Protein AF-C4XJM7-F1 (afdb_monomer_lite)

pLDDT: mean 88.06, std 15.38, range [26.19, 98.62]

Foldseek 3Di:
DDPDPAAEEAEAEDDDPVRVLLRQLLQVLSVVVRYYYDPDLQRHLEYEYAADDQFPVSLVVSLVVLLVSVVSHDPNRAYAYEHQNCLQCVVSSVVSVHARDPQSLVSSNVDPDDHRDHRDQDQEDRPTAHQEDQWLEDEQEFKEADPQQFLQDCRCSRTHHIHGDDLVRSLVRVVSHVVVLRQEYEYDYPEQQPHFPPDVVGDGSLRSLQVSQVVCCVPFNQRHAYEYDEYELVVLDPSNLVSLLPDPRYQLEYEYAQAFQQLVLCVVRVHHSCSLVSVVVSQVSSCVRSVQAEYEYEYEFQQAPQDPVRLVSRLVSLLPGLHQAYHYHYRHQDPPGNSNPDHRRDDPVRSVVSSVSSRVSNVVSNVVSVVVVVPDPDWDFSAISNHQQWTATSRGDIDGHPDRDPPPVSDPTDDDDDDDDDDDDDDDDDDDDDDDPDDDFDQFFKKKKKKKAPCCVVCVVVVQVLVCLQFNDFPDKDDKDFDPLDCVCCVQRNPDMIMIMTIHQAGEGPLCQVQVQVLVVLVQQVCADPVRGGNMDMWMWGQELFFIWIKDLDDDPQWDDRDDSITIHGQWTDDPNFTDGDPPRDVVCVDPVNRVVSVVSHVSNVVCSVVVGDHGPDDPHGDRGDD

InterPro domains:
  IPR006638 Elp3/MiaA/NifB-like, radical SAM core domain [SM00729] (136-360)
  IPR007197 Radical SAM [PF04055] (141-306)
  IPR007197 Radical SAM [PS51918] (132-368)
  IPR007197 Radical SAM [SFLDS00029] (53-351)
  IPR013848 Methylthiotransferase, N-terminal [PF00919] (8-94)
  IPR013848 Methylthiotransferase, N-terminal [PS51449] (7-116)
  IPR020612 Methylthiotransferase, conserved site [PS01278] (140-160)
  IPR023404 Radical SAM, alpha/beta horseshoe [G3DSA:3.80.30.20] (133-372)
  IPR025529 Protein of unknown function DUF4416 [PF14385] (445-603)
  IPR038135 Methylthiotransferase, N-terminal domain superfamily [G3DSA:3.40.50.12160] (8-112)
  IPR058240 Radical SAM superfamily [SSF102114] (134-364)

Sequence (627 aa):
MPHTSPRRFWLATLGCKVNQYEARALAEAFAAKGWSPAPSPADADRIVLISCAVTARAESESRRLARALIREAKPGTEVAATGCAAAVHPEAFAALGAVPMPDKDRLAAASDTLAPCPPRPGDHFPNLAVAGYDRARALLKIQDGCSHGCTYCIVPAARGPSVSRPYPAILAEARRLLDAGHAELGLTGINLGHFGPDLAPPMSFWRLVADLERDLLASHGPAFRLRLGSLDPAMLDAEGLAVLGESRRVCRHLHISLQSADPGVLGAMNRRPNDADAVSFFVDKLGMKWGRMALGLDLLAGFPGEADTAHAATAAFLTRLPVSYAHVFPYSRRPGTPAATMAGQLPKEIKTRRAAELRRTAEDKARAFLTRLATEDRLEVAVECADPAAGSCGRYVDCRFVDAPPPDARRSGRGPAGGPRRRQPAGGRPAPGGQMSRPREPRPGKLMVSCLSAESDRLWPGVLCALQDLFGPAELVCPALPFDHTAYYNEELGSPIVRRLAAFARPYPLDGLVAAKLATNALEDRLARPDGSRRVNLDPGLVTCERLVLATGKNFTHRVYLAQGIFADLTLVFQGGSWQILPWTFPDYAAPEMLAILTDIRARCRRDLREGAVLHPFSKELPCPRA

Secondary structure (DSSP, 8-state):
----PPPEEEEEE-SSHHHHHHHHHHHHHHHHTT-EE-SSGGG-SEEEEEE--SSHHHHHHHHHHHHHHHHHSPTT-EEEEEEHHHHH-HHHHHTTT-EE---HHHHHTT-SS--PPPP---SS---------SSSEEEEE-EE------TT--HHHHH-S-EE--HHHHHHHHHHHHHTT-SEEEEE-S-GGGSSTTSSS---HHHHHHHHHHHHHHHHTT--EEEE-EEPGGG-SHHHHHHHHH-SSB-SEEEEEEE-S-HHHHHHTTS-TTHHHHHHHHHHHHHHHHSS-EEEEEEEES-TT--HHHHHHHHHHHHHS-EEEEEEEE----TTSGGGT-S-PPPHHHHHHHHHHHHHHHHHHHHHHHHHHTT-S---EEE-SS-TTEEEETTS-EEE-SSPPPGGGG--S-PPP-----------PPPPP-------PPPPBEEEEEEEETTHHHHHHHHHHHHHHHH--EEEEPPPEE--S--TTHHHH-SS-EEEEEEESS-B-GGGHHHHHHHHHHHHHHTS-TTS--S-EEEEEEE-SSEEEEEESS--TTEEEEETTEEEEEEEEEETTEEEEPTT--TTTSSHHHHHHHHHHHHHHHHHHHHTPPPP---SSPPPPP-

Structure (mmCIF, N/CA/C/O backbone):
data_AF-C4XJM7-F1
#
_entry.id   AF-C4XJM7-F1
#
loop_
_atom_site.group_PDB
_atom_site.id
_atom_site.type_symbol
_atom_site.label_atom_id
_atom_site.label_alt_id
_atom_site.label_comp_id
_atom_site.label_asym_id
_atom_site.label_entity_id
_atom_site.label_seq_id
_atom_site.pdbx_PDB_ins_code
_atom_site.Cartn_x
_atom_site.Cartn_y
_atom_site.Cartn_z
_atom_site.occupancy
_atom_site.B_iso_or_equiv
_atom_site.auth_seq_id
_atom_site.auth_comp_id
_atom_site.auth_asym_id
_atom_site.auth_atom_id
_atom_site.pdbx_PDB_model_num
ATOM 1 N N . MET A 1 1 ? -27.864 11.276 40.032 1.00 37.34 1 MET A N 1
ATOM 2 C CA . MET A 1 1 ? -26.718 11.708 39.202 1.00 37.34 1 MET A CA 1
ATOM 3 C C . MET A 1 1 ? -27.239 11.925 37.793 1.00 37.34 1 MET A C 1
ATOM 5 O O . MET A 1 1 ? -27.989 11.064 37.346 1.00 37.34 1 MET A O 1
ATOM 9 N N . PRO A 1 2 ? -26.963 13.056 37.127 1.00 39.66 2 PRO A N 1
ATOM 10 C CA . PRO A 1 2 ? -27.457 13.256 35.774 1.00 39.66 2 PRO A CA 1
ATOM 11 C C . PRO A 1 2 ? -26.779 12.236 34.857 1.00 39.66 2 PRO A C 1
ATOM 13 O O . PRO A 1 2 ? -25.556 12.126 34.853 1.00 39.66 2 PRO A O 1
ATOM 16 N N . HIS A 1 3 ? -27.578 11.461 34.124 1.00 39.09 3 HIS A N 1
ATOM 17 C CA . HIS A 1 3 ? -27.099 10.588 33.059 1.00 39.09 3 HIS A CA 1
ATOM 18 C C . HIS A 1 3 ? -26.552 11.463 31.926 1.00 39.09 3 HIS A C 1
ATOM 20 O O . HIS A 1 3 ? -27.284 11.864 31.026 1.00 39.09 3 HIS A O 1
ATOM 26 N N . THR A 1 4 ? -25.268 11.806 31.987 1.00 58.62 4 THR A N 1
ATOM 27 C CA . THR A 1 4 ? -24.552 12.377 30.851 1.00 58.62 4 THR A CA 1
ATOM 28 C C . THR A 1 4 ? -24.408 11.282 29.802 1.00 58.62 4 THR A C 1
ATOM 30 O O . THR A 1 4 ? -23.761 10.261 30.035 1.00 58.62 4 THR A O 1
ATOM 33 N N . SER A 1 5 ? -25.066 11.462 28.656 1.00 67.50 5 SER A N 1
ATOM 34 C CA . SER A 1 5 ? -24.891 10.592 27.493 1.00 67.50 5 SER A CA 1
ATOM 35 C C . SER A 1 5 ? -23.395 10.401 27.203 1.00 67.50 5 SER A C 1
ATOM 37 O O . SER A 1 5 ? -22.640 11.374 27.295 1.00 67.50 5 SER A O 1
ATOM 39 N N . PRO A 1 6 ? -22.944 9.177 26.870 1.00 79.19 6 PRO A N 1
ATOM 40 C CA . PRO A 1 6 ? -21.532 8.918 26.619 1.00 79.19 6 PRO A CA 1
ATOM 41 C C . PRO A 1 6 ? -21.052 9.789 25.458 1.00 79.19 6 PRO A C 1
ATOM 43 O O . PRO A 1 6 ? -21.691 9.818 24.402 1.00 79.19 6 PRO A O 1
ATOM 46 N N . ARG A 1 7 ? -19.929 10.491 25.660 1.00 91.62 7 ARG A N 1
ATOM 47 C CA . ARG A 1 7 ? -19.334 11.334 24.618 1.00 91.62 7 ARG A CA 1
ATOM 48 C C . ARG A 1 7 ? -19.002 10.499 23.388 1.00 91.62 7 ARG A C 1
ATOM 50 O O . ARG A 1 7 ? -18.617 9.331 23.495 1.00 91.62 7 ARG A O 1
ATOM 57 N N . ARG A 1 8 ? -19.152 11.092 22.212 1.00 94.88 8 ARG A N 1
ATOM 58 C CA . ARG A 1 8 ? -18.990 10.427 20.922 1.00 94.88 8 ARG A CA 1
ATOM 59 C C . ARG A 1 8 ? -17.769 10.941 20.183 1.00 94.88 8 ARG A C 1
ATOM 61 O O . ARG A 1 8 ? -17.524 12.144 20.153 1.00 94.88 8 ARG A O 1
ATOM 68 N N . PHE A 1 9 ? -17.026 10.046 19.543 1.00 95.75 9 PHE A N 1
ATOM 69 C CA . PHE A 1 9 ? -15.876 10.414 18.720 1.00 95.75 9 PHE A CA 1
ATOM 70 C C . PHE A 1 9 ? -15.998 9.892 17.287 1.00 95.75 9 PHE A C 1
ATOM 72 O O . PHE A 1 9 ? -16.551 8.820 17.049 1.00 95.75 9 PHE A O 1
ATOM 79 N N . TRP A 1 10 ? -15.427 10.622 16.333 1.00 96.88 10 TRP A N 1
ATOM 80 C CA . TRP A 1 10 ? -15.258 10.180 14.950 1.00 96.88 10 TRP A CA 1
ATOM 81 C C . TRP A 1 10 ? -13.784 10.224 14.556 1.00 96.88 10 TRP A C 1
ATOM 83 O O . TRP A 1 10 ? -13.108 11.227 14.785 1.00 96.88 10 TRP A O 1
ATOM 93 N N . LEU A 1 11 ? -13.280 9.155 13.938 1.00 96.31 11 LEU A N 1
ATOM 94 C CA . LEU A 1 11 ? -11.913 9.098 13.420 1.00 96.31 11 LEU A CA 1
ATOM 95 C C . LEU A 1 11 ? -11.929 9.041 11.896 1.00 96.31 11 LEU A C 1
ATOM 97 O O . LEU A 1 11 ? -12.549 8.164 11.299 1.00 96.31 11 LEU A O 1
ATOM 101 N N . ALA A 1 12 ? -11.161 9.921 11.269 1.00 96.06 12 ALA A N 1
ATOM 102 C CA . ALA A 1 12 ? -10.872 9.878 9.847 1.00 96.06 12 ALA A CA 1
ATOM 103 C C . ALA A 1 12 ? -9.370 9.669 9.655 1.00 96.06 12 ALA A C 1
ATOM 105 O O . ALA A 1 12 ? -8.557 10.400 10.216 1.00 96.06 12 ALA A O 1
ATOM 106 N N . THR A 1 13 ? -8.977 8.666 8.873 1.00 94.88 13 THR A N 1
ATOM 107 C CA . THR A 1 13 ? -7.562 8.302 8.711 1.00 94.88 13 THR A CA 1
ATOM 108 C C . THR A 1 13 ? -7.176 8.271 7.246 1.00 94.88 13 THR A C 1
ATOM 110 O O . THR A 1 13 ? -7.832 7.621 6.437 1.00 94.88 13 THR A O 1
ATOM 113 N N . LEU A 1 14 ? -6.070 8.932 6.917 1.00 91.25 14 LEU A N 1
ATOM 114 C CA . LEU A 1 14 ? -5.402 8.846 5.623 1.00 91.25 14 LEU A CA 1
ATOM 115 C C . LEU A 1 14 ? -3.978 8.326 5.816 1.00 91.25 14 LEU A C 1
ATOM 117 O O . LEU A 1 14 ? -3.370 8.528 6.865 1.00 91.25 14 LEU A O 1
ATOM 121 N N . GLY A 1 15 ? -3.400 7.720 4.781 1.00 86.88 15 GLY A N 1
ATOM 122 C CA . GLY A 1 15 ? -1.974 7.391 4.743 1.00 86.88 15 GLY A CA 1
ATOM 123 C C . GLY A 1 15 ? -1.635 5.925 5.002 1.00 86.88 15 GLY A C 1
ATOM 124 O O . GLY A 1 15 ? -2.288 5.022 4.486 1.00 86.88 15 GLY A O 1
ATOM 125 N N . CYS A 1 16 ? -0.529 5.696 5.712 1.00 90.00 16 CYS A N 1
ATOM 126 C CA . CYS A 1 16 ? 0.158 4.404 5.757 1.00 90.00 16 CYS A CA 1
ATOM 127 C C . CYS A 1 16 ? -0.337 3.471 6.879 1.00 90.00 16 CYS A C 1
ATOM 129 O O . CYS A 1 16 ? -1.183 3.831 7.697 1.00 90.00 16 CYS A O 1
ATOM 131 N N . LYS A 1 17 ? 0.244 2.264 6.949 1.00 92.25 17 LYS A N 1
ATOM 132 C CA . LYS A 1 17 ? -0.024 1.267 8.003 1.00 92.25 17 LYS A CA 1
ATOM 133 C C . LYS A 1 17 ? 0.210 1.820 9.415 1.00 92.25 17 LYS A C 1
ATOM 135 O O . LYS A 1 17 ? -0.550 1.499 10.319 1.00 92.25 17 LYS A O 1
ATOM 140 N N . VAL A 1 18 ? 1.196 2.702 9.596 1.00 92.69 18 VAL A N 1
ATOM 141 C CA . VAL A 1 18 ? 1.444 3.362 10.890 1.00 92.69 18 VAL A CA 1
ATOM 142 C C . VAL A 1 18 ? 0.276 4.274 11.280 1.00 92.69 18 VAL A C 1
ATOM 144 O O 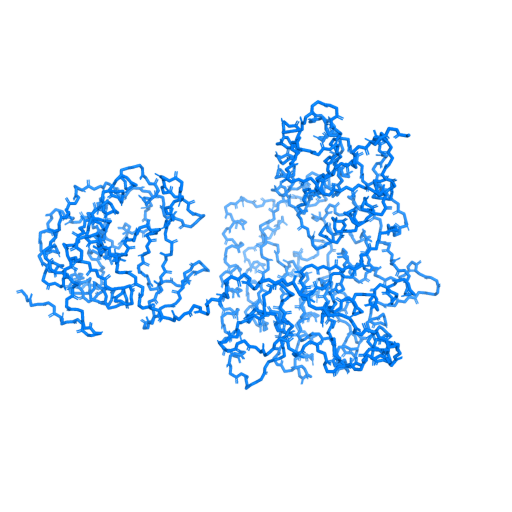. VAL A 1 18 ? -0.183 4.203 12.416 1.00 92.69 18 VAL A O 1
ATOM 147 N N . ASN A 1 19 ? -0.275 5.049 10.339 1.00 93.75 19 ASN A N 1
ATOM 148 C CA . ASN A 1 19 ? -1.465 5.867 10.600 1.00 93.75 19 ASN A CA 1
ATOM 149 C C . ASN A 1 19 ? -2.694 4.994 10.918 1.00 93.75 19 ASN A C 1
ATOM 151 O O . ASN A 1 19 ? -3.488 5.359 11.777 1.00 93.75 19 ASN A O 1
ATOM 155 N N . GLN A 1 20 ? -2.844 3.830 10.271 1.00 93.50 20 GLN A N 1
ATOM 156 C CA . GLN A 1 20 ? -3.931 2.883 10.572 1.00 93.50 20 GLN A CA 1
ATOM 157 C C . GLN A 1 20 ? -3.809 2.275 11.978 1.00 93.50 20 GLN A C 1
ATOM 159 O O . GLN A 1 20 ? -4.813 2.162 12.677 1.00 93.50 20 GLN A O 1
ATOM 164 N N . TYR A 1 21 ? -2.593 1.911 12.402 1.00 95.44 21 TYR A N 1
ATOM 165 C CA . TYR A 1 21 ? -2.325 1.479 13.778 1.00 95.44 21 TYR A CA 1
ATOM 166 C C . TYR A 1 21 ? -2.702 2.580 14.775 1.00 95.44 21 TYR A C 1
ATOM 168 O O . TYR A 1 21 ? -3.420 2.336 15.739 1.00 95.44 21 TYR A O 1
ATOM 176 N N . GLU A 1 22 ? -2.257 3.812 14.517 1.00 94.12 22 GLU A N 1
ATOM 177 C CA . GLU A 1 22 ? -2.515 4.963 15.388 1.00 94.12 22 GLU A CA 1
ATOM 178 C C . GLU A 1 22 ? -4.010 5.286 15.479 1.00 94.12 22 GLU A C 1
ATOM 180 O O . GLU A 1 22 ? -4.498 5.575 16.567 1.00 94.12 22 GLU A O 1
ATOM 185 N N . ALA A 1 23 ? -4.751 5.155 14.376 1.00 94.62 23 ALA A N 1
ATOM 186 C CA . ALA A 1 23 ? -6.207 5.273 14.364 1.00 94.62 23 ALA A CA 1
ATOM 187 C C . ALA A 1 23 ? -6.868 4.266 15.297 1.00 94.62 23 ALA A C 1
ATOM 189 O O . ALA A 1 23 ? -7.702 4.632 16.124 1.00 94.62 23 ALA A O 1
ATOM 190 N N . ARG A 1 24 ? -6.475 2.994 15.181 1.00 95.12 24 ARG A N 1
ATOM 191 C CA . ARG A 1 24 ? -7.049 1.935 16.003 1.00 95.12 24 ARG A CA 1
ATOM 192 C C . ARG A 1 24 ? -6.712 2.133 17.479 1.00 95.12 24 ARG A C 1
ATOM 194 O O . ARG A 1 24 ? -7.605 2.041 18.313 1.00 95.12 24 ARG A O 1
ATOM 201 N N . ALA A 1 25 ? -5.463 2.467 17.791 1.00 94.88 25 ALA A N 1
ATOM 202 C CA . ALA A 1 25 ? -5.036 2.701 19.165 1.00 94.88 25 ALA A CA 1
ATOM 203 C C . ALA A 1 25 ? -5.736 3.916 19.799 1.00 94.88 25 ALA A C 1
ATOM 205 O O . ALA A 1 25 ? -6.124 3.857 20.961 1.00 94.88 25 ALA A O 1
ATOM 206 N N . LEU A 1 26 ? -5.955 4.998 19.040 1.00 95.25 26 LEU A N 1
ATOM 207 C CA . LEU A 1 26 ? -6.722 6.155 19.516 1.00 95.25 26 LEU A CA 1
ATOM 208 C C . LEU A 1 26 ? -8.196 5.808 19.758 1.00 95.25 26 LEU A C 1
ATOM 210 O O . LEU A 1 26 ? -8.760 6.248 20.757 1.00 95.25 26 LEU A O 1
ATOM 214 N N . ALA A 1 27 ? -8.811 4.993 18.894 1.00 95.12 27 ALA A N 1
ATOM 215 C CA . ALA A 1 27 ? -10.181 4.523 19.104 1.00 95.12 27 ALA A CA 1
ATOM 216 C C . ALA A 1 27 ? -10.315 3.730 20.414 1.00 95.12 27 ALA A C 1
ATOM 218 O O . ALA A 1 27 ? -11.245 3.959 21.186 1.00 95.12 27 ALA A O 1
ATOM 219 N N . GLU A 1 28 ? -9.375 2.820 20.679 1.00 94.50 28 GLU A N 1
ATOM 220 C CA . GLU A 1 28 ? -9.360 2.020 21.907 1.00 94.50 28 GLU A CA 1
ATOM 221 C C . GLU A 1 28 ? -9.055 2.871 23.147 1.00 94.50 28 GLU A C 1
ATOM 223 O O . GLU A 1 28 ? -9.690 2.685 24.185 1.00 94.50 28 GLU A O 1
ATOM 228 N N . ALA A 1 29 ? -8.159 3.856 23.034 1.00 93.69 29 ALA A N 1
ATOM 229 C CA . ALA A 1 29 ? -7.891 4.809 24.108 1.00 93.69 29 ALA A CA 1
ATOM 230 C C . ALA A 1 29 ? -9.137 5.637 24.467 1.00 93.69 29 ALA A C 1
ATOM 232 O O . ALA A 1 29 ? -9.464 5.773 25.645 1.00 93.69 29 ALA A O 1
ATOM 233 N N . PHE A 1 30 ? -9.881 6.133 23.472 1.00 94.00 30 PHE A N 1
ATOM 234 C CA . PHE A 1 30 ? -11.148 6.832 23.704 1.00 94.00 30 PHE A CA 1
ATOM 235 C C . PHE A 1 30 ? -12.209 5.922 24.331 1.00 94.00 30 PHE A C 1
ATOM 237 O O . PHE A 1 30 ? -12.860 6.324 25.299 1.00 94.00 30 PHE A O 1
ATOM 244 N N . ALA A 1 31 ? -12.338 4.681 23.856 1.00 93.00 31 ALA A N 1
ATOM 245 C CA . ALA A 1 31 ? -13.254 3.703 24.442 1.00 93.00 31 ALA A CA 1
ATOM 246 C C . ALA A 1 31 ? -12.930 3.414 25.919 1.00 93.00 31 ALA A C 1
ATOM 248 O O . ALA A 1 31 ? -13.830 3.398 26.759 1.00 93.00 31 ALA A O 1
ATOM 249 N N . ALA A 1 32 ? -11.646 3.284 26.270 1.00 92.12 32 ALA A N 1
ATOM 250 C CA . ALA A 1 32 ? -11.198 3.097 27.653 1.00 92.12 32 ALA A CA 1
ATOM 251 C C . ALA A 1 32 ? -11.516 4.296 28.570 1.00 92.12 32 ALA A C 1
ATOM 253 O O . ALA A 1 32 ? -11.555 4.150 29.791 1.00 92.12 32 ALA A O 1
ATOM 254 N N . LYS A 1 33 ? -11.767 5.478 27.996 1.00 92.25 33 LYS A N 1
ATOM 255 C CA . LYS A 1 33 ? -12.203 6.693 28.702 1.00 92.25 33 LYS A CA 1
ATOM 256 C C . LYS A 1 33 ? -13.725 6.880 28.699 1.00 92.25 33 LYS A C 1
ATOM 258 O O . LYS A 1 33 ? -14.203 7.939 29.093 1.00 92.25 33 LYS A O 1
ATOM 263 N N . GLY A 1 34 ? -14.488 5.878 28.260 1.00 92.88 34 GLY A N 1
ATOM 264 C CA . GLY A 1 34 ? -15.953 5.907 28.246 1.00 92.88 34 GLY A CA 1
ATOM 265 C C . GLY A 1 34 ? -16.567 6.635 27.048 1.00 92.88 34 GLY A C 1
ATOM 266 O O . GLY A 1 34 ? -17.769 6.903 27.055 1.00 92.88 34 GLY A O 1
ATOM 267 N N . TRP A 1 35 ? -15.775 6.959 26.022 1.00 94.31 35 TRP A N 1
ATOM 268 C CA . TRP A 1 35 ? -16.302 7.514 24.779 1.00 94.31 35 TRP A CA 1
ATOM 269 C C . TRP A 1 35 ? -16.778 6.396 23.845 1.00 94.31 35 TRP A C 1
ATOM 271 O O . TRP A 1 35 ? -16.286 5.270 23.887 1.00 94.31 35 TRP A O 1
ATOM 281 N N . SER A 1 36 ? -17.715 6.710 22.954 1.00 94.69 36 SER A N 1
ATOM 282 C CA . SER A 1 36 ? -18.275 5.768 21.978 1.00 94.69 36 SER A CA 1
ATOM 283 C C . SER A 1 36 ? -18.070 6.248 20.535 1.00 94.69 36 SER A C 1
ATOM 285 O O . SER A 1 36 ? -18.040 7.455 20.297 1.00 94.69 36 SER A O 1
ATOM 287 N N . PRO A 1 37 ? -17.920 5.351 19.544 1.00 95.44 37 PRO A N 1
ATOM 288 C CA . PRO A 1 37 ? -17.866 5.759 18.144 1.00 95.44 37 PRO A CA 1
ATOM 289 C C . PRO A 1 37 ? -19.171 6.440 17.706 1.00 95.44 37 PRO A C 1
ATOM 291 O O . PRO A 1 37 ? -20.265 5.941 17.976 1.00 95.44 37 PRO A O 1
ATOM 294 N N . ALA A 1 38 ? -19.061 7.570 17.015 1.00 95.31 38 ALA A N 1
ATOM 295 C CA . ALA A 1 38 ? -20.191 8.253 16.398 1.00 95.31 38 ALA A CA 1
ATOM 296 C C . ALA A 1 38 ? -20.610 7.546 15.090 1.00 95.31 38 ALA A C 1
ATOM 298 O O . ALA A 1 38 ? -19.740 7.061 14.365 1.00 95.31 38 ALA A O 1
ATOM 299 N N . PRO A 1 39 ? -21.911 7.507 14.741 1.00 93.25 39 PRO A N 1
ATOM 300 C CA . PRO A 1 39 ? -22.367 6.956 13.462 1.00 93.25 39 PRO A CA 1
ATOM 301 C C . PRO A 1 39 ? -22.027 7.857 12.263 1.00 93.25 39 PRO A C 1
ATOM 303 O O . PRO A 1 39 ? -21.917 7.363 11.142 1.00 93.25 39 PRO A O 1
ATOM 306 N N . SER A 1 40 ? -21.828 9.158 12.490 1.00 94.44 40 SER A N 1
ATOM 307 C CA . SER A 1 40 ? -21.365 10.113 11.484 1.00 94.44 40 SER A CA 1
ATOM 308 C C . SER A 1 40 ? -20.485 11.205 12.114 1.00 94.44 40 SER A C 1
ATOM 310 O O . SER A 1 40 ? -20.518 11.376 13.338 1.00 94.44 40 SER A O 1
ATOM 312 N N . PRO A 1 41 ? -19.726 11.982 11.313 1.00 94.12 41 PRO A N 1
ATOM 313 C CA . PRO A 1 41 ? -18.994 13.150 11.808 1.00 94.12 41 PRO A CA 1
ATOM 314 C C . PRO A 1 41 ? -19.890 14.170 12.526 1.00 94.12 41 PRO A C 1
ATOM 316 O O . PRO A 1 41 ? -19.485 14.720 13.547 1.00 94.12 41 PRO A O 1
ATOM 319 N N . ALA A 1 42 ? -21.119 14.376 12.042 1.00 94.12 42 ALA A N 1
ATOM 320 C CA . ALA A 1 42 ? -22.067 15.339 12.607 1.00 94.12 42 ALA A CA 1
ATOM 321 C C . ALA A 1 42 ? -22.580 14.942 14.003 1.00 94.12 42 ALA A C 1
ATOM 323 O O . ALA A 1 42 ? -22.968 15.797 14.799 1.00 94.12 42 ALA A O 1
ATOM 324 N N . ASP A 1 43 ? -22.544 13.648 14.329 1.00 93.56 43 ASP A N 1
ATOM 325 C CA . ASP A 1 43 ? -22.972 13.116 15.626 1.00 93.56 43 ASP A CA 1
ATOM 326 C C . ASP A 1 43 ? -21.863 13.134 16.688 1.00 93.56 43 ASP A C 1
ATOM 328 O O . ASP A 1 43 ? -22.126 12.848 17.861 1.00 93.56 43 ASP A O 1
ATOM 332 N N . ALA A 1 44 ? -20.624 13.428 16.292 1.00 95.19 44 ALA A N 1
ATOM 333 C CA . ALA A 1 44 ? -19.459 13.350 17.159 1.00 95.19 44 ALA A CA 1
ATOM 334 C C . ALA A 1 44 ? -19.303 14.600 18.032 1.00 95.19 44 ALA A C 1
ATOM 336 O O . ALA A 1 44 ? -19.451 15.728 17.568 1.00 95.19 44 ALA A O 1
ATOM 337 N N . ASP A 1 45 ? -18.931 14.403 19.294 1.00 93.38 45 ASP A N 1
ATOM 338 C CA . ASP A 1 45 ? -18.489 15.478 20.189 1.00 93.38 45 ASP A CA 1
ATOM 339 C C . ASP A 1 45 ? -17.014 15.829 19.944 1.00 93.38 45 ASP A C 1
ATOM 341 O O . ASP A 1 45 ? -16.581 16.950 20.202 1.00 93.38 45 ASP A O 1
ATOM 345 N N . ARG A 1 46 ? -16.244 14.886 19.384 1.00 95.12 46 ARG A N 1
ATOM 346 C CA . ARG A 1 46 ? -14.874 15.115 18.920 1.00 95.12 46 ARG A CA 1
ATOM 347 C C . ARG A 1 46 ? -14.591 14.393 17.614 1.00 95.12 46 ARG A C 1
ATOM 349 O O . ARG A 1 46 ? -14.845 13.198 17.483 1.00 95.12 46 ARG A O 1
ATOM 356 N N . ILE A 1 47 ? -13.991 15.101 16.669 1.00 97.06 47 ILE A N 1
ATOM 357 C CA . ILE A 1 47 ? -13.512 14.527 15.414 1.00 97.06 47 ILE A CA 1
ATOM 358 C C . ILE A 1 47 ? -11.987 14.529 15.439 1.00 97.06 47 ILE A C 1
ATOM 360 O O . ILE A 1 47 ? -11.376 15.526 15.801 1.00 97.06 47 ILE A O 1
ATOM 364 N N . VAL A 1 48 ? -11.350 13.438 15.024 1.00 97.25 48 VAL A N 1
ATOM 365 C CA . VAL A 1 48 ? -9.894 13.376 14.855 1.00 97.25 48 VAL A CA 1
ATOM 366 C C . VAL A 1 48 ? -9.560 12.964 13.431 1.00 97.25 48 VAL A C 1
ATOM 368 O O . VAL A 1 48 ? -9.932 11.883 12.972 1.00 97.25 48 VAL A O 1
ATOM 371 N N . LEU A 1 49 ? -8.792 13.806 12.748 1.00 97.25 49 LEU A N 1
ATOM 372 C CA . LEU A 1 49 ? -8.183 13.507 11.462 1.00 97.25 49 LEU A CA 1
ATOM 373 C C . LEU A 1 49 ? -6.722 13.088 11.648 1.00 97.25 49 LEU A C 1
ATOM 375 O O . LEU A 1 49 ? -5.894 13.879 12.094 1.00 97.25 49 LEU A O 1
ATOM 379 N N . ILE A 1 50 ? -6.373 11.883 11.208 1.00 96.38 50 ILE A N 1
ATOM 380 C CA . ILE A 1 50 ? -4.986 11.422 11.091 1.00 96.38 50 ILE A CA 1
ATOM 381 C C . ILE A 1 50 ? -4.517 11.664 9.657 1.00 96.38 50 ILE A C 1
ATOM 383 O O . ILE A 1 50 ? -4.849 10.926 8.726 1.00 96.38 50 ILE A O 1
ATOM 387 N N . SER A 1 51 ? -3.758 12.740 9.487 1.00 94.88 51 SER A N 1
ATOM 388 C CA . SER A 1 51 ? -3.311 13.272 8.203 1.00 94.88 51 SER A CA 1
ATOM 389 C C . SER A 1 51 ? -2.051 12.584 7.657 1.00 94.88 51 SER A C 1
ATOM 391 O O . SER A 1 51 ? -1.245 11.994 8.387 1.00 94.88 51 SER A O 1
ATOM 393 N N . CYS A 1 52 ? -1.852 12.681 6.342 1.00 93.06 52 CYS A N 1
ATOM 394 C CA . CYS A 1 52 ? -0.725 12.086 5.627 1.00 93.06 52 CYS A CA 1
ATOM 395 C C . CYS A 1 52 ? 0.048 13.143 4.827 1.00 93.06 52 CYS A C 1
ATOM 397 O O . CYS A 1 52 ? -0.556 13.953 4.134 1.00 93.06 52 CYS A O 1
ATOM 399 N N . ALA A 1 53 ? 1.383 13.081 4.873 1.00 89.06 53 ALA A N 1
ATOM 400 C CA . ALA A 1 53 ? 2.296 13.940 4.102 1.00 89.06 53 ALA A CA 1
ATOM 401 C C . ALA A 1 53 ? 3.229 13.129 3.178 1.00 89.06 53 ALA A C 1
ATOM 403 O O . ALA A 1 53 ? 4.262 13.614 2.715 1.00 89.06 53 ALA A O 1
ATOM 404 N N . VAL A 1 54 ? 2.894 11.857 2.917 1.00 82.50 54 VAL A N 1
ATOM 405 C CA . VAL A 1 54 ? 3.739 10.947 2.120 1.00 82.50 54 VAL A CA 1
ATOM 406 C C . VAL A 1 54 ? 3.769 11.334 0.644 1.00 82.50 54 VAL A C 1
ATOM 408 O O . VAL A 1 54 ? 4.697 10.928 -0.038 1.00 82.50 54 VAL A O 1
ATOM 411 N N . THR A 1 55 ? 2.834 12.147 0.147 1.00 83.00 55 THR A N 1
ATOM 412 C CA . THR A 1 55 ? 2.893 12.817 -1.166 1.00 83.00 55 THR A CA 1
ATOM 413 C C . THR A 1 55 ? 2.192 14.175 -1.077 1.00 83.00 55 THR A C 1
ATOM 415 O O . THR A 1 55 ? 1.329 14.353 -0.218 1.00 83.00 55 THR A O 1
ATOM 418 N N . ALA A 1 56 ? 2.486 15.113 -1.989 1.00 81.81 56 ALA A N 1
ATOM 419 C CA . ALA A 1 56 ? 1.766 16.396 -2.038 1.00 81.81 56 ALA A CA 1
ATOM 420 C C . ALA A 1 56 ? 0.255 16.208 -2.282 1.00 81.81 56 ALA A C 1
ATOM 422 O O . ALA A 1 56 ? -0.574 16.971 -1.787 1.00 81.81 56 ALA A O 1
ATOM 423 N N . ARG A 1 57 ? -0.120 15.145 -3.010 1.00 85.69 57 ARG A N 1
ATOM 424 C CA . ARG A 1 57 ? -1.518 14.742 -3.187 1.00 85.69 57 ARG A CA 1
ATOM 425 C C . ARG A 1 57 ? -2.156 14.323 -1.862 1.00 85.69 57 ARG A C 1
ATOM 427 O O . ARG A 1 57 ? -3.224 14.831 -1.542 1.00 85.69 57 ARG A O 1
ATOM 434 N N . ALA A 1 58 ? -1.501 13.452 -1.094 1.00 87.56 58 ALA A N 1
ATOM 435 C CA . ALA A 1 58 ? -2.011 12.990 0.199 1.00 87.56 58 ALA A CA 1
ATOM 436 C C . ALA A 1 58 ? -2.172 14.144 1.206 1.00 87.56 58 ALA A C 1
ATOM 438 O O . ALA A 1 58 ? -3.117 14.170 1.996 1.00 87.56 58 ALA A O 1
ATOM 439 N N . GLU A 1 59 ? -1.282 15.131 1.141 1.00 89.75 59 GLU A N 1
ATOM 440 C CA . GLU A 1 59 ? -1.358 16.340 1.958 1.00 89.75 59 GLU A CA 1
ATOM 441 C C . GLU A 1 59 ? -2.554 17.223 1.557 1.00 89.75 59 GLU A C 1
ATOM 443 O O . GLU A 1 59 ? -3.332 17.663 2.406 1.00 89.75 59 GLU A O 1
ATOM 448 N N . SER A 1 60 ? -2.765 17.414 0.249 1.00 90.44 60 SER A N 1
ATOM 449 C CA . SER A 1 60 ? -3.936 18.119 -0.288 1.00 90.44 60 SER A CA 1
ATOM 450 C C . SER A 1 60 ? -5.253 17.418 0.072 1.00 90.44 60 SER A C 1
ATOM 452 O O . SER A 1 60 ? -6.203 18.069 0.514 1.00 90.44 60 SER A O 1
ATOM 454 N N . GLU A 1 61 ? -5.302 16.088 -0.043 1.00 93.81 61 GLU A N 1
ATOM 455 C CA . GLU A 1 61 ? -6.441 15.261 0.374 1.00 93.81 61 GLU A CA 1
ATOM 456 C C . GLU A 1 61 ? -6.706 15.396 1.880 1.00 93.81 61 GLU A C 1
ATOM 458 O O . GLU A 1 61 ? -7.860 15.557 2.278 1.00 93.81 61 GLU A O 1
ATOM 463 N N . SER A 1 62 ? -5.654 15.451 2.706 1.00 94.94 62 SER A N 1
ATOM 464 C CA . SER A 1 62 ? -5.774 15.682 4.151 1.00 94.94 62 SER A CA 1
ATOM 465 C C . SER A 1 62 ? -6.414 17.036 4.465 1.00 94.94 62 SER A C 1
ATOM 467 O O . SER A 1 62 ? -7.364 17.096 5.244 1.00 94.94 62 SER A O 1
ATOM 469 N N . ARG A 1 63 ? -5.978 18.124 3.816 1.00 94.62 63 ARG A N 1
ATOM 470 C CA . ARG A 1 63 ? -6.604 19.450 3.989 1.00 94.62 63 ARG A CA 1
ATOM 471 C C . ARG A 1 63 ? -8.042 19.493 3.476 1.00 94.62 63 ARG A C 1
ATOM 473 O O . ARG A 1 63 ? -8.897 20.149 4.068 1.00 94.62 63 ARG A O 1
ATOM 480 N N . ARG A 1 64 ? -8.332 18.817 2.358 1.00 96.19 64 ARG A N 1
ATOM 481 C CA . ARG A 1 64 ? -9.696 18.727 1.815 1.00 96.19 64 ARG A CA 1
ATOM 482 C C . ARG A 1 64 ? -10.629 18.021 2.795 1.0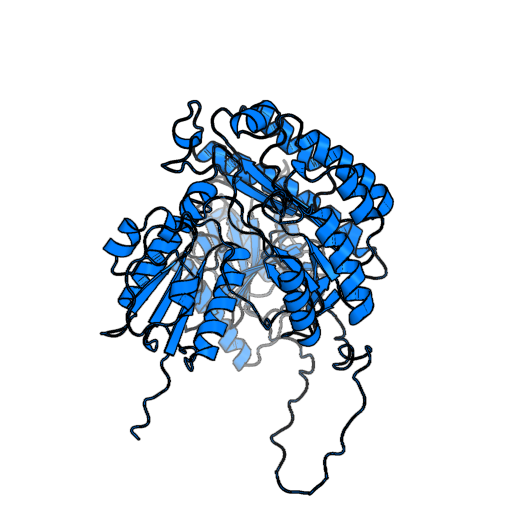0 96.19 64 ARG A C 1
ATOM 484 O O . ARG A 1 64 ? -11.737 18.505 3.004 1.00 96.19 64 ARG A O 1
ATOM 491 N N . LEU A 1 65 ? -10.169 16.923 3.389 1.00 96.44 65 LEU A N 1
ATOM 492 C CA . LEU A 1 65 ? -10.927 16.164 4.376 1.00 96.44 65 LEU A CA 1
ATOM 493 C C . LEU A 1 65 ? -11.114 16.951 5.676 1.00 96.44 65 LEU A C 1
ATOM 495 O O . LEU A 1 65 ? -12.234 17.011 6.166 1.00 96.44 65 LEU A O 1
ATOM 499 N N . ALA A 1 66 ? -10.079 17.640 6.171 1.00 96.62 66 ALA A N 1
ATOM 500 C CA . ALA A 1 66 ? -10.201 18.535 7.326 1.00 96.62 66 ALA A CA 1
ATOM 501 C C . ALA A 1 66 ? -11.316 19.573 7.121 1.00 96.62 66 ALA A C 1
ATOM 503 O O . ALA A 1 66 ? -12.209 19.694 7.951 1.00 96.62 66 ALA A O 1
ATOM 504 N N . ARG A 1 67 ? -11.329 20.254 5.964 1.00 96.69 67 ARG A N 1
ATOM 505 C CA . ARG A 1 67 ? -12.393 21.209 5.611 1.00 96.69 67 ARG A CA 1
ATOM 506 C C . ARG A 1 67 ? -13.785 20.588 5.584 1.00 96.69 67 ARG A C 1
ATOM 508 O O . ARG A 1 67 ? -14.738 21.262 5.947 1.00 96.69 67 ARG A O 1
ATOM 515 N N . ALA A 1 68 ? -13.920 19.357 5.096 1.00 96.56 68 ALA A N 1
ATOM 516 C CA . ALA A 1 68 ? -15.210 18.672 5.073 1.00 96.56 68 ALA A CA 1
ATOM 517 C C . ALA A 1 68 ? -15.694 18.360 6.493 1.00 96.56 68 ALA A C 1
ATOM 519 O O . ALA A 1 68 ? -16.792 18.762 6.856 1.00 96.56 68 ALA A O 1
ATOM 520 N N . LEU A 1 69 ? -14.827 17.769 7.318 1.00 97.00 69 LEU A N 1
ATOM 521 C CA . LEU A 1 69 ? -15.139 17.410 8.701 1.00 97.00 69 LEU A CA 1
ATOM 522 C C . LEU A 1 69 ? -15.518 18.624 9.555 1.00 97.00 69 LEU A C 1
ATOM 524 O O . LEU A 1 69 ? -16.453 18.543 10.337 1.00 97.00 69 LEU A O 1
ATOM 528 N N . ILE A 1 70 ? -14.836 19.758 9.377 1.00 96.12 70 ILE A N 1
ATOM 529 C CA . ILE A 1 70 ? -15.143 21.001 10.102 1.00 96.12 70 ILE A CA 1
ATOM 530 C C . ILE A 1 70 ? -16.505 21.570 9.696 1.00 96.12 70 ILE A C 1
ATOM 532 O O . ILE A 1 70 ? -17.218 22.095 10.540 1.00 96.12 70 ILE A O 1
ATOM 536 N N . ARG A 1 71 ? -16.894 21.448 8.420 1.00 95.56 71 ARG A N 1
ATOM 537 C CA . ARG A 1 71 ? -18.229 21.870 7.967 1.00 95.56 71 ARG A CA 1
ATOM 538 C C . ARG A 1 71 ? -19.345 20.955 8.462 1.00 95.56 71 ARG A C 1
ATOM 540 O O . ARG A 1 71 ? -20.460 21.423 8.642 1.00 95.56 71 ARG A O 1
ATOM 547 N N . GLU A 1 72 ? -19.065 19.664 8.610 1.00 94.88 72 GLU A N 1
ATOM 548 C CA . GLU A 1 72 ? -20.033 18.670 9.092 1.00 94.88 72 GLU A CA 1
ATOM 549 C C . GLU A 1 72 ? -20.159 18.661 10.621 1.00 94.88 72 GLU A C 1
ATOM 551 O O . GLU A 1 72 ? -21.160 18.186 11.151 1.00 94.88 72 GLU A O 1
ATOM 556 N N . ALA A 1 73 ? -19.157 19.182 11.332 1.00 94.50 73 ALA A N 1
ATOM 557 C CA . ALA A 1 73 ? -19.142 19.266 12.782 1.00 94.50 73 ALA A CA 1
ATOM 558 C C . ALA A 1 73 ? -20.300 20.134 13.306 1.00 94.50 73 ALA A C 1
ATOM 560 O O . ALA A 1 73 ? -20.493 21.275 12.881 1.00 94.50 73 ALA A O 1
ATOM 561 N N . LYS A 1 74 ? -21.055 19.606 14.275 1.00 92.44 74 LYS A N 1
ATOM 562 C CA . LYS A 1 74 ? -22.069 20.383 15.001 1.00 92.44 74 LYS A CA 1
ATOM 563 C C . LYS A 1 74 ? -21.404 21.474 15.868 1.00 92.44 74 LYS A C 1
ATOM 565 O O . LYS A 1 74 ? -20.234 21.338 16.240 1.00 92.44 74 LYS A O 1
ATOM 570 N N . PRO A 1 75 ? -22.128 22.551 16.233 1.00 89.69 75 PRO A N 1
ATOM 571 C CA . PRO A 1 75 ? -21.595 23.585 17.116 1.00 89.69 75 PRO A CA 1
ATOM 572 C C . PRO A 1 75 ? -21.043 23.001 18.424 1.00 89.69 75 PRO A C 1
ATOM 574 O O . PRO A 1 75 ? -21.711 22.209 19.085 1.00 89.69 75 PRO A O 1
ATOM 577 N N . GLY A 1 76 ? -19.822 23.398 18.789 1.00 85.94 76 GLY A N 1
ATOM 578 C CA . GLY A 1 76 ? -19.128 22.910 19.986 1.00 85.94 76 GLY A CA 1
ATOM 579 C C . GLY A 1 76 ? -18.312 21.625 19.797 1.00 85.94 76 GLY A C 1
ATOM 580 O O . GLY A 1 76 ? -17.607 21.239 20.724 1.00 85.94 76 GLY A O 1
ATOM 581 N N . THR A 1 77 ? -18.349 20.981 18.624 1.00 92.81 77 THR A N 1
ATOM 582 C CA . THR A 1 77 ? -17.478 19.835 18.319 1.00 92.81 77 THR A CA 1
ATOM 583 C C . THR A 1 77 ? -16.054 20.293 18.026 1.00 92.81 77 THR A C 1
ATOM 585 O O . THR A 1 77 ? -15.810 21.089 17.118 1.00 92.81 77 THR A O 1
ATOM 588 N N . GLU A 1 78 ? -15.088 19.737 18.750 1.00 91.75 78 GLU A N 1
ATOM 589 C CA . GLU A 1 78 ? -13.671 19.987 18.489 1.00 91.75 78 GLU A CA 1
ATOM 590 C C . GLU A 1 78 ? -13.144 19.047 17.397 1.00 91.75 78 GLU A C 1
ATOM 592 O O . GLU A 1 78 ? -13.323 17.825 17.460 1.00 91.75 78 GLU A O 1
ATOM 597 N N . VAL A 1 79 ? -12.447 19.608 16.405 1.00 96.06 79 VAL A N 1
ATOM 598 C CA . VAL A 1 79 ? -11.802 18.844 15.328 1.00 96.06 79 VAL A CA 1
ATOM 599 C C . VAL A 1 79 ? -10.290 18.852 15.532 1.00 96.06 79 VAL A C 1
ATOM 601 O O . VAL A 1 79 ? -9.639 19.866 15.311 1.00 96.06 79 VAL A O 1
ATOM 604 N N . ALA A 1 80 ? -9.707 17.723 15.927 1.00 95.88 80 ALA A N 1
ATOM 605 C CA . ALA A 1 80 ? -8.262 17.544 16.036 1.00 95.88 80 ALA A CA 1
ATOM 606 C C . ALA A 1 80 ? -7.650 17.139 14.687 1.00 95.88 80 ALA A C 1
ATOM 608 O O . ALA A 1 80 ? -8.195 16.289 13.979 1.00 95.88 80 ALA A O 1
ATOM 609 N N . ALA A 1 81 ? -6.466 17.656 14.368 1.00 95.44 81 ALA A N 1
ATOM 610 C CA . ALA A 1 81 ? -5.641 17.175 13.264 1.00 95.44 81 ALA A CA 1
ATOM 611 C C . ALA A 1 81 ? -4.306 16.642 13.799 1.00 95.44 81 ALA A C 1
ATOM 613 O O . ALA A 1 81 ? -3.529 17.372 14.405 1.00 95.44 81 ALA A O 1
ATOM 614 N N . THR A 1 82 ? -4.018 15.367 13.559 1.00 93.88 82 THR A N 1
ATOM 615 C CA . THR A 1 82 ? -2.752 14.706 13.910 1.00 93.88 82 THR A CA 1
ATOM 616 C C . THR A 1 82 ? -2.139 14.037 12.676 1.00 93.88 82 THR A C 1
ATOM 618 O O . THR A 1 82 ? -2.630 14.206 11.558 1.00 93.88 82 THR A O 1
ATOM 621 N N . GLY A 1 83 ? -1.054 13.282 12.834 1.00 91.75 83 GLY A N 1
ATOM 622 C CA . GLY A 1 83 ? -0.333 12.639 11.733 1.00 91.75 83 GLY A CA 1
ATOM 623 C C . GLY A 1 83 ? 0.643 13.577 11.014 1.00 91.75 83 GLY A C 1
ATOM 624 O O . GLY A 1 83 ? 0.886 14.701 11.446 1.00 91.75 83 GLY A O 1
ATOM 625 N N . CYS A 1 84 ? 1.238 13.100 9.919 1.00 92.06 84 CYS A N 1
ATOM 626 C CA . CYS A 1 84 ? 2.431 13.736 9.354 1.00 92.06 84 CYS A CA 1
ATOM 627 C C . CYS A 1 84 ? 2.182 15.150 8.806 1.00 92.06 84 CYS A C 1
ATOM 629 O O . CYS A 1 84 ? 3.037 16.009 8.967 1.00 92.06 84 CYS A O 1
ATOM 631 N N . ALA A 1 85 ? 1.048 15.408 8.145 1.00 92.44 85 ALA A N 1
ATOM 632 C CA . ALA A 1 85 ? 0.817 16.727 7.544 1.00 92.44 85 ALA A CA 1
ATOM 633 C C . ALA A 1 85 ? 0.516 17.787 8.607 1.00 92.44 85 ALA A C 1
ATOM 635 O O . ALA A 1 85 ? 1.035 18.892 8.522 1.00 92.44 85 ALA A O 1
ATOM 636 N N . ALA A 1 86 ? -0.269 17.436 9.626 1.00 91.81 86 ALA A N 1
ATOM 637 C CA . ALA A 1 86 ? -0.561 18.321 10.751 1.00 91.81 86 ALA A CA 1
ATOM 638 C C . ALA A 1 86 ? 0.674 18.608 11.621 1.00 91.81 86 ALA A C 1
ATOM 640 O O . ALA A 1 86 ? 0.723 19.644 12.273 1.00 91.81 86 ALA A O 1
ATOM 641 N N . ALA A 1 87 ? 1.666 17.711 11.623 1.00 90.62 87 ALA A N 1
ATOM 642 C CA . ALA A 1 87 ? 2.944 17.938 12.292 1.00 90.62 87 ALA A CA 1
ATOM 643 C C . ALA A 1 87 ? 3.852 18.915 11.525 1.00 90.62 87 ALA A C 1
ATOM 645 O O . ALA A 1 87 ? 4.490 19.757 12.145 1.00 90.62 87 ALA A O 1
ATOM 646 N N . VAL A 1 88 ? 3.905 18.809 10.191 1.00 89.62 88 VAL A N 1
ATOM 647 C CA . VAL A 1 88 ? 4.779 19.647 9.343 1.00 89.62 88 VAL A CA 1
ATOM 648 C C . VAL A 1 88 ? 4.171 21.022 9.065 1.00 89.62 88 VAL A C 1
ATOM 650 O O . VAL A 1 88 ? 4.901 22.003 8.997 1.00 89.62 88 VAL A O 1
ATOM 653 N N . HIS A 1 89 ? 2.848 21.090 8.905 1.00 89.88 89 HIS A N 1
ATOM 654 C CA . HIS A 1 89 ? 2.113 22.307 8.550 1.00 89.88 89 HIS A CA 1
ATOM 655 C C . HIS A 1 89 ? 0.959 22.580 9.529 1.00 89.88 89 HIS A C 1
ATOM 657 O O . HIS A 1 89 ? -0.204 22.617 9.106 1.00 89.88 89 HIS A O 1
ATOM 663 N N . PRO A 1 90 ? 1.222 22.717 10.842 1.00 92.06 90 PRO A N 1
ATOM 664 C CA . PRO A 1 90 ? 0.177 22.937 11.843 1.00 92.06 90 PRO A CA 1
ATOM 665 C C . PRO A 1 90 ? -0.668 24.184 11.546 1.00 92.06 90 PRO A C 1
ATOM 667 O O . PRO A 1 90 ? -1.893 24.146 11.675 1.00 92.06 90 PRO A O 1
ATOM 670 N N . GLU A 1 91 ? -0.047 25.259 11.064 1.00 92.88 91 GLU A N 1
ATOM 671 C CA . GLU A 1 91 ? -0.697 26.511 10.675 1.00 92.88 91 GLU A CA 1
ATOM 672 C C . GLU A 1 91 ? -1.746 26.309 9.576 1.00 92.88 91 GLU A C 1
ATOM 674 O O . GLU A 1 91 ? -2.823 26.904 9.622 1.00 92.88 91 GLU A O 1
ATOM 679 N N . ALA A 1 92 ? -1.484 25.404 8.629 1.00 92.50 92 ALA A N 1
ATOM 680 C CA . ALA A 1 92 ? -2.399 25.120 7.532 1.00 92.50 92 ALA A CA 1
ATOM 681 C C . ALA A 1 92 ? -3.669 24.394 7.995 1.00 92.50 92 ALA A C 1
ATOM 683 O O . ALA A 1 92 ? -4.695 24.505 7.330 1.00 92.50 92 ALA A O 1
ATOM 684 N N . PHE A 1 93 ? -3.621 23.647 9.103 1.00 94.31 93 PHE A N 1
ATOM 685 C CA . PHE A 1 93 ? -4.802 23.010 9.699 1.00 94.31 93 PHE A CA 1
ATOM 686 C C . PHE A 1 93 ? -5.507 23.940 10.692 1.00 94.31 93 PHE A C 1
ATOM 688 O O . PHE A 1 93 ? -6.737 23.990 10.692 1.00 94.31 93 PHE A O 1
ATOM 695 N N . ALA A 1 94 ? -4.748 24.736 11.451 1.00 94.56 94 ALA A N 1
ATOM 696 C CA . ALA A 1 94 ? -5.290 25.770 12.330 1.00 94.56 94 ALA A CA 1
ATOM 697 C C . ALA A 1 94 ? -6.123 26.801 11.554 1.00 94.56 94 ALA A C 1
ATOM 699 O O . ALA A 1 94 ? -7.246 27.105 11.947 1.00 94.56 94 ALA A O 1
ATOM 700 N N . ALA A 1 95 ? -5.638 27.253 10.393 1.00 95.44 95 ALA A N 1
ATOM 701 C CA . ALA A 1 95 ? -6.362 28.177 9.516 1.00 95.44 95 ALA A CA 1
ATOM 702 C C . ALA A 1 95 ? -7.692 27.615 8.977 1.00 95.44 95 ALA A C 1
ATOM 704 O O . ALA A 1 95 ? -8.544 28.375 8.525 1.00 95.44 95 ALA A O 1
ATOM 705 N N . LEU A 1 96 ? -7.882 26.290 9.007 1.00 95.38 96 LEU A N 1
ATOM 706 C CA . LEU A 1 96 ? -9.145 25.651 8.629 1.00 95.38 96 LEU A CA 1
ATOM 707 C C . LEU A 1 96 ? -10.128 25.546 9.801 1.00 95.38 96 LEU A C 1
ATOM 709 O O . LEU A 1 96 ? -11.291 25.242 9.553 1.00 95.38 96 LEU A O 1
ATOM 713 N N . GLY A 1 97 ? -9.674 25.770 11.039 1.00 93.75 97 GLY A N 1
ATOM 714 C CA . GLY A 1 97 ? -10.446 25.585 12.270 1.00 93.75 97 GLY A CA 1
ATOM 715 C C . GLY A 1 97 ? -10.190 24.257 12.996 1.00 93.75 97 GLY A C 1
ATOM 716 O O . GLY A 1 97 ? -10.909 23.946 13.941 1.00 93.75 97 GLY A O 1
ATOM 717 N N . ALA A 1 98 ? -9.198 23.460 12.578 1.00 95.31 98 ALA A N 1
ATOM 718 C CA . ALA A 1 98 ? -8.800 22.252 13.305 1.00 95.31 98 ALA A CA 1
ATOM 719 C C . ALA A 1 98 ? -7.704 22.558 14.335 1.00 95.31 98 ALA A C 1
ATOM 721 O O . ALA A 1 98 ? -6.838 23.392 14.091 1.00 95.31 98 ALA A O 1
ATOM 722 N N . VAL A 1 99 ? -7.684 21.829 15.450 1.00 94.69 99 VAL A N 1
ATOM 723 C CA . VAL A 1 99 ? -6.657 21.920 16.495 1.00 94.69 99 VAL A CA 1
ATOM 724 C C . VAL A 1 99 ? -5.494 20.975 16.154 1.00 94.69 99 VAL A C 1
ATOM 726 O O . VAL A 1 99 ? -5.684 19.754 16.181 1.00 94.69 99 VAL A O 1
ATOM 729 N N . PRO A 1 100 ? -4.286 21.474 15.822 1.00 93.69 100 PRO A N 1
ATOM 730 C CA . PRO A 1 100 ? -3.144 20.615 15.515 1.00 93.69 100 PRO A CA 1
ATOM 731 C C . PRO A 1 100 ? -2.629 19.912 16.777 1.00 93.69 100 PRO A C 1
ATOM 733 O O . PRO A 1 100 ? -2.237 20.555 17.751 1.00 93.69 100 PRO A O 1
ATOM 736 N N . MET A 1 101 ? -2.623 18.580 16.757 1.00 91.56 101 MET A N 1
ATOM 737 C CA . MET A 1 101 ? -2.226 17.724 17.878 1.00 91.56 101 MET A CA 1
ATOM 738 C C . MET A 1 101 ? -1.325 16.564 17.428 1.00 91.56 101 MET A C 1
ATOM 740 O O . MET A 1 101 ? -1.741 15.401 17.428 1.00 91.56 101 MET A O 1
ATOM 744 N N . PRO A 1 102 ? -0.078 16.838 17.009 1.00 87.31 102 PRO A N 1
ATOM 745 C CA . PRO A 1 102 ? 0.882 15.794 16.647 1.00 87.31 102 PRO A CA 1
ATOM 746 C C . PRO A 1 102 ? 1.255 14.860 17.811 1.00 87.31 102 PRO A C 1
ATOM 748 O O . PRO A 1 102 ? 1.651 13.718 17.565 1.00 87.31 102 PRO A O 1
ATOM 751 N N . ASP A 1 103 ? 1.107 15.301 19.065 1.00 87.81 103 ASP A N 1
ATOM 752 C CA . ASP A 1 103 ? 1.311 14.446 20.231 1.00 87.81 103 ASP A CA 1
ATOM 753 C C . ASP A 1 103 ? 0.104 13.537 20.498 1.00 87.81 103 ASP A C 1
ATOM 755 O O . ASP A 1 103 ? -0.928 13.939 21.043 1.00 87.81 103 ASP A O 1
ATOM 759 N N . LYS A 1 104 ? 0.258 12.272 20.110 1.00 88.31 104 LYS A N 1
ATOM 760 C CA . LYS A 1 104 ? -0.811 11.276 20.190 1.00 88.31 104 LYS A CA 1
ATOM 761 C C . LYS A 1 104 ? -1.097 10.826 21.618 1.00 88.31 104 LYS A C 1
ATOM 763 O O . LYS A 1 104 ? -2.213 10.390 21.872 1.00 88.31 104 LYS A O 1
ATOM 768 N N . ASP A 1 105 ? -0.145 10.971 22.540 1.00 88.25 105 ASP A N 1
ATOM 769 C CA . ASP A 1 105 ? -0.344 10.604 23.947 1.00 88.25 105 ASP A CA 1
ATOM 770 C C . ASP A 1 105 ? -1.314 11.585 24.620 1.00 88.25 105 ASP A C 1
ATOM 772 O O . ASP A 1 105 ? -2.265 11.180 25.290 1.00 88.25 105 ASP A O 1
ATOM 776 N N . ARG A 1 106 ? -1.153 12.886 24.341 1.00 87.81 106 ARG A N 1
ATOM 777 C CA . ARG A 1 106 ? -2.105 13.926 24.766 1.00 87.81 106 ARG A CA 1
ATOM 778 C C . ARG A 1 106 ? -3.484 13.733 24.157 1.00 87.81 106 ARG A C 1
ATOM 780 O O . ARG A 1 106 ? -4.485 13.930 24.838 1.00 87.81 106 ARG A O 1
ATOM 787 N N . LEU A 1 107 ? -3.543 13.340 22.887 1.00 88.88 107 LEU A N 1
ATOM 788 C CA . LEU A 1 107 ? -4.818 13.078 22.228 1.00 88.88 107 LEU A CA 1
ATOM 789 C C . LEU A 1 107 ? -5.522 11.851 22.831 1.00 88.88 107 LEU A C 1
ATOM 791 O O . LEU A 1 107 ? -6.718 11.909 23.108 1.00 88.88 107 LEU A O 1
ATOM 795 N N . ALA A 1 108 ? -4.776 10.778 23.109 1.00 89.62 108 ALA A N 1
ATOM 796 C CA . ALA A 1 108 ? -5.272 9.562 23.752 1.00 89.62 108 ALA A CA 1
ATOM 797 C C . ALA A 1 108 ? -5.742 9.779 25.199 1.00 89.62 108 ALA A C 1
ATOM 799 O O . ALA A 1 108 ? -6.616 9.056 25.675 1.00 89.62 108 ALA A O 1
ATOM 800 N N . ALA A 1 109 ? -5.206 10.788 25.898 1.00 87.62 109 ALA A N 1
ATOM 801 C CA . ALA A 1 109 ? -5.654 11.155 27.241 1.00 87.62 109 ALA A CA 1
ATOM 802 C C . ALA A 1 109 ? -7.120 11.628 27.284 1.00 87.62 109 ALA A C 1
ATOM 804 O O . ALA A 1 109 ? -7.727 11.599 28.355 1.00 87.62 109 ALA A O 1
ATOM 805 N N . ALA A 1 110 ? -7.696 11.996 26.131 1.00 81.38 110 ALA A N 1
ATOM 806 C CA . ALA A 1 110 ? -9.101 12.364 25.966 1.00 81.38 110 ALA A CA 1
ATOM 807 C C . ALA A 1 110 ? -9.557 13.529 26.862 1.00 81.38 110 ALA A C 1
ATOM 809 O O . ALA A 1 110 ? -10.698 13.542 27.323 1.00 81.38 110 ALA A O 1
ATOM 810 N N . SER A 1 111 ? -8.673 14.508 27.084 1.00 82.19 111 SER A N 1
ATOM 811 C CA . SER A 1 111 ? -8.952 15.715 27.873 1.00 82.19 111 SER A CA 1
ATOM 812 C C . SER A 1 111 ? -10.239 16.414 27.435 1.00 82.19 111 SER A C 1
ATOM 814 O O . SER A 1 111 ? -10.616 16.345 26.263 1.00 82.19 111 SER A O 1
ATOM 816 N N . ASP A 1 112 ? -10.904 17.110 28.358 1.00 79.75 112 ASP A N 1
ATOM 817 C CA . ASP A 1 112 ? -12.171 17.798 28.078 1.00 79.75 112 ASP A CA 1
ATOM 818 C C . ASP A 1 112 ? -12.059 18.825 26.953 1.00 79.75 112 ASP A C 1
ATOM 820 O O . ASP A 1 112 ? -12.959 18.905 26.125 1.00 79.75 112 ASP A O 1
ATOM 824 N N . THR A 1 113 ? -10.932 19.527 26.873 1.00 82.12 113 THR A N 1
ATOM 825 C CA . THR A 1 113 ? -10.630 20.497 25.820 1.00 82.12 113 THR A CA 1
ATOM 826 C C . THR A 1 113 ? -9.352 20.120 25.085 1.00 82.12 113 THR A C 1
ATOM 828 O O . THR A 1 113 ? -8.402 19.579 25.668 1.00 82.12 113 THR A O 1
ATOM 831 N N . LEU A 1 114 ? -9.320 20.400 23.785 1.00 84.25 114 LEU A N 1
ATOM 832 C CA . LEU A 1 114 ? -8.120 20.280 22.974 1.00 84.25 114 LEU A CA 1
ATOM 833 C C . LEU A 1 114 ? -7.312 21.573 23.058 1.00 84.25 114 LEU A C 1
ATOM 835 O O . LEU A 1 114 ? -7.795 22.657 22.743 1.00 84.25 114 LEU A O 1
ATOM 839 N N . ALA A 1 115 ? -6.042 21.443 23.422 1.00 83.12 115 ALA A N 1
ATOM 840 C CA . ALA A 1 115 ? -5.073 22.521 23.309 1.00 83.12 115 ALA A CA 1
ATOM 841 C C . ALA A 1 115 ? -4.064 22.162 22.211 1.00 83.12 115 ALA A C 1
ATOM 843 O O . ALA A 1 115 ? -3.554 21.032 22.229 1.00 83.12 115 ALA A O 1
ATOM 844 N N . PRO A 1 116 ? -3.742 23.086 21.281 1.00 80.50 116 PRO A N 1
ATOM 845 C CA . PRO A 1 116 ? -2.644 22.884 20.349 1.00 80.50 116 PRO A CA 1
ATOM 846 C C . PRO A 1 116 ? -1.385 22.478 21.114 1.00 80.50 116 PRO A C 1
ATOM 848 O O . PRO A 1 116 ? -1.008 23.121 22.097 1.00 80.50 116 PRO A O 1
ATOM 851 N N . CYS A 1 117 ? -0.740 21.397 20.687 1.00 75.94 117 CYS A N 1
ATOM 852 C CA . CYS A 1 117 ? 0.553 21.008 21.234 1.00 75.94 117 CYS A CA 1
ATOM 853 C C . CYS A 1 117 ? 1.660 21.405 20.250 1.00 75.94 117 CYS A C 1
ATOM 855 O O . CYS A 1 117 ? 1.408 21.450 19.042 1.00 75.94 117 CYS A O 1
ATOM 857 N N . PRO A 1 118 ? 2.884 21.685 20.732 1.00 70.69 118 PRO A N 1
ATOM 858 C CA . PRO A 1 118 ? 4.004 21.941 19.837 1.00 70.69 118 PRO A CA 1
ATOM 859 C C . PRO A 1 118 ? 4.183 20.773 18.846 1.00 70.69 118 PRO A C 1
ATOM 861 O O . PRO A 1 118 ? 3.835 19.631 19.183 1.00 70.69 118 PRO A O 1
ATOM 864 N N . PRO A 1 119 ? 4.713 21.031 17.634 1.00 65.69 119 PRO A N 1
ATOM 865 C CA . PRO A 1 119 ? 5.089 19.982 16.690 1.00 65.69 119 PRO A CA 1
ATOM 866 C C . PRO A 1 119 ? 5.960 18.961 17.410 1.00 65.69 119 PRO A C 1
ATOM 868 O O . PRO A 1 119 ? 6.962 19.359 17.989 1.00 65.69 119 PRO A O 1
ATOM 871 N N . ARG A 1 120 ? 5.565 17.680 17.447 1.00 65.06 120 ARG A N 1
ATOM 872 C CA . ARG A 1 120 ? 6.277 16.656 18.229 1.00 65.06 120 ARG A CA 1
ATOM 873 C C . ARG A 1 120 ? 7.647 16.375 17.590 1.00 65.06 120 ARG A C 1
ATOM 875 O O . ARG A 1 120 ? 7.666 15.769 16.521 1.00 65.06 120 ARG A O 1
ATOM 882 N N . PRO A 1 121 ? 8.771 16.697 18.258 1.00 57.16 121 PRO A N 1
ATOM 883 C CA . PRO A 1 121 ? 10.113 16.261 17.883 1.00 57.16 121 PRO A CA 1
ATOM 884 C C . PRO A 1 121 ? 10.613 15.173 18.858 1.00 57.16 121 PRO A C 1
ATOM 886 O O . PRO A 1 121 ? 11.814 14.999 19.023 1.00 57.16 121 PRO A O 1
ATOM 889 N N . GLY A 1 122 ? 9.689 14.525 19.582 1.00 61.00 122 GLY A N 1
ATOM 890 C CA . GLY A 1 122 ? 9.995 13.714 20.759 1.00 61.00 122 GLY A CA 1
ATOM 891 C C . GLY A 1 122 ? 10.819 12.464 20.455 1.00 61.00 122 GLY A C 1
ATOM 892 O O . GLY A 1 122 ? 10.702 11.871 19.385 1.00 61.00 122 GLY A O 1
ATOM 893 N N . ASP A 1 123 ? 11.598 12.071 21.453 1.00 69.19 123 ASP A N 1
ATOM 894 C CA . ASP A 1 123 ? 12.498 10.918 21.541 1.00 69.19 123 ASP A CA 1
ATOM 895 C C . ASP A 1 123 ? 11.839 9.688 22.189 1.00 69.19 123 ASP A C 1
ATOM 897 O O . ASP A 1 123 ? 12.491 8.673 22.422 1.00 69.19 123 ASP A O 1
ATOM 901 N N . HIS A 1 124 ? 10.529 9.744 22.455 1.00 82.00 124 HIS A N 1
ATOM 902 C CA . HIS A 1 124 ? 9.792 8.641 23.062 1.00 82.00 124 HIS A CA 1
ATOM 903 C C . HIS A 1 124 ? 8.827 7.960 22.092 1.00 82.00 124 HIS A C 1
ATOM 905 O O . HIS A 1 124 ? 8.153 8.600 21.276 1.00 82.00 124 HIS A O 1
ATOM 911 N N . PHE A 1 125 ? 8.692 6.642 22.235 1.00 85.19 125 PHE A N 1
ATOM 912 C CA . PHE A 1 125 ? 7.673 5.867 21.535 1.00 85.19 125 PHE A CA 1
ATOM 913 C C . PHE A 1 125 ? 6.277 6.180 22.120 1.00 85.19 125 PHE A C 1
ATOM 915 O O . PHE A 1 125 ? 6.120 6.129 23.342 1.00 85.19 125 PHE A O 1
ATOM 922 N N . PRO A 1 126 ? 5.250 6.497 21.301 1.00 84.50 126 PRO A N 1
ATOM 923 C CA . PRO A 1 126 ? 3.903 6.776 21.807 1.00 84.50 126 PRO A CA 1
ATOM 924 C C . PRO A 1 126 ? 3.348 5.611 22.635 1.00 84.50 126 PRO A C 1
ATOM 926 O O . PRO A 1 126 ? 3.402 4.461 22.192 1.00 84.50 126 PRO A O 1
ATOM 929 N N . ASN A 1 127 ? 2.758 5.901 23.795 1.00 85.88 127 ASN A N 1
ATOM 930 C CA . ASN A 1 127 ? 2.142 4.910 24.677 1.00 85.88 127 ASN A CA 1
ATOM 931 C C . ASN A 1 127 ? 0.746 4.523 24.166 1.00 85.88 127 ASN A C 1
ATOM 933 O O . ASN A 1 127 ? -0.287 4.764 24.790 1.00 85.88 127 ASN A O 1
ATOM 937 N N . LEU A 1 128 ? 0.737 3.945 22.971 1.00 86.00 128 LEU A N 1
ATOM 938 C CA . LEU A 1 128 ? -0.436 3.498 22.247 1.00 86.00 128 LEU A CA 1
ATOM 939 C C . LEU A 1 128 ? -0.332 1.999 22.023 1.00 86.00 128 LEU A C 1
ATOM 941 O O . LEU A 1 128 ? 0.676 1.505 21.510 1.00 86.00 128 LEU A O 1
ATOM 945 N N . ALA A 1 129 ? -1.400 1.289 22.353 1.00 87.31 129 ALA A N 1
ATOM 946 C CA . ALA A 1 129 ? -1.459 -0.155 22.246 1.00 87.31 129 ALA A CA 1
ATOM 947 C C . ALA A 1 129 ? -2.782 -0.566 21.599 1.00 87.31 129 ALA A C 1
ATOM 949 O O . ALA A 1 129 ? -3.786 0.123 21.766 1.00 87.31 129 ALA A O 1
ATOM 950 N N . VAL A 1 130 ? -2.770 -1.684 20.877 1.00 91.00 130 VAL A N 1
ATOM 951 C CA . VAL A 1 130 ? -3.970 -2.234 20.234 1.00 91.00 130 VAL A CA 1
ATOM 952 C C . VAL A 1 130 ? -4.279 -3.619 20.790 1.00 91.00 130 VAL A C 1
ATOM 954 O O . VAL A 1 130 ? -3.387 -4.461 20.918 1.00 91.00 130 VAL A O 1
ATOM 957 N N . ALA A 1 131 ? -5.542 -3.851 21.134 1.00 89.06 131 ALA A N 1
ATOM 958 C CA . ALA A 1 131 ? -6.062 -5.122 21.617 1.00 89.06 131 ALA A CA 1
ATOM 959 C C . ALA A 1 131 ? -6.541 -6.034 20.481 1.00 89.06 131 ALA A C 1
ATOM 961 O O . ALA A 1 131 ? -6.452 -7.250 20.619 1.00 89.06 131 ALA A O 1
ATOM 962 N N . GLY A 1 132 ? -7.009 -5.480 19.358 1.00 88.88 132 GLY A N 1
ATOM 963 C CA . GLY A 1 132 ? -7.410 -6.282 18.202 1.00 88.88 132 GLY A CA 1
ATOM 964 C C . GLY A 1 132 ? -7.808 -5.473 16.968 1.00 88.88 132 GLY A C 1
ATOM 965 O O . GLY A 1 132 ? -7.853 -4.244 16.984 1.00 88.88 132 GLY A O 1
ATOM 966 N N . TYR A 1 133 ? -8.105 -6.187 15.884 1.00 90.44 133 TYR A N 1
ATOM 967 C CA . TYR A 1 133 ? -8.538 -5.650 14.592 1.00 90.44 133 TYR A CA 1
ATOM 968 C C . TYR A 1 133 ? -9.701 -6.466 14.012 1.00 90.44 133 TYR A C 1
ATOM 970 O O . TYR A 1 133 ? -9.880 -7.636 14.331 1.00 90.44 133 TYR A O 1
ATOM 978 N N . ASP A 1 134 ? -10.415 -5.896 13.043 1.00 85.06 134 ASP A N 1
ATOM 979 C CA . ASP A 1 134 ? -11.490 -6.595 12.320 1.00 85.06 134 ASP A CA 1
ATOM 980 C C . ASP A 1 134 ? -10.971 -7.368 11.084 1.00 85.06 134 ASP A C 1
ATOM 982 O O . ASP A 1 134 ? -11.683 -7.561 10.100 1.00 85.06 134 ASP A O 1
ATOM 986 N N . ARG A 1 135 ? -9.695 -7.780 11.099 1.00 85.25 135 ARG A N 1
ATOM 987 C CA . ARG A 1 135 ? -8.990 -8.451 9.988 1.00 85.25 135 ARG A CA 1
ATOM 988 C C . ARG A 1 135 ? -8.114 -9.588 10.495 1.00 85.25 135 ARG A C 1
ATOM 990 O O . ARG A 1 135 ? -7.666 -9.551 11.640 1.00 85.25 135 ARG A O 1
ATOM 997 N N . ALA A 1 136 ? -7.786 -10.544 9.624 1.00 83.62 136 ALA A N 1
ATOM 998 C CA . ALA A 1 136 ? -6.882 -11.649 9.975 1.00 83.62 136 ALA A CA 1
ATOM 999 C C . ALA A 1 136 ? -5.504 -11.150 10.433 1.00 83.62 136 ALA A C 1
ATOM 1001 O O . ALA A 1 136 ? -4.911 -11.671 11.380 1.00 83.62 136 ALA A O 1
ATOM 1002 N N . ARG A 1 137 ? -5.007 -10.123 9.732 1.00 92.81 137 ARG A N 1
ATOM 1003 C CA . ARG A 1 137 ? -3.719 -9.479 9.976 1.00 92.81 137 ARG A CA 1
ATOM 1004 C C . ARG A 1 137 ? -3.867 -8.319 10.952 1.00 92.81 137 ARG A C 1
ATOM 1006 O O . ARG A 1 137 ? -4.449 -7.286 10.603 1.00 92.81 137 ARG A O 1
ATOM 1013 N N . ALA A 1 138 ? -3.227 -8.446 12.105 1.00 94.94 138 ALA A N 1
ATOM 1014 C CA . ALA A 1 138 ? -3.040 -7.356 13.047 1.00 94.94 138 ALA A CA 1
ATOM 1015 C C . ALA A 1 138 ? -1.755 -6.581 12.741 1.00 94.94 138 ALA A C 1
ATOM 1017 O O . ALA A 1 138 ? -0.722 -7.170 12.429 1.00 94.94 138 ALA A O 1
ATOM 1018 N N . LEU A 1 139 ? -1.801 -5.251 12.825 1.00 96.50 139 LEU A N 1
ATOM 1019 C CA . LEU A 1 139 ? -0.594 -4.426 12.743 1.00 96.50 139 LEU A CA 1
ATOM 1020 C C . LEU A 1 139 ? 0.034 -4.324 14.136 1.00 96.50 139 LEU A C 1
ATOM 1022 O O . LEU A 1 139 ? -0.645 -3.940 15.086 1.00 96.50 139 LEU A O 1
ATOM 1026 N N . LEU A 1 140 ? 1.328 -4.624 14.230 1.00 97.19 140 LEU A N 1
ATOM 1027 C CA . LEU A 1 140 ? 2.134 -4.508 15.441 1.00 97.19 140 LEU A CA 1
ATOM 1028 C C . LEU A 1 140 ? 3.202 -3.442 15.202 1.00 97.19 140 LEU A C 1
ATOM 1030 O O . LEU A 1 140 ? 4.188 -3.675 14.497 1.00 97.19 140 LEU A O 1
ATOM 1034 N N . LYS A 1 141 ? 2.974 -2.237 15.732 1.00 97.12 141 LYS A N 1
ATOM 1035 C CA . LYS A 1 141 ? 3.911 -1.123 15.573 1.00 97.12 141 LYS A CA 1
ATOM 1036 C C . LYS A 1 141 ? 5.063 -1.274 16.564 1.00 97.12 141 LYS A C 1
ATOM 1038 O O . LYS A 1 141 ? 4.839 -1.282 17.775 1.00 97.12 141 LYS A O 1
ATOM 1043 N N . ILE A 1 142 ? 6.279 -1.368 16.033 1.00 97.19 142 ILE A N 1
ATOM 1044 C CA . ILE A 1 142 ? 7.504 -1.604 16.814 1.00 97.19 142 ILE A CA 1
ATOM 1045 C C . ILE A 1 142 ? 8.493 -0.435 16.768 1.00 97.19 142 ILE A C 1
ATOM 1047 O O . ILE A 1 142 ? 9.390 -0.363 17.598 1.00 97.19 142 ILE A O 1
ATOM 1051 N N . GLN A 1 143 ? 8.334 0.473 15.805 1.00 96.06 143 GLN A N 1
ATOM 1052 C CA . GLN A 1 143 ? 9.249 1.587 15.560 1.00 96.06 143 GLN A CA 1
ATOM 1053 C C . GLN A 1 143 ? 8.458 2.792 15.015 1.00 96.06 143 GLN A C 1
ATOM 1055 O O . GLN A 1 143 ? 7.433 2.619 14.346 1.00 96.06 143 GLN A O 1
ATOM 1060 N N . ASP A 1 144 ? 8.886 4.012 15.333 1.00 93.81 144 ASP A N 1
ATOM 1061 C CA . ASP A 1 144 ? 8.347 5.263 14.780 1.00 93.81 144 ASP A CA 1
ATOM 1062 C C . ASP A 1 144 ? 9.469 6.272 14.499 1.00 93.81 144 ASP A C 1
ATOM 1064 O O . ASP A 1 144 ? 10.579 6.118 14.993 1.00 93.81 144 ASP A O 1
ATOM 1068 N N . GLY A 1 145 ? 9.185 7.300 13.701 1.00 92.12 145 GLY A N 1
ATOM 1069 C CA . GLY A 1 145 ? 10.178 8.304 13.309 1.00 92.12 145 GLY A CA 1
ATOM 1070 C C . GLY A 1 145 ? 11.246 7.761 12.355 1.00 92.12 145 GLY A C 1
ATOM 1071 O O . GLY A 1 145 ? 11.238 6.594 11.965 1.00 92.12 145 GLY A O 1
ATOM 1072 N N . CYS A 1 146 ? 12.144 8.621 11.886 1.00 92.44 146 CYS A N 1
ATOM 1073 C CA . CYS A 1 146 ? 13.251 8.194 11.034 1.00 92.44 146 CYS A CA 1
ATOM 1074 C C . CYS A 1 146 ? 14.385 9.205 11.101 1.00 92.44 146 CYS A C 1
ATOM 1076 O O . CYS A 1 146 ? 14.168 10.394 10.886 1.00 92.44 146 CYS A O 1
ATOM 1078 N N . SER A 1 147 ? 15.600 8.709 11.317 1.00 90.00 147 SER A N 1
ATOM 1079 C CA . SER A 1 147 ? 16.812 9.537 11.324 1.00 90.00 147 SER A CA 1
ATOM 1080 C C . SER A 1 147 ? 17.554 9.502 9.983 1.00 90.00 147 SER A C 1
ATOM 1082 O O . SER A 1 147 ? 18.621 10.094 9.859 1.00 90.00 147 SER A O 1
ATOM 1084 N N . HIS A 1 148 ? 17.023 8.798 8.973 1.00 91.81 148 HIS A N 1
ATOM 1085 C CA . HIS A 1 148 ? 17.653 8.719 7.653 1.00 91.81 148 HIS A CA 1
ATOM 1086 C C . HIS A 1 148 ? 17.340 9.964 6.819 1.00 91.81 148 HIS A C 1
ATOM 1088 O O . HIS A 1 148 ? 16.177 10.307 6.593 1.00 91.81 148 HIS A O 1
ATOM 1094 N N . GLY A 1 149 ? 18.381 10.613 6.303 1.00 92.12 149 GLY A N 1
ATOM 1095 C CA . GLY A 1 149 ? 18.286 11.867 5.555 1.00 92.12 149 GLY A CA 1
ATOM 1096 C C . GLY A 1 149 ? 17.987 11.705 4.062 1.00 92.12 149 GLY A C 1
ATOM 1097 O O . GLY A 1 149 ? 18.687 12.307 3.252 1.00 92.12 149 GLY A O 1
ATOM 1098 N N . CYS A 1 150 ? 16.991 10.899 3.669 1.00 95.44 150 CYS A N 1
ATOM 1099 C CA . CYS A 1 150 ? 16.595 10.778 2.256 1.00 95.44 150 CYS A CA 1
ATOM 1100 C C . CYS A 1 150 ? 16.205 12.157 1.699 1.00 95.44 150 CYS A C 1
ATOM 1102 O O . CYS A 1 150 ? 15.305 12.804 2.239 1.00 95.44 150 CYS A O 1
ATOM 1104 N N . THR A 1 151 ? 16.792 12.580 0.578 1.00 96.88 151 THR A N 1
ATOM 1105 C CA . THR A 1 151 ? 16.633 13.960 0.070 1.00 96.88 151 THR A CA 1
ATOM 1106 C C . THR A 1 151 ? 15.197 14.321 -0.323 1.00 96.88 151 THR A C 1
ATOM 1108 O O . THR A 1 151 ? 14.854 15.497 -0.376 1.00 96.88 151 THR A O 1
ATOM 1111 N N . TYR A 1 152 ? 14.330 13.337 -0.571 1.00 94.06 152 TYR A N 1
ATOM 1112 C CA . TYR A 1 152 ? 12.914 13.519 -0.928 1.00 94.06 152 TYR A CA 1
ATOM 1113 C C . TYR A 1 152 ? 11.932 13.327 0.239 1.00 94.06 152 TYR A C 1
ATOM 1115 O O . TYR A 1 152 ? 10.721 13.489 0.053 1.00 94.06 152 TYR A O 1
ATOM 1123 N N . CYS A 1 153 ? 12.404 12.910 1.415 1.00 92.88 153 CYS A N 1
ATOM 1124 C CA . CYS A 1 153 ? 11.544 12.444 2.498 1.00 92.88 153 CYS A CA 1
ATOM 1125 C C . CYS A 1 153 ? 11.268 13.551 3.520 1.00 92.88 153 CYS A C 1
ATOM 1127 O O . CYS A 1 153 ? 12.189 14.123 4.088 1.00 92.88 153 CYS A O 1
ATOM 1129 N N . ILE A 1 154 ? 9.988 13.811 3.803 1.00 90.06 154 ILE A N 1
ATOM 1130 C CA . ILE A 1 154 ? 9.566 14.781 4.832 1.00 90.06 154 ILE A CA 1
ATOM 1131 C C . ILE A 1 154 ? 9.406 14.143 6.223 1.00 90.06 154 ILE A C 1
ATOM 1133 O O . ILE A 1 154 ? 9.149 14.826 7.208 1.00 90.06 154 ILE A O 1
ATOM 1137 N N . VAL A 1 155 ? 9.514 12.814 6.319 1.00 90.06 155 VAL A N 1
ATOM 1138 C CA . VAL A 1 155 ? 9.183 12.075 7.544 1.00 90.06 155 VAL A CA 1
ATOM 1139 C C . VAL A 1 155 ? 10.033 12.474 8.756 1.00 90.06 155 VAL A C 1
ATOM 1141 O O . VAL A 1 155 ? 9.423 12.623 9.813 1.00 90.06 155 VAL A O 1
ATOM 1144 N N . PRO A 1 156 ? 11.358 12.712 8.651 1.00 89.19 156 PRO A N 1
ATOM 1145 C CA . PRO A 1 156 ? 12.142 13.175 9.799 1.00 89.19 156 PRO A CA 1
ATOM 1146 C C . PRO A 1 156 ? 11.588 14.471 10.411 1.00 89.19 156 PRO A C 1
ATOM 1148 O O . PRO A 1 156 ? 11.461 14.573 11.626 1.00 89.19 156 PRO A O 1
ATOM 1151 N N . ALA A 1 157 ? 11.146 15.419 9.574 1.00 86.56 157 ALA A N 1
ATOM 1152 C CA . ALA A 1 157 ? 10.500 16.649 10.035 1.00 86.56 157 ALA A CA 1
ATOM 1153 C C . ALA A 1 157 ? 9.097 16.403 10.623 1.00 86.56 157 ALA A C 1
ATOM 1155 O O . ALA A 1 157 ? 8.666 17.108 11.527 1.00 86.56 157 ALA A O 1
ATOM 1156 N N . ALA A 1 158 ? 8.374 15.402 10.114 1.00 88.19 158 ALA A N 1
ATOM 1157 C CA . ALA A 1 158 ? 6.997 15.117 10.512 1.00 88.19 158 ALA A CA 1
ATOM 1158 C C . ALA A 1 158 ? 6.860 14.255 11.777 1.00 88.19 158 ALA A C 1
ATOM 1160 O O . ALA A 1 158 ? 5.833 14.312 12.451 1.00 88.19 158 ALA A O 1
ATOM 1161 N N . ARG A 1 159 ? 7.824 13.364 12.030 1.00 89.12 159 ARG A N 1
ATOM 1162 C CA . ARG A 1 159 ? 7.742 12.328 13.073 1.00 89.12 159 ARG A CA 1
ATOM 1163 C C . ARG A 1 159 ? 8.931 12.318 14.033 1.00 89.12 159 ARG A C 1
ATOM 1165 O O . ARG A 1 159 ? 8.858 11.591 15.015 1.00 89.12 159 ARG A O 1
ATOM 1172 N N . GLY A 1 160 ? 9.971 13.112 13.777 1.00 89.62 160 GLY A N 1
ATOM 1173 C CA . GLY A 1 160 ? 11.165 13.160 14.615 1.00 89.62 160 GLY A CA 1
ATOM 1174 C C . GLY A 1 160 ? 12.147 12.003 14.365 1.00 89.62 160 GLY A C 1
ATOM 1175 O O . GLY A 1 160 ? 12.003 11.261 13.379 1.00 89.62 160 GLY A O 1
ATOM 1176 N N . PRO A 1 161 ? 13.170 11.873 15.234 1.00 91.31 161 PRO A N 1
ATOM 1177 C CA . PRO A 1 161 ? 14.173 10.814 15.144 1.00 91.31 161 PRO A CA 1
ATOM 1178 C C . PRO A 1 161 ? 13.544 9.426 15.316 1.00 91.31 161 PRO A C 1
ATOM 1180 O O . PRO A 1 161 ? 12.410 9.289 15.769 1.00 91.31 161 PRO A O 1
ATOM 1183 N N . SER A 1 162 ? 14.279 8.382 14.928 1.00 93.31 162 SER A N 1
ATOM 1184 C CA . SER A 1 162 ? 13.829 7.007 15.166 1.00 93.31 162 SER A CA 1
ATOM 1185 C C . SER A 1 162 ? 13.687 6.725 16.660 1.00 93.31 162 SER A C 1
ATOM 1187 O O . SER A 1 162 ? 14.614 6.993 17.419 1.00 93.31 162 SER A O 1
ATOM 1189 N N . VAL A 1 163 ? 12.556 6.136 17.039 1.00 93.94 163 VAL A N 1
ATOM 1190 C CA . VAL A 1 163 ? 12.261 5.664 18.393 1.00 93.94 163 VAL A CA 1
ATOM 1191 C C . VAL A 1 163 ? 11.716 4.241 18.333 1.00 93.94 163 VAL A C 1
ATOM 1193 O O . VAL A 1 163 ? 10.849 3.914 17.508 1.00 93.94 163 VAL A O 1
ATOM 1196 N N . SER A 1 164 ? 12.208 3.387 19.218 1.00 96.06 164 SER A N 1
ATOM 1197 C CA . SER A 1 164 ? 11.904 1.962 19.246 1.00 96.06 164 SER A CA 1
ATOM 1198 C C . SER A 1 164 ? 11.000 1.608 20.409 1.00 96.06 164 SER A C 1
ATOM 1200 O O . SER A 1 164 ? 11.110 2.118 21.523 1.00 96.06 164 SER A O 1
ATOM 1202 N N . ARG A 1 165 ? 10.087 0.674 20.162 1.00 95.88 165 ARG A N 1
ATOM 1203 C CA . ARG A 1 165 ? 9.276 0.083 21.218 1.00 95.88 165 ARG A CA 1
ATOM 1204 C C . ARG A 1 165 ? 10.110 -0.968 21.964 1.00 95.88 165 ARG A C 1
ATOM 1206 O O . ARG A 1 165 ? 10.670 -1.847 21.313 1.00 95.88 165 ARG A O 1
ATOM 1213 N N . PRO A 1 166 ? 10.165 -0.957 23.306 1.00 95.81 166 PRO A N 1
ATOM 1214 C CA . PRO A 1 166 ? 10.900 -1.976 24.053 1.00 95.81 166 PRO A CA 1
ATOM 1215 C C . PRO A 1 166 ? 10.379 -3.396 23.795 1.00 95.81 166 PRO A C 1
ATOM 1217 O O . PRO A 1 166 ? 9.164 -3.616 23.742 1.00 95.81 166 PRO A O 1
ATOM 1220 N N . TYR A 1 167 ? 11.290 -4.373 23.711 1.00 97.38 167 TYR A N 1
ATOM 1221 C CA . TYR A 1 167 ? 10.957 -5.776 23.424 1.00 97.38 167 TYR A CA 1
ATOM 1222 C C . TYR A 1 167 ? 9.837 -6.357 24.309 1.00 97.38 167 TYR A C 1
ATOM 1224 O O . TYR A 1 167 ? 8.890 -6.918 23.752 1.00 97.38 167 TYR A O 1
ATOM 1232 N N . PRO A 1 168 ? 9.837 -6.173 25.649 1.00 96.56 168 PRO A N 1
ATOM 1233 C CA . PRO A 1 168 ? 8.762 -6.705 26.490 1.00 96.56 168 PRO A CA 1
ATOM 1234 C C . PRO A 1 168 ? 7.375 -6.168 26.112 1.00 96.56 168 PRO A C 1
ATOM 1236 O O . PRO A 1 168 ? 6.395 -6.909 26.142 1.00 96.56 168 PRO A O 1
ATOM 1239 N N . ALA A 1 169 ? 7.290 -4.898 25.702 1.00 96.06 169 ALA A N 1
ATOM 1240 C CA . ALA A 1 169 ? 6.038 -4.284 25.271 1.00 96.06 169 ALA A CA 1
ATOM 1241 C C . ALA A 1 169 ? 5.589 -4.791 23.891 1.00 96.06 169 ALA A C 1
ATOM 1243 O O . ALA A 1 169 ? 4.388 -4.945 23.666 1.00 96.06 169 ALA A O 1
ATOM 1244 N N . ILE A 1 170 ? 6.534 -5.073 22.984 1.00 97.69 170 ILE A N 1
ATOM 1245 C CA . ILE A 1 170 ? 6.250 -5.712 21.689 1.00 97.69 170 ILE A CA 1
ATOM 1246 C C . ILE A 1 170 ? 5.694 -7.118 21.916 1.00 97.69 170 ILE A C 1
ATOM 1248 O O . ILE A 1 170 ? 4.639 -7.451 21.379 1.00 97.69 170 ILE A O 1
ATOM 1252 N N . LEU A 1 171 ? 6.373 -7.925 22.735 1.00 98.06 171 LEU A N 1
ATOM 1253 C CA . LEU A 1 171 ? 5.970 -9.297 23.028 1.00 98.06 171 LEU A CA 1
ATOM 1254 C C . LEU A 1 171 ? 4.600 -9.345 23.717 1.00 98.06 171 LEU A C 1
ATOM 1256 O O . LEU A 1 171 ? 3.757 -10.155 23.338 1.00 98.06 171 LEU A O 1
ATOM 1260 N N . ALA A 1 172 ? 4.349 -8.464 24.689 1.00 97.06 172 ALA A N 1
ATOM 1261 C CA . ALA A 1 172 ? 3.060 -8.385 25.373 1.00 97.06 172 ALA A CA 1
ATOM 1262 C C . ALA A 1 172 ? 1.908 -8.067 24.406 1.00 97.06 172 ALA A C 1
ATOM 1264 O O . ALA A 1 172 ? 0.858 -8.706 24.463 1.00 97.06 172 ALA A O 1
ATOM 1265 N N . GLU A 1 173 ? 2.103 -7.117 23.487 1.00 97.38 173 GLU A N 1
ATOM 1266 C CA . GLU A 1 173 ? 1.082 -6.807 22.487 1.00 97.38 173 GLU A CA 1
ATOM 1267 C C . GLU A 1 173 ? 0.912 -7.924 21.458 1.00 97.38 173 GLU A C 1
ATOM 1269 O O . GLU A 1 173 ? -0.221 -8.260 21.126 1.00 97.38 173 GLU A O 1
ATOM 1274 N N . ALA A 1 174 ? 2.004 -8.537 20.998 1.00 98.06 174 ALA A N 1
ATOM 1275 C CA . ALA A 1 174 ? 1.951 -9.673 20.086 1.00 98.06 174 ALA A CA 1
ATOM 1276 C C . ALA A 1 174 ? 1.112 -10.819 20.667 1.00 98.06 174 ALA A C 1
ATOM 1278 O O . ALA A 1 174 ? 0.209 -11.308 19.994 1.00 98.06 174 ALA A O 1
ATOM 1279 N N . ARG A 1 175 ? 1.353 -11.191 21.932 1.00 97.50 175 ARG A N 1
ATOM 1280 C CA . ARG A 1 175 ? 0.577 -12.224 22.636 1.00 97.50 175 ARG A CA 1
ATOM 1281 C C . ARG A 1 175 ? -0.899 -11.857 22.720 1.00 97.50 175 ARG A C 1
ATOM 1283 O O . ARG A 1 175 ? -1.732 -12.631 22.279 1.00 97.50 175 ARG A O 1
ATOM 1290 N N . ARG A 1 176 ? -1.216 -10.631 23.147 1.00 96.19 176 ARG A N 1
ATOM 1291 C CA . ARG A 1 176 ? -2.604 -10.151 23.207 1.00 96.19 176 ARG A CA 1
ATOM 1292 C C . ARG A 1 176 ? -3.314 -10.214 21.849 1.00 96.19 176 ARG A C 1
ATOM 1294 O O . ARG A 1 176 ? -4.492 -10.548 21.798 1.00 96.19 176 ARG A O 1
ATOM 1301 N N . LEU A 1 177 ? -2.619 -9.904 20.753 1.00 96.25 177 LEU A N 1
ATOM 1302 C CA . LEU A 1 177 ? -3.185 -10.005 19.405 1.00 96.25 177 LEU A CA 1
ATOM 1303 C C . LEU A 1 177 ? -3.427 -11.469 18.995 1.00 96.25 177 LEU A C 1
ATOM 1305 O O . LEU A 1 177 ? -4.449 -11.762 18.376 1.00 96.25 177 LEU A O 1
ATOM 1309 N N . LEU A 1 178 ? -2.537 -12.397 19.356 1.00 95.38 178 LEU A N 1
ATOM 1310 C CA . LEU A 1 178 ? -2.767 -13.828 19.131 1.00 95.38 178 LEU A CA 1
ATOM 1311 C C . LEU A 1 178 ? -3.915 -14.365 20.000 1.00 95.38 178 LEU A C 1
ATOM 1313 O O . LEU A 1 178 ? -4.765 -15.090 19.487 1.00 95.38 178 LEU A O 1
ATOM 1317 N N . ASP A 1 179 ? -4.001 -13.950 21.267 1.00 94.50 179 ASP A N 1
ATOM 1318 C CA . ASP A 1 179 ? -5.106 -14.277 22.180 1.00 94.50 179 ASP A CA 1
ATOM 1319 C C . ASP A 1 179 ? -6.457 -13.764 21.650 1.00 94.50 179 ASP A C 1
ATOM 1321 O O . ASP A 1 179 ? -7.492 -14.411 21.820 1.00 94.50 179 ASP A O 1
ATOM 1325 N N . ALA A 1 180 ? -6.452 -12.624 20.949 1.00 92.56 180 ALA A N 1
ATOM 1326 C CA . ALA A 1 180 ? -7.613 -12.081 20.243 1.00 92.56 180 ALA A CA 1
ATOM 1327 C C . ALA A 1 180 ? -7.972 -12.852 18.951 1.00 92.56 180 ALA A C 1
ATOM 1329 O O . ALA A 1 180 ? -8.970 -12.537 18.301 1.00 92.56 180 ALA A O 1
ATOM 1330 N N . GLY A 1 181 ? -7.193 -13.874 18.582 1.00 91.12 181 GLY A N 1
ATOM 1331 C CA . GLY A 1 181 ? -7.455 -14.764 17.451 1.00 91.12 181 GLY A CA 1
ATOM 1332 C C . GLY A 1 181 ? -6.837 -14.323 16.124 1.00 91.12 181 GLY A C 1
ATOM 1333 O O . GLY A 1 181 ? -7.230 -14.838 15.075 1.00 91.12 181 GLY A O 1
ATOM 1334 N N . HIS A 1 182 ? -5.887 -13.384 16.128 1.00 93.56 182 HIS A N 1
ATOM 1335 C CA . HIS A 1 182 ? -5.185 -12.990 14.907 1.00 93.56 182 HIS A CA 1
ATOM 1336 C C . HIS A 1 182 ? -4.183 -14.057 14.461 1.00 93.56 182 HIS A C 1
ATOM 1338 O O . HIS A 1 182 ? -3.308 -14.461 15.219 1.00 93.56 182 HIS A O 1
ATOM 1344 N N . ALA A 1 183 ? -4.268 -14.465 13.194 1.00 91.75 183 ALA A N 1
ATOM 1345 C CA . ALA A 1 183 ? -3.380 -15.477 12.615 1.00 91.75 183 ALA A CA 1
ATOM 1346 C C . ALA A 1 183 ? -2.087 -14.885 12.021 1.00 91.75 183 ALA A C 1
ATOM 1348 O O . ALA A 1 183 ? -1.146 -15.615 11.708 1.00 91.75 183 ALA A O 1
ATOM 1349 N N . GLU A 1 184 ? -2.024 -13.566 11.820 1.00 96.19 184 GLU A N 1
ATOM 1350 C CA . GLU A 1 184 ? -0.865 -12.902 11.225 1.00 96.19 184 GLU A CA 1
ATOM 1351 C C . GLU A 1 184 ? -0.550 -11.574 11.922 1.00 96.19 184 GLU A C 1
ATOM 1353 O O . GLU A 1 184 ? -1.411 -10.701 12.040 1.00 96.19 184 GLU A O 1
ATOM 1358 N N . LEU A 1 185 ? 0.708 -11.398 12.330 1.00 97.56 185 LEU A N 1
ATOM 1359 C CA . LEU A 1 185 ? 1.224 -10.172 12.936 1.00 97.56 185 LEU A CA 1
ATOM 1360 C C . LEU A 1 185 ? 2.108 -9.431 11.927 1.00 97.56 185 LEU A C 1
ATOM 1362 O O . LEU A 1 185 ? 3.161 -9.918 11.515 1.00 97.56 185 LEU A O 1
ATOM 1366 N N . GLY A 1 186 ? 1.675 -8.246 11.508 1.00 97.31 186 GLY A N 1
ATOM 1367 C CA . GLY A 1 186 ? 2.423 -7.361 10.623 1.00 97.31 186 GLY A CA 1
ATOM 1368 C C . GLY A 1 186 ? 3.320 -6.414 11.411 1.00 97.31 186 GLY A C 1
ATOM 1369 O O . GLY A 1 186 ? 2.822 -5.413 11.927 1.00 97.31 186 GLY A O 1
ATOM 1370 N N . LEU A 1 187 ? 4.624 -6.688 11.458 1.00 98.12 187 LEU A N 1
ATOM 1371 C CA . LEU A 1 187 ? 5.617 -5.803 12.068 1.00 98.12 187 LEU A CA 1
ATOM 1372 C C . LEU A 1 187 ? 5.723 -4.520 11.246 1.00 98.12 187 LEU A C 1
ATOM 1374 O O . LEU A 1 187 ? 6.129 -4.546 10.084 1.00 98.12 187 LEU A O 1
ATOM 1378 N N . THR A 1 188 ? 5.327 -3.395 11.832 1.00 96.31 188 THR A N 1
ATOM 1379 C CA . THR A 1 188 ? 5.283 -2.107 11.138 1.00 96.31 188 THR A CA 1
ATOM 1380 C C . THR A 1 188 ? 6.087 -1.045 11.872 1.00 96.31 188 THR A C 1
ATOM 1382 O O . THR A 1 188 ? 6.160 -1.004 13.099 1.00 96.31 188 THR A O 1
ATOM 1385 N N . GLY A 1 189 ? 6.650 -0.139 11.086 1.00 95.44 189 GLY A N 1
ATOM 1386 C CA . GLY A 1 189 ? 7.332 1.061 11.534 1.00 95.44 189 GLY A CA 1
ATOM 1387 C C . GLY A 1 189 ? 7.487 2.018 10.362 1.00 95.44 189 GLY A C 1
ATOM 1388 O O . GLY A 1 189 ? 6.935 1.780 9.284 1.00 95.44 189 GLY A O 1
ATOM 1389 N N . ILE A 1 190 ? 8.204 3.108 10.584 1.00 94.25 190 ILE A N 1
ATOM 1390 C CA . ILE A 1 190 ? 8.569 4.063 9.541 1.00 94.25 190 ILE A CA 1
ATOM 1391 C C . ILE A 1 190 ? 9.821 3.591 8.798 1.00 94.25 190 ILE A C 1
ATOM 1393 O O . ILE A 1 190 ? 9.821 3.575 7.570 1.00 94.25 190 ILE A O 1
ATOM 1397 N N . ASN A 1 191 ? 10.860 3.193 9.533 1.00 95.00 191 ASN A N 1
ATOM 1398 C CA . ASN A 1 191 ? 12.056 2.548 9.006 1.00 95.00 191 ASN A CA 1
ATOM 1399 C C . ASN A 1 191 ? 12.494 1.449 9.979 1.00 95.00 191 ASN A C 1
ATOM 1401 O O . ASN A 1 191 ? 13.106 1.717 11.012 1.00 95.00 191 ASN A O 1
ATOM 1405 N N . LEU A 1 192 ? 12.178 0.199 9.636 1.00 96.62 192 LEU A N 1
ATOM 1406 C CA . LEU A 1 192 ? 12.467 -0.956 10.486 1.00 96.62 192 LEU A CA 1
ATOM 1407 C C . LEU A 1 192 ? 13.971 -1.165 10.719 1.00 96.62 192 LEU A C 1
ATOM 1409 O O . LEU A 1 192 ? 14.344 -1.729 11.742 1.00 96.62 192 LEU A O 1
ATOM 1413 N N . GLY A 1 193 ? 14.833 -0.665 9.827 1.00 94.62 193 GLY A N 1
ATOM 1414 C CA . GLY A 1 193 ? 16.289 -0.765 9.962 1.00 94.62 193 GLY A CA 1
ATOM 1415 C C . GLY A 1 193 ? 16.863 0.115 11.066 1.00 94.62 193 GLY A C 1
ATOM 1416 O O . GLY A 1 193 ? 17.998 -0.084 11.475 1.00 94.62 193 GLY A O 1
ATOM 1417 N N . HIS A 1 194 ? 16.078 1.070 11.566 1.00 94.81 194 HIS A N 1
ATOM 1418 C CA . HIS A 1 194 ? 16.456 1.932 12.683 1.00 94.81 194 HIS A CA 1
ATOM 1419 C C . HIS A 1 194 ? 15.868 1.449 14.018 1.00 94.81 194 HIS A C 1
ATOM 1421 O O . HIS A 1 194 ? 15.901 2.192 14.998 1.00 94.81 194 HIS A O 1
ATOM 1427 N N . PHE A 1 195 ? 15.295 0.242 14.065 1.00 96.81 195 PHE A N 1
ATOM 1428 C CA . PHE A 1 195 ? 14.834 -0.345 15.317 1.00 96.81 195 PHE A CA 1
ATOM 1429 C C . PHE A 1 195 ? 16.020 -0.770 16.186 1.00 96.81 195 PHE A C 1
ATOM 1431 O O . PHE A 1 195 ? 16.830 -1.596 15.768 1.00 96.81 195 PHE A O 1
ATOM 1438 N N . GLY A 1 196 ? 16.041 -0.247 17.408 1.00 95.88 196 GLY A N 1
ATOM 1439 C CA . GLY A 1 196 ? 16.758 -0.758 18.561 1.00 95.88 196 GLY A CA 1
ATOM 1440 C C . GLY A 1 196 ? 18.127 -0.169 18.927 1.00 95.88 196 GLY A C 1
ATOM 1441 O O . GLY A 1 196 ? 18.542 -0.455 20.051 1.00 95.88 196 GLY A O 1
ATOM 1442 N N . PRO A 1 197 ? 18.819 0.678 18.126 1.00 94.94 197 PRO A N 1
ATOM 1443 C CA . PRO A 1 197 ? 19.989 1.418 18.612 1.00 94.94 197 PRO A CA 1
ATOM 1444 C C . PRO A 1 197 ? 19.720 2.292 19.846 1.00 94.94 197 PRO A C 1
ATOM 1446 O O . PRO A 1 197 ? 20.635 2.544 20.621 1.00 94.94 197 PRO A O 1
ATOM 1449 N N . ASP A 1 198 ? 18.482 2.752 20.025 1.00 94.12 198 ASP A N 1
ATOM 1450 C CA . ASP A 1 198 ? 18.017 3.574 21.148 1.00 94.12 198 ASP A CA 1
ATOM 1451 C C . ASP A 1 198 ? 17.598 2.758 22.387 1.00 94.12 198 ASP A C 1
ATOM 1453 O O . ASP A 1 198 ? 17.277 3.331 23.427 1.00 94.12 198 ASP A O 1
ATOM 1457 N N . LEU A 1 199 ? 17.599 1.423 22.306 1.00 95.31 199 LEU A N 1
ATOM 1458 C CA . LEU A 1 199 ? 17.257 0.547 23.428 1.00 95.31 199 LEU A CA 1
ATOM 1459 C C . LEU A 1 199 ? 18.477 0.253 24.311 1.00 95.31 199 LEU A C 1
ATOM 1461 O O . LEU A 1 199 ? 19.620 0.249 23.860 1.00 95.31 199 LEU A O 1
ATOM 1465 N N . ALA A 1 200 ? 18.217 -0.063 25.581 1.00 93.50 200 ALA A N 1
ATOM 1466 C CA . ALA A 1 200 ? 19.223 -0.505 26.540 1.00 93.50 200 ALA A CA 1
ATOM 1467 C C . ALA A 1 200 ? 18.829 -1.881 27.125 1.00 93.50 200 ALA A C 1
ATOM 1469 O O . ALA A 1 200 ? 17.879 -1.946 27.910 1.00 93.50 200 ALA A O 1
ATOM 1470 N N . PRO A 1 201 ? 19.526 -2.983 26.771 1.00 94.25 201 PRO A N 1
ATOM 1471 C CA . PRO A 1 201 ? 20.608 -3.060 25.783 1.00 94.25 201 PRO A CA 1
ATOM 1472 C C . PRO A 1 201 ? 20.106 -2.863 24.335 1.00 94.25 201 PRO A C 1
ATOM 1474 O O . PRO A 1 201 ? 18.931 -3.134 24.064 1.00 94.25 201 PRO A O 1
ATOM 1477 N N . PRO A 1 202 ? 20.981 -2.445 23.399 1.00 95.75 202 PRO A N 1
ATOM 1478 C CA . PRO A 1 202 ? 20.624 -2.346 21.988 1.00 95.75 202 PRO A CA 1
ATOM 1479 C C . PRO A 1 202 ? 20.216 -3.702 21.405 1.00 95.75 202 PRO A C 1
ATOM 1481 O O . PRO A 1 202 ? 20.746 -4.747 21.788 1.00 95.75 202 PRO A O 1
ATOM 1484 N N . MET A 1 203 ? 19.295 -3.687 20.445 1.00 96.38 203 MET A N 1
ATOM 1485 C CA . MET A 1 203 ? 18.784 -4.891 19.782 1.00 96.38 203 MET A CA 1
ATOM 1486 C C . MET A 1 203 ? 18.620 -4.628 18.284 1.00 96.38 203 MET A C 1
ATOM 1488 O O . MET A 1 203 ? 18.012 -3.637 17.908 1.00 96.38 203 MET A O 1
ATOM 1492 N N . SER A 1 204 ? 19.118 -5.507 17.413 1.00 97.25 204 SER A N 1
ATOM 1493 C CA . SER A 1 204 ? 18.855 -5.388 15.973 1.00 97.25 204 SER A CA 1
ATOM 1494 C C . SER A 1 204 ? 17.405 -5.773 15.646 1.00 97.25 204 SER A C 1
ATOM 1496 O O . SER A 1 204 ? 16.762 -6.552 16.359 1.00 97.25 204 SER A O 1
ATOM 1498 N N . PHE A 1 205 ? 16.881 -5.284 14.520 1.00 98.19 205 PHE A N 1
ATOM 1499 C CA . PHE A 1 205 ? 15.582 -5.736 14.010 1.00 98.19 205 PHE A CA 1
ATOM 1500 C C . PHE A 1 205 ? 15.547 -7.252 13.752 1.00 98.19 205 PHE A C 1
ATOM 1502 O O . PHE A 1 205 ? 14.549 -7.910 14.041 1.00 98.19 205 PHE A O 1
ATOM 1509 N N . TRP A 1 206 ? 16.628 -7.828 13.225 1.00 98.31 206 TRP A N 1
ATOM 1510 C CA . TRP A 1 206 ? 16.683 -9.262 12.942 1.00 98.31 206 TRP A CA 1
ATOM 1511 C C . TRP A 1 206 ? 16.684 -10.097 14.221 1.00 98.31 206 TRP A C 1
ATOM 1513 O O . TRP A 1 206 ? 15.948 -11.085 14.303 1.00 98.31 206 TRP A O 1
ATOM 1523 N N . ARG A 1 207 ? 17.394 -9.646 15.261 1.00 97.88 207 ARG A N 1
ATOM 1524 C CA . ARG A 1 207 ? 17.329 -10.256 16.588 1.00 97.88 207 ARG A CA 1
ATOM 1525 C C . ARG A 1 207 ? 15.924 -10.195 17.174 1.00 97.88 207 ARG A C 1
ATOM 1527 O O . ARG A 1 207 ? 15.452 -11.208 17.685 1.00 97.88 207 ARG A O 1
ATOM 1534 N N . LEU A 1 208 ? 15.241 -9.054 17.049 1.00 98.50 208 LEU A N 1
ATOM 1535 C CA . LEU A 1 208 ? 13.837 -8.916 17.441 1.00 98.50 208 LEU A CA 1
ATOM 1536 C C . LEU A 1 208 ? 12.958 -9.966 16.747 1.00 98.50 208 LEU A C 1
ATOM 1538 O O . LEU A 1 208 ? 12.153 -10.610 17.413 1.00 98.50 208 LEU A O 1
ATOM 1542 N N . VAL A 1 209 ? 13.085 -10.137 15.427 1.00 98.62 209 VAL A N 1
ATOM 1543 C CA . VAL A 1 209 ? 12.284 -11.111 14.663 1.00 98.62 209 VAL A CA 1
ATOM 1544 C C . VAL A 1 209 ? 12.531 -12.537 15.164 1.00 98.62 209 VAL A C 1
ATOM 1546 O O . VAL A 1 209 ? 11.568 -13.266 15.403 1.00 98.62 209 VAL A O 1
ATOM 1549 N N . ALA A 1 210 ? 13.796 -12.918 15.364 1.00 98.50 210 ALA A N 1
ATOM 1550 C CA . ALA A 1 210 ? 14.167 -14.246 15.850 1.00 98.50 210 ALA A CA 1
ATOM 1551 C C . ALA A 1 210 ? 13.664 -14.512 17.281 1.00 98.50 210 ALA A C 1
ATOM 1553 O O . ALA A 1 210 ? 13.080 -15.565 17.552 1.00 98.50 210 ALA A O 1
ATOM 1554 N N . ASP A 1 211 ? 13.848 -13.550 18.189 1.00 98.44 211 ASP A N 1
ATOM 1555 C CA . ASP A 1 211 ? 13.409 -13.655 19.583 1.00 98.44 211 ASP A CA 1
ATOM 1556 C C . ASP A 1 211 ? 11.877 -13.699 19.681 1.00 98.44 211 ASP A C 1
ATOM 1558 O O . ASP A 1 211 ? 11.328 -14.538 20.399 1.00 98.44 211 ASP A O 1
ATOM 1562 N N . LEU A 1 212 ? 11.182 -12.871 18.893 1.00 98.50 212 LEU A N 1
ATOM 1563 C CA . LEU A 1 212 ? 9.724 -12.850 18.845 1.00 98.50 212 LEU A CA 1
ATOM 1564 C C . LEU A 1 212 ? 9.160 -14.168 18.300 1.00 98.50 212 LEU A C 1
ATOM 1566 O O . LEU A 1 212 ? 8.224 -14.709 18.883 1.00 98.50 212 LEU A O 1
ATOM 1570 N N . GLU A 1 213 ? 9.719 -14.716 17.215 1.00 98.50 213 GLU A N 1
ATOM 1571 C CA . GLU A 1 213 ? 9.307 -16.027 16.697 1.00 98.50 213 GLU A CA 1
ATOM 1572 C C . GLU A 1 213 ? 9.486 -17.122 17.753 1.00 98.50 213 GLU A C 1
ATOM 1574 O O . GLU A 1 213 ? 8.542 -17.873 18.007 1.00 98.50 213 GLU A O 1
ATOM 1579 N N . ARG A 1 214 ? 10.649 -17.182 18.414 1.00 98.38 214 ARG A N 1
ATOM 1580 C CA . ARG A 1 214 ? 10.927 -18.156 19.480 1.00 98.38 214 ARG A CA 1
ATOM 1581 C C . ARG A 1 214 ? 9.917 -18.046 20.624 1.00 98.38 214 ARG A C 1
ATOM 1583 O O . ARG A 1 214 ? 9.329 -19.052 21.023 1.00 98.38 214 ARG A O 1
ATOM 1590 N N . ASP A 1 215 ? 9.709 -16.845 21.155 1.00 98.50 215 ASP A N 1
ATOM 1591 C CA . ASP A 1 215 ? 8.898 -16.642 22.358 1.00 98.50 215 ASP A CA 1
ATOM 1592 C C . ASP A 1 215 ? 7.395 -16.811 22.079 1.00 98.50 215 ASP A C 1
ATOM 1594 O O . ASP A 1 215 ? 6.641 -17.261 22.953 1.00 98.50 215 ASP A O 1
ATOM 1598 N N . LEU A 1 216 ? 6.939 -16.492 20.863 1.00 98.38 216 LEU A N 1
ATOM 1599 C CA . LEU A 1 216 ? 5.571 -16.766 20.420 1.00 98.38 216 LEU A CA 1
ATOM 1600 C C . LEU A 1 216 ? 5.357 -18.254 20.132 1.00 98.38 216 LEU A C 1
ATOM 1602 O O . LEU A 1 216 ? 4.337 -18.790 20.551 1.00 98.38 216 LEU A O 1
ATOM 1606 N N . LEU A 1 217 ? 6.321 -18.957 19.527 1.00 97.69 217 LEU A N 1
ATOM 1607 C CA . LEU A 1 217 ? 6.254 -20.416 19.369 1.00 97.69 217 LEU A CA 1
ATOM 1608 C C . LEU A 1 217 ? 6.143 -21.124 20.722 1.00 97.69 217 LEU A C 1
ATOM 1610 O O . LEU A 1 217 ? 5.320 -22.026 20.873 1.00 97.69 217 LEU A O 1
ATOM 1614 N N . ALA A 1 218 ? 6.928 -20.689 21.710 1.00 97.56 218 ALA A N 1
ATOM 1615 C CA . ALA A 1 218 ? 6.899 -21.251 23.056 1.00 97.56 218 ALA A CA 1
ATOM 1616 C C . ALA A 1 218 ? 5.557 -21.028 23.775 1.00 97.56 218 ALA A C 1
ATOM 1618 O O . ALA A 1 218 ? 5.147 -21.866 24.574 1.00 97.56 218 ALA A O 1
ATOM 1619 N N . SER A 1 219 ? 4.870 -19.913 23.501 1.00 96.75 219 SER A N 1
ATOM 1620 C CA . SER A 1 219 ? 3.635 -19.540 24.206 1.00 96.75 219 SER A CA 1
ATOM 1621 C C . SER A 1 219 ? 2.340 -19.904 23.467 1.00 96.75 219 SER A C 1
ATOM 1623 O O . SER A 1 219 ? 1.360 -20.236 24.124 1.00 96.75 219 SER A O 1
ATOM 1625 N N . HIS A 1 220 ? 2.324 -19.874 22.132 1.00 96.06 220 HIS A N 1
ATOM 1626 C CA . HIS A 1 220 ? 1.119 -20.016 21.296 1.00 96.06 220 HIS A CA 1
ATOM 1627 C C . HIS A 1 220 ? 1.215 -21.164 20.274 1.00 96.06 220 HIS A C 1
ATOM 1629 O O . HIS A 1 220 ? 0.262 -21.438 19.542 1.00 96.06 220 HIS A O 1
ATOM 1635 N N . GLY A 1 221 ? 2.353 -21.864 20.207 1.00 95.00 221 GLY A N 1
ATOM 1636 C CA . GLY A 1 221 ? 2.595 -22.886 19.192 1.00 95.00 221 GLY A CA 1
ATOM 1637 C C . GLY A 1 221 ? 2.752 -22.293 17.784 1.00 95.00 221 GLY A C 1
ATOM 1638 O O . GLY A 1 221 ? 2.980 -21.098 17.629 1.00 95.00 221 GLY A O 1
ATOM 1639 N N . PRO A 1 222 ? 2.666 -23.110 16.720 1.00 93.31 222 PRO A N 1
ATOM 1640 C CA . PRO A 1 222 ? 3.027 -22.682 15.366 1.00 93.31 222 PRO A CA 1
ATOM 1641 C C . PRO A 1 222 ? 1.921 -21.935 14.609 1.00 93.31 222 PRO A C 1
ATOM 1643 O O . PRO A 1 222 ? 2.158 -21.514 13.480 1.00 93.31 222 PRO A O 1
ATOM 1646 N N . ALA A 1 223 ? 0.719 -21.785 15.168 1.00 90.44 223 ALA A N 1
ATOM 1647 C CA . ALA A 1 223 ? -0.465 -21.298 14.453 1.00 90.44 223 ALA A CA 1
ATOM 1648 C C . ALA A 1 223 ? -0.504 -19.762 14.286 1.00 90.44 223 ALA A C 1
ATOM 1650 O O . ALA A 1 223 ? -1.516 -19.124 14.556 1.00 90.44 223 ALA A O 1
ATOM 1651 N N . PHE A 1 224 ? 0.603 -19.165 13.845 1.00 94.94 224 PHE A N 1
ATOM 1652 C CA . PHE A 1 224 ? 0.708 -17.746 13.521 1.00 94.94 224 PHE A CA 1
ATOM 1653 C C . PHE A 1 224 ? 1.754 -17.510 12.431 1.00 94.94 224 PHE A C 1
ATOM 1655 O O . PHE A 1 224 ? 2.620 -18.353 12.174 1.00 94.94 224 PHE A O 1
ATOM 1662 N N . ARG A 1 225 ? 1.711 -16.322 11.826 1.00 96.50 225 ARG A N 1
ATOM 1663 C CA . ARG A 1 225 ? 2.738 -15.843 10.897 1.00 96.50 225 ARG A CA 1
ATOM 1664 C C . ARG A 1 225 ? 3.195 -14.436 11.241 1.00 96.50 225 ARG A C 1
ATOM 1666 O O . ARG A 1 225 ? 2.408 -13.610 11.700 1.00 96.50 225 ARG A O 1
ATOM 1673 N N . LEU A 1 226 ? 4.454 -14.148 10.944 1.00 98.06 226 LEU A N 1
ATOM 1674 C CA . LEU A 1 226 ? 5.030 -12.812 11.000 1.00 98.06 226 LEU A CA 1
ATOM 1675 C C . LEU A 1 226 ? 5.125 -12.257 9.582 1.00 98.06 226 LEU A C 1
ATOM 1677 O O . LEU A 1 226 ? 5.642 -12.913 8.679 1.00 98.06 226 LEU A O 1
ATOM 1681 N N . ARG A 1 227 ? 4.637 -11.040 9.368 1.00 97.56 227 ARG A N 1
ATOM 1682 C CA . ARG A 1 227 ? 4.835 -10.311 8.117 1.00 97.56 227 ARG A CA 1
ATOM 1683 C C . ARG A 1 227 ? 5.671 -9.081 8.382 1.00 97.56 227 ARG A C 1
ATOM 1685 O O . ARG A 1 227 ? 5.315 -8.259 9.220 1.00 97.56 227 ARG A O 1
ATOM 1692 N N . LEU A 1 228 ? 6.749 -8.939 7.628 1.00 97.69 228 LEU A N 1
ATOM 1693 C CA . LEU A 1 228 ? 7.614 -7.779 7.747 1.00 97.69 228 LEU A CA 1
ATOM 1694 C C . LEU A 1 228 ? 7.021 -6.613 6.948 1.00 97.69 228 LEU A C 1
ATOM 1696 O O . LEU A 1 228 ? 6.462 -6.793 5.861 1.00 97.69 228 LEU A O 1
ATOM 1700 N N . GLY A 1 229 ? 7.084 -5.416 7.526 1.00 95.88 229 GLY A N 1
ATOM 1701 C CA . GLY A 1 229 ? 6.790 -4.168 6.834 1.00 95.88 229 GLY A CA 1
ATOM 1702 C C . GLY A 1 229 ? 7.845 -3.845 5.775 1.00 95.88 229 GLY A C 1
ATOM 1703 O O . GLY A 1 229 ? 8.630 -4.700 5.374 1.00 95.88 229 GLY A O 1
ATOM 1704 N N . SER A 1 230 ? 7.851 -2.598 5.309 1.00 95.31 230 SER A N 1
ATOM 1705 C CA . SER A 1 230 ? 8.868 -2.141 4.364 1.00 95.31 230 SER A CA 1
ATOM 1706 C C . SER A 1 230 ? 10.264 -2.239 4.981 1.00 95.31 230 SER A C 1
ATOM 1708 O O . SER A 1 230 ? 10.488 -1.730 6.080 1.00 95.31 230 SER A O 1
ATOM 1710 N N . LEU A 1 231 ? 11.183 -2.890 4.271 1.00 97.19 231 LEU A N 1
ATOM 1711 C CA . LEU A 1 231 ? 12.588 -3.008 4.642 1.00 97.19 231 LEU A CA 1
ATOM 1712 C C . LEU A 1 231 ? 13.422 -2.011 3.840 1.00 97.19 231 LEU A C 1
ATOM 1714 O O . LEU A 1 231 ? 13.192 -1.803 2.642 1.00 97.19 231 LEU A O 1
ATOM 1718 N N . ASP A 1 232 ? 14.405 -1.418 4.507 1.00 94.94 232 ASP A N 1
ATOM 1719 C CA . ASP A 1 232 ? 15.450 -0.658 3.837 1.00 94.94 232 ASP A CA 1
ATOM 1720 C C . ASP A 1 232 ? 16.494 -1.634 3.256 1.00 94.94 232 ASP A C 1
ATOM 1722 O O . ASP A 1 232 ? 16.825 -2.621 3.923 1.00 94.94 232 ASP A O 1
ATOM 1726 N N . PRO A 1 233 ? 17.032 -1.396 2.043 1.00 95.19 233 PRO A N 1
ATOM 1727 C CA . PRO A 1 233 ? 18.125 -2.200 1.494 1.00 95.19 233 PRO A CA 1
ATOM 1728 C C . PRO A 1 233 ? 19.322 -2.382 2.446 1.00 95.19 233 PRO A C 1
ATOM 1730 O O . PRO A 1 233 ? 20.055 -3.362 2.325 1.00 95.19 233 PRO A O 1
ATOM 1733 N N . ALA A 1 234 ? 19.536 -1.480 3.410 1.00 91.31 234 ALA A N 1
ATOM 1734 C CA . ALA A 1 234 ? 20.579 -1.602 4.433 1.00 91.31 234 ALA A CA 1
ATOM 1735 C C . ALA A 1 234 ? 20.411 -2.772 5.385 1.00 91.31 234 ALA A C 1
ATOM 1737 O O . ALA A 1 234 ? 21.407 -3.253 5.913 1.00 91.31 234 ALA A O 1
ATOM 1738 N N . MET A 1 235 ? 19.192 -3.273 5.528 1.00 94.12 235 MET A N 1
ATOM 1739 C CA . MET A 1 235 ? 18.886 -4.418 6.375 1.00 94.12 235 MET A CA 1
ATOM 1740 C C . MET A 1 235 ? 19.175 -5.755 5.686 1.00 94.12 235 MET A C 1
ATOM 1742 O O . MET A 1 235 ? 19.046 -6.803 6.309 1.00 94.12 235 MET A O 1
ATOM 1746 N N . LEU A 1 236 ? 19.491 -5.754 4.388 1.00 94.38 236 LEU A N 1
ATOM 1747 C CA . LEU A 1 236 ? 19.657 -6.968 3.588 1.00 94.38 236 LEU A CA 1
ATOM 1748 C C . LEU A 1 236 ? 21.081 -7.523 3.721 1.00 94.38 236 LEU A C 1
ATOM 1750 O O . LEU A 1 236 ? 21.844 -7.578 2.758 1.00 94.38 236 LEU A O 1
ATOM 1754 N N . ASP A 1 237 ? 21.434 -7.910 4.942 1.00 90.94 237 ASP A N 1
ATOM 1755 C CA . ASP A 1 237 ? 22.763 -8.358 5.346 1.00 90.94 237 ASP A CA 1
ATOM 1756 C C . ASP A 1 237 ? 22.806 -9.861 5.700 1.00 90.94 237 ASP A C 1
ATOM 1758 O O . ASP A 1 237 ? 21.859 -10.623 5.483 1.00 90.94 237 ASP A O 1
ATOM 1762 N N . ALA A 1 238 ? 23.951 -10.318 6.214 1.00 92.12 238 ALA A N 1
ATOM 1763 C CA . ALA A 1 238 ? 24.144 -11.714 6.595 1.00 92.12 238 ALA A CA 1
ATOM 1764 C C . ALA A 1 238 ? 23.246 -12.145 7.770 1.00 92.12 238 ALA A C 1
ATOM 1766 O O . ALA A 1 238 ? 22.785 -13.288 7.785 1.00 92.12 238 ALA A O 1
ATOM 1767 N N . GLU A 1 239 ? 22.969 -11.246 8.722 1.00 96.12 239 GLU A N 1
ATOM 1768 C CA . GLU A 1 239 ? 22.074 -11.520 9.852 1.00 96.12 239 GLU A CA 1
ATOM 1769 C C . GLU A 1 239 ? 20.641 -11.729 9.346 1.00 96.12 239 GLU A C 1
ATOM 1771 O O . GLU A 1 239 ? 19.999 -12.725 9.687 1.00 96.12 239 GLU A O 1
ATOM 1776 N N . GLY A 1 240 ? 20.175 -10.865 8.441 1.00 96.56 240 GLY A N 1
ATOM 1777 C CA . GLY A 1 240 ? 18.882 -11.004 7.782 1.00 96.56 240 GLY A CA 1
ATOM 1778 C C . GLY A 1 240 ? 18.746 -12.308 6.999 1.00 96.56 240 GLY A C 1
ATOM 1779 O O . GLY A 1 240 ? 17.731 -12.993 7.128 1.00 96.56 240 GLY A O 1
ATOM 1780 N N . LEU A 1 241 ? 19.767 -12.710 6.230 1.00 95.19 241 LEU A N 1
ATOM 1781 C CA . LEU A 1 241 ? 19.761 -14.000 5.520 1.00 95.19 241 LEU A CA 1
ATOM 1782 C C . LEU A 1 241 ? 19.711 -15.202 6.472 1.00 95.19 241 LEU A C 1
ATOM 1784 O O . LEU A 1 241 ? 19.065 -16.206 6.149 1.00 95.19 241 LEU A O 1
ATOM 1788 N N . ALA A 1 242 ? 20.399 -15.126 7.613 1.00 95.31 242 ALA A N 1
ATOM 1789 C CA . ALA A 1 242 ? 20.384 -16.178 8.623 1.00 95.31 242 ALA A CA 1
ATOM 1790 C C . ALA A 1 242 ? 18.988 -16.302 9.248 1.00 95.31 242 ALA A C 1
ATOM 1792 O O . ALA A 1 242 ? 18.356 -17.353 9.125 1.00 95.31 242 ALA A O 1
ATOM 1793 N N . VAL A 1 243 ? 18.457 -15.204 9.795 1.00 97.88 243 VAL A N 1
ATOM 1794 C CA . VAL A 1 243 ? 17.148 -15.176 10.465 1.00 97.88 243 VAL A CA 1
ATOM 1795 C C . VAL A 1 243 ? 16.022 -15.579 9.516 1.00 97.88 243 VAL A C 1
ATOM 1797 O O . VAL A 1 243 ? 15.234 -16.470 9.830 1.00 97.88 243 VAL A O 1
ATOM 1800 N N . LEU A 1 244 ? 15.951 -14.984 8.322 1.00 97.12 244 LEU A N 1
ATOM 1801 C CA . LEU A 1 244 ? 14.914 -15.330 7.344 1.00 97.12 244 LEU A CA 1
ATOM 1802 C C . LEU A 1 244 ? 15.070 -16.754 6.806 1.00 97.12 244 LEU A C 1
ATOM 1804 O O . LEU A 1 244 ? 14.076 -17.416 6.510 1.00 97.12 244 LEU A O 1
ATOM 1808 N N . GLY A 1 245 ? 16.309 -17.222 6.652 1.00 94.38 245 GLY A N 1
ATOM 1809 C CA . GLY A 1 245 ? 16.603 -18.551 6.137 1.00 94.38 245 GLY A CA 1
ATOM 1810 C C . GLY A 1 245 ? 16.248 -19.684 7.101 1.00 94.38 245 GLY A C 1
ATOM 1811 O O . GLY A 1 245 ? 15.992 -20.793 6.638 1.00 94.38 245 GLY A O 1
ATOM 1812 N N . GLU A 1 246 ? 16.250 -19.420 8.406 1.00 94.88 246 GLU A N 1
ATOM 1813 C CA . GLU A 1 246 ? 15.909 -20.385 9.461 1.00 94.88 246 GLU A CA 1
ATOM 1814 C C . GLU A 1 246 ? 14.448 -20.280 9.913 1.00 94.88 246 GLU A C 1
ATOM 1816 O O . GLU A 1 246 ? 13.859 -21.272 10.356 1.00 94.88 246 GLU A O 1
ATOM 1821 N N . SER A 1 247 ? 13.851 -19.096 9.767 1.00 96.00 247 SER A N 1
ATOM 1822 C CA . SER A 1 247 ? 12.474 -18.828 10.161 1.00 96.00 247 SER A CA 1
ATOM 1823 C C . SER A 1 247 ? 11.473 -19.745 9.459 1.00 96.00 247 SER A C 1
ATOM 1825 O O . SER A 1 247 ? 11.517 -19.976 8.246 1.00 96.00 247 SER A O 1
ATOM 1827 N N . ARG A 1 248 ? 10.496 -20.226 10.233 1.00 92.25 248 ARG A N 1
ATOM 1828 C CA . ARG A 1 248 ? 9.330 -20.958 9.717 1.00 92.25 248 ARG A CA 1
ATOM 1829 C C . ARG A 1 248 ? 8.035 -20.173 9.863 1.00 92.25 248 ARG A C 1
ATOM 1831 O O . ARG A 1 248 ? 7.014 -20.632 9.351 1.00 92.25 248 ARG A O 1
ATOM 1838 N N . ARG A 1 249 ? 8.050 -19.052 10.589 1.00 96.00 249 ARG A N 1
ATOM 1839 C CA . ARG A 1 249 ? 6.868 -18.212 10.831 1.00 96.00 249 ARG A CA 1
ATOM 1840 C C . ARG A 1 249 ? 6.878 -16.917 10.028 1.00 96.00 249 ARG A C 1
ATOM 1842 O O . ARG A 1 249 ? 5.806 -16.348 9.823 1.00 96.00 249 ARG A O 1
ATOM 1849 N N . VAL A 1 250 ? 8.025 -16.449 9.538 1.00 97.44 250 VAL A N 1
ATOM 1850 C CA . VAL A 1 250 ? 8.074 -15.289 8.643 1.00 97.44 250 VAL A CA 1
ATOM 1851 C C . VAL A 1 250 ? 7.471 -15.658 7.288 1.00 97.44 250 VAL A C 1
ATOM 1853 O O . VAL A 1 250 ? 7.814 -16.658 6.656 1.00 97.44 250 VAL A O 1
ATOM 1856 N N . CYS A 1 251 ? 6.528 -14.835 6.842 1.00 96.75 251 CYS A N 1
ATOM 1857 C CA . CYS A 1 251 ? 5.920 -14.930 5.526 1.00 96.75 251 CYS A CA 1
ATOM 1858 C C . CYS A 1 251 ? 7.003 -14.895 4.443 1.00 96.75 251 CYS A C 1
ATOM 1860 O O . CYS A 1 251 ? 7.895 -14.053 4.500 1.00 96.75 251 CYS A O 1
ATOM 1862 N N . ARG A 1 252 ? 6.874 -15.740 3.409 1.00 95.81 252 ARG A N 1
ATOM 1863 C CA . ARG A 1 252 ? 7.744 -15.733 2.216 1.00 95.81 252 ARG A CA 1
ATOM 1864 C C . ARG A 1 252 ? 7.442 -14.528 1.320 1.00 95.81 252 ARG A C 1
ATOM 1866 O O . ARG A 1 252 ? 7.027 -14.662 0.166 1.00 95.81 252 ARG A O 1
ATOM 1873 N N . HIS A 1 253 ? 7.566 -13.346 1.899 1.00 96.38 253 HIS A N 1
ATOM 1874 C CA . HIS A 1 253 ? 7.215 -12.056 1.345 1.00 96.38 253 HIS A CA 1
ATOM 1875 C C . HIS A 1 253 ? 8.181 -11.013 1.893 1.00 96.38 253 HIS A C 1
ATOM 1877 O O . HIS A 1 253 ? 8.292 -10.850 3.106 1.00 96.38 253 HIS A O 1
ATOM 1883 N N . LEU A 1 254 ? 8.829 -10.287 0.988 1.00 97.56 254 LEU A N 1
ATOM 1884 C CA . LEU A 1 254 ? 9.593 -9.091 1.309 1.00 97.56 254 LEU A CA 1
ATOM 1885 C C . LEU A 1 254 ? 9.005 -7.901 0.569 1.00 97.56 254 LEU A C 1
ATOM 1887 O O . LEU A 1 254 ? 8.547 -8.020 -0.567 1.00 97.56 254 LEU A O 1
ATOM 1891 N N . HIS A 1 255 ? 9.056 -6.739 1.204 1.00 97.88 255 HIS A N 1
ATOM 1892 C CA . HIS A 1 255 ? 8.749 -5.477 0.561 1.00 97.88 255 HIS A CA 1
ATOM 1893 C C . HIS A 1 255 ? 9.912 -4.521 0.793 1.00 97.88 255 HIS A C 1
ATOM 1895 O O . HIS A 1 255 ? 10.186 -4.166 1.936 1.00 97.88 255 HIS A O 1
ATOM 1901 N N . ILE A 1 256 ? 10.611 -4.145 -0.275 1.00 97.88 256 ILE A N 1
ATOM 1902 C CA . ILE A 1 256 ? 11.832 -3.348 -0.191 1.00 97.88 256 ILE A CA 1
ATOM 1903 C C . ILE A 1 256 ? 11.568 -1.955 -0.741 1.00 97.88 256 ILE A C 1
ATOM 1905 O O . ILE A 1 256 ? 11.193 -1.782 -1.904 1.00 97.88 256 ILE A O 1
ATOM 1909 N N . SER A 1 257 ? 11.818 -0.939 0.072 1.00 96.00 257 SER A N 1
ATOM 1910 C CA . SER A 1 257 ? 11.740 0.439 -0.391 1.00 96.00 257 SER A CA 1
ATOM 1911 C C . SER A 1 257 ? 13.037 0.782 -1.124 1.00 96.00 257 SER A C 1
ATOM 1913 O O . SER A 1 257 ? 13.944 1.328 -0.507 1.00 96.00 257 SER A O 1
ATOM 1915 N N . LEU A 1 258 ? 13.153 0.446 -2.416 1.00 96.81 258 LEU A N 1
ATOM 1916 C CA . LEU A 1 258 ? 14.370 0.601 -3.237 1.00 96.81 258 LEU A CA 1
ATOM 1917 C C . LEU A 1 258 ? 14.525 2.013 -3.838 1.00 96.81 258 LEU A C 1
ATOM 1919 O O . LEU A 1 258 ? 15.628 2.541 -3.910 1.00 96.81 258 LEU A O 1
ATOM 1923 N N . GLN A 1 259 ? 13.417 2.674 -4.169 1.00 96.50 259 GLN A N 1
ATOM 1924 C CA . GLN A 1 259 ? 13.308 3.939 -4.909 1.00 96.50 259 GLN A CA 1
ATOM 1925 C C . GLN A 1 259 ? 13.832 3.918 -6.355 1.00 96.50 259 GLN A C 1
ATOM 1927 O O . GLN A 1 259 ? 13.087 4.303 -7.250 1.00 96.50 259 GLN A O 1
ATOM 1932 N N . SER A 1 260 ? 15.072 3.499 -6.604 1.00 97.75 260 SER A N 1
ATOM 1933 C CA . SER A 1 260 ? 15.701 3.467 -7.935 1.00 97.75 260 SER A CA 1
ATOM 1934 C C . SER A 1 260 ? 16.704 2.318 -8.015 1.00 97.75 260 SER A C 1
ATOM 1936 O O . SER A 1 260 ? 17.183 1.861 -6.981 1.00 97.75 260 SER A O 1
ATOM 1938 N N . ALA A 1 261 ? 17.035 1.853 -9.221 1.00 96.62 261 ALA A N 1
ATOM 1939 C CA . ALA A 1 261 ? 18.149 0.921 -9.411 1.00 96.62 261 ALA A CA 1
ATOM 1940 C C . ALA A 1 261 ? 19.410 1.583 -9.984 1.00 96.62 261 ALA A C 1
ATOM 1942 O O . ALA A 1 261 ? 20.421 0.911 -10.158 1.00 96.62 261 ALA A O 1
ATOM 1943 N N . ASP A 1 262 ? 19.349 2.877 -10.304 1.00 97.69 262 ASP A N 1
ATOM 1944 C CA . ASP A 1 262 ? 20.500 3.614 -10.813 1.00 97.69 262 ASP A CA 1
ATOM 1945 C C . ASP A 1 262 ? 21.368 4.146 -9.653 1.00 97.69 262 ASP A C 1
ATOM 1947 O O . ASP A 1 262 ? 20.849 4.883 -8.804 1.00 97.69 262 ASP A O 1
ATOM 1951 N N . PRO A 1 263 ? 22.677 3.826 -9.607 1.00 95.75 263 PRO A N 1
ATOM 1952 C CA . PRO A 1 263 ? 23.576 4.262 -8.537 1.00 95.75 263 PRO A CA 1
ATOM 1953 C C . PRO A 1 263 ? 23.672 5.786 -8.384 1.00 95.75 263 PRO A C 1
ATOM 1955 O O . PRO A 1 263 ? 23.772 6.288 -7.262 1.00 95.75 263 PRO A O 1
ATOM 1958 N N . GLY A 1 264 ? 23.620 6.532 -9.492 1.00 96.88 264 GLY A N 1
ATOM 1959 C CA . GLY A 1 264 ? 23.682 7.994 -9.489 1.00 96.88 264 GLY A CA 1
ATOM 1960 C C . GLY A 1 264 ? 22.415 8.612 -8.902 1.00 96.88 264 GLY A C 1
ATOM 1961 O O . GLY A 1 264 ? 22.488 9.480 -8.031 1.00 96.88 264 GLY A O 1
ATOM 1962 N N . VAL A 1 265 ? 21.246 8.112 -9.309 1.00 97.81 265 VAL A N 1
ATOM 1963 C CA . VAL A 1 265 ? 19.951 8.519 -8.744 1.00 97.81 265 VAL A CA 1
ATOM 1964 C C . VAL A 1 265 ? 19.862 8.152 -7.261 1.00 97.81 265 VAL A C 1
ATOM 1966 O O . VAL A 1 265 ? 19.405 8.969 -6.464 1.00 97.81 265 VAL A O 1
ATOM 1969 N N . LEU A 1 266 ? 20.328 6.965 -6.861 1.00 97.50 266 LEU A N 1
ATOM 1970 C CA . LEU A 1 266 ? 20.390 6.560 -5.453 1.00 97.50 266 LEU A CA 1
ATOM 1971 C C . LEU A 1 266 ? 21.302 7.483 -4.633 1.00 97.50 266 LEU A C 1
ATOM 1973 O O . LEU A 1 266 ? 20.890 7.954 -3.573 1.00 97.50 266 LEU A O 1
ATOM 1977 N N . GLY A 1 267 ? 22.487 7.826 -5.144 1.00 97.19 267 GLY A N 1
ATOM 1978 C CA . GLY A 1 267 ? 23.373 8.804 -4.507 1.00 97.19 267 GLY A CA 1
ATOM 1979 C C . GLY A 1 267 ? 22.704 10.173 -4.339 1.00 97.19 267 GLY A C 1
ATOM 1980 O O . GLY A 1 267 ? 22.710 10.744 -3.250 1.00 97.19 267 GLY A O 1
ATOM 1981 N N . ALA A 1 268 ? 22.020 10.661 -5.376 1.00 97.44 268 ALA A N 1
ATOM 1982 C CA . ALA A 1 268 ? 21.255 11.911 -5.350 1.00 97.44 268 ALA A CA 1
ATOM 1983 C C . ALA A 1 268 ? 20.061 11.874 -4.365 1.00 97.44 268 ALA A C 1
ATOM 1985 O O . ALA A 1 268 ? 19.632 12.896 -3.819 1.00 97.44 268 ALA A O 1
ATOM 1986 N N . MET A 1 269 ? 19.538 10.679 -4.095 1.00 97.56 269 MET A N 1
ATOM 1987 C CA . MET A 1 269 ? 18.519 10.409 -3.083 1.00 97.56 269 MET A CA 1
ATOM 1988 C C . MET A 1 269 ? 19.068 10.339 -1.646 1.00 97.56 269 MET A C 1
ATOM 1990 O O . MET A 1 269 ? 18.272 10.221 -0.709 1.00 97.56 269 MET A O 1
ATOM 1994 N N . ASN A 1 270 ? 20.391 10.437 -1.461 1.00 96.69 270 ASN A N 1
ATOM 1995 C CA . ASN A 1 270 ? 21.114 10.118 -0.225 1.00 96.69 270 ASN A CA 1
ATOM 1996 C C . ASN A 1 270 ? 20.862 8.669 0.237 1.00 96.69 270 ASN A C 1
ATOM 1998 O O . ASN A 1 270 ? 20.490 8.388 1.382 1.00 96.69 270 ASN A O 1
ATOM 2002 N N . ARG A 1 271 ? 20.998 7.744 -0.715 1.00 95.69 271 ARG A N 1
ATOM 2003 C CA . ARG A 1 271 ? 20.949 6.289 -0.538 1.00 95.69 271 ARG A CA 1
ATOM 2004 C C . ARG A 1 271 ? 22.247 5.666 -1.034 1.00 95.69 271 ARG A C 1
ATOM 2006 O O . ARG A 1 271 ? 23.052 6.343 -1.676 1.00 95.69 271 ARG A O 1
ATOM 2013 N N . ARG A 1 272 ? 22.488 4.393 -0.715 1.00 93.00 272 ARG A N 1
ATOM 2014 C CA . ARG A 1 272 ? 23.774 3.778 -1.054 1.00 93.00 272 ARG A CA 1
ATOM 2015 C C . ARG A 1 272 ? 23.758 3.396 -2.537 1.00 93.00 272 ARG A C 1
ATOM 2017 O O . ARG A 1 272 ? 22.802 2.760 -2.982 1.00 93.00 272 ARG A O 1
ATOM 2024 N N . PRO A 1 273 ? 24.800 3.740 -3.312 1.00 90.12 273 PRO A N 1
ATOM 2025 C CA . PRO A 1 273 ? 24.828 3.467 -4.750 1.00 90.12 273 PRO A CA 1
ATOM 2026 C C . PRO A 1 273 ? 24.646 1.985 -5.123 1.00 90.12 273 PRO A C 1
ATOM 2028 O O . PRO A 1 273 ? 24.162 1.685 -6.208 1.00 90.12 273 PRO A O 1
ATOM 2031 N N . ASN A 1 274 ? 24.999 1.063 -4.223 1.00 90.31 274 ASN A N 1
ATOM 2032 C CA . ASN A 1 274 ? 24.925 -0.387 -4.416 1.00 90.31 274 ASN A CA 1
ATOM 2033 C C . ASN A 1 274 ? 23.652 -1.042 -3.838 1.00 90.31 274 ASN A C 1
ATOM 2035 O O . ASN A 1 274 ? 23.590 -2.269 -3.753 1.00 90.31 274 ASN A O 1
ATOM 2039 N N . ASP A 1 275 ? 22.637 -0.270 -3.430 1.00 92.75 275 ASP A N 1
ATOM 2040 C CA . ASP A 1 275 ? 21.409 -0.825 -2.836 1.00 92.75 275 ASP A CA 1
ATOM 2041 C C . ASP A 1 275 ? 20.701 -1.813 -3.778 1.00 92.75 275 ASP A C 1
ATOM 2043 O O . ASP A 1 275 ? 20.204 -2.846 -3.331 1.00 92.75 275 ASP A O 1
ATOM 2047 N N . ALA A 1 276 ? 20.686 -1.538 -5.086 1.00 93.31 276 ALA A N 1
ATOM 2048 C CA . ALA A 1 276 ? 20.096 -2.435 -6.079 1.00 93.31 276 ALA A CA 1
ATOM 2049 C C . ALA A 1 276 ? 20.826 -3.789 -6.142 1.00 93.31 276 ALA A C 1
ATOM 2051 O O . ALA A 1 276 ? 20.191 -4.844 -6.123 1.00 93.31 276 ALA A O 1
ATOM 2052 N N . ASP A 1 277 ? 22.158 -3.775 -6.141 1.00 88.06 277 ASP A N 1
ATOM 2053 C CA . ASP A 1 277 ? 22.963 -4.998 -6.169 1.00 88.06 277 ASP A CA 1
ATOM 2054 C C . ASP A 1 277 ? 22.787 -5.813 -4.884 1.00 88.06 277 ASP A C 1
ATOM 2056 O O . ASP A 1 277 ? 22.605 -7.031 -4.946 1.00 88.06 277 ASP A O 1
ATOM 2060 N N . ALA A 1 278 ? 22.745 -5.142 -3.727 1.00 89.38 278 ALA A N 1
ATOM 2061 C CA . ALA A 1 278 ? 22.467 -5.777 -2.441 1.00 89.38 278 ALA A CA 1
ATOM 2062 C C . ALA A 1 278 ? 21.092 -6.463 -2.434 1.00 89.38 278 ALA A C 1
ATOM 2064 O O . ALA A 1 278 ? 20.978 -7.615 -2.013 1.00 89.38 278 ALA A O 1
ATOM 2065 N N . VAL A 1 279 ? 20.058 -5.800 -2.969 1.00 95.62 279 VAL A N 1
ATOM 2066 C CA . VAL A 1 279 ? 18.721 -6.394 -3.127 1.00 95.62 279 VAL A CA 1
ATOM 2067 C C . VAL A 1 279 ? 18.768 -7.621 -4.031 1.00 95.62 279 VAL A C 1
ATOM 2069 O O . VAL A 1 279 ? 18.216 -8.653 -3.656 1.00 95.62 279 VAL A O 1
ATOM 2072 N N . SER A 1 280 ? 19.419 -7.538 -5.195 1.00 92.00 280 SER A N 1
ATOM 2073 C CA . SER A 1 280 ? 19.505 -8.673 -6.124 1.00 92.00 280 SER A CA 1
ATOM 2074 C C . SER A 1 280 ? 20.195 -9.868 -5.478 1.00 92.00 280 SER A C 1
ATOM 2076 O O . SER A 1 280 ? 19.631 -10.959 -5.451 1.00 92.00 280 SER A O 1
ATOM 2078 N N . PHE A 1 281 ? 21.367 -9.648 -4.879 1.00 88.94 281 PHE A N 1
ATOM 2079 C CA . PHE A 1 281 ? 22.127 -10.695 -4.204 1.00 88.94 281 PHE A CA 1
ATOM 2080 C C . PHE A 1 281 ? 21.324 -11.347 -3.074 1.00 88.94 281 PHE A C 1
ATOM 2082 O O . PHE A 1 281 ? 21.260 -12.574 -2.975 1.00 88.94 281 PHE A O 1
ATOM 2089 N N . PHE A 1 282 ? 20.685 -10.537 -2.229 1.00 94.25 282 PHE A N 1
ATOM 2090 C CA . PHE A 1 282 ? 19.903 -11.033 -1.104 1.00 94.25 282 PHE A CA 1
ATOM 2091 C C . PHE A 1 282 ? 18.695 -11.849 -1.570 1.00 94.25 282 PHE A C 1
ATOM 2093 O O . PHE A 1 282 ? 18.435 -12.928 -1.039 1.00 94.25 282 PHE A O 1
ATOM 2100 N N . VAL A 1 283 ? 17.975 -11.360 -2.583 1.00 93.06 283 VAL A N 1
ATOM 2101 C CA . VAL A 1 283 ? 16.820 -12.048 -3.172 1.00 93.06 283 VAL A CA 1
ATOM 2102 C C . VAL A 1 283 ? 17.231 -13.381 -3.792 1.00 93.06 283 VAL A C 1
ATOM 2104 O O . VAL A 1 283 ? 16.541 -14.373 -3.567 1.00 93.06 283 VAL A O 1
ATOM 2107 N N . ASP A 1 284 ? 18.354 -13.435 -4.507 1.00 88.19 284 ASP A N 1
ATOM 2108 C CA . ASP A 1 284 ? 18.855 -14.675 -5.102 1.00 88.19 284 ASP A CA 1
ATOM 2109 C C . ASP A 1 284 ? 19.204 -15.703 -4.017 1.00 88.19 284 ASP A C 1
ATOM 2111 O O . ASP A 1 284 ? 18.743 -16.847 -4.061 1.00 88.19 284 ASP A O 1
ATOM 2115 N N . LYS A 1 285 ? 19.953 -15.293 -2.983 1.00 88.25 285 LYS A N 1
ATOM 2116 C CA . LYS A 1 285 ? 20.337 -16.174 -1.866 1.00 88.25 285 LYS A CA 1
ATOM 2117 C C . LYS A 1 285 ? 19.141 -16.653 -1.058 1.00 88.25 285 LYS A C 1
ATOM 2119 O O . LYS A 1 285 ? 19.058 -17.838 -0.729 1.00 88.25 285 LYS A O 1
ATOM 2124 N N . LEU A 1 286 ? 18.208 -15.761 -0.743 1.00 92.56 286 LEU A N 1
ATOM 2125 C CA . LEU A 1 286 ? 17.014 -16.127 0.006 1.00 92.56 286 LEU A CA 1
ATOM 2126 C C . LEU A 1 286 ? 16.071 -16.993 -0.834 1.00 92.56 286 LEU A C 1
ATOM 2128 O O . LEU A 1 286 ? 15.492 -17.944 -0.312 1.00 92.56 286 LEU A O 1
ATOM 2132 N N . GLY A 1 287 ? 15.974 -16.731 -2.140 1.00 88.81 287 GLY A N 1
ATOM 2133 C CA . GLY A 1 287 ? 15.201 -17.524 -3.094 1.00 88.81 287 GLY A CA 1
ATOM 2134 C C . GLY A 1 287 ? 15.630 -18.991 -3.140 1.00 88.81 287 GLY A C 1
ATOM 2135 O O . GLY A 1 287 ? 14.771 -19.865 -3.243 1.00 88.81 287 GLY A O 1
ATOM 2136 N N . MET A 1 288 ? 16.921 -19.291 -2.947 1.00 88.00 288 MET A N 1
ATOM 2137 C CA . MET A 1 288 ? 17.407 -20.675 -2.821 1.00 88.00 288 MET A CA 1
ATOM 2138 C C . MET A 1 288 ? 16.809 -21.411 -1.609 1.00 88.00 288 MET A C 1
ATOM 2140 O O . MET A 1 288 ? 16.602 -22.619 -1.673 1.00 88.00 288 MET A O 1
ATOM 2144 N N . LYS A 1 289 ? 16.512 -20.699 -0.511 1.0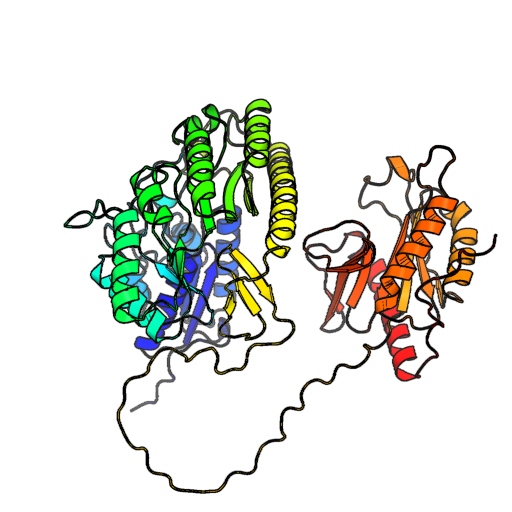0 87.19 289 LYS A N 1
ATOM 2145 C CA . LYS A 1 289 ? 15.918 -21.275 0.711 1.00 87.19 289 LYS A CA 1
ATOM 2146 C C . LYS A 1 289 ? 14.389 -21.246 0.696 1.00 87.19 289 LYS A C 1
ATOM 2148 O O . LYS A 1 289 ? 13.733 -22.199 1.109 1.00 87.19 289 LYS A O 1
ATOM 2153 N N . TRP A 1 290 ? 13.801 -20.141 0.248 1.00 90.12 290 TRP A N 1
ATOM 2154 C CA . TRP A 1 290 ? 12.355 -19.917 0.275 1.00 90.12 290 TRP A CA 1
ATOM 2155 C C . TRP A 1 290 ? 11.627 -20.463 -0.957 1.00 90.12 290 TRP A C 1
ATOM 2157 O O . TRP A 1 290 ? 10.398 -20.598 -0.930 1.00 90.12 290 TRP A O 1
ATOM 2167 N N . GLY A 1 291 ? 12.344 -20.784 -2.034 1.00 87.25 291 GLY A N 1
ATOM 2168 C CA . GLY A 1 291 ? 11.745 -21.119 -3.320 1.00 87.25 291 GLY A CA 1
ATOM 2169 C C . GLY A 1 291 ? 10.905 -19.949 -3.835 1.00 87.25 291 GLY A C 1
ATOM 2170 O O . GLY A 1 291 ? 11.392 -18.829 -3.987 1.00 87.25 291 GLY A O 1
ATOM 2171 N N . ARG A 1 292 ? 9.609 -20.181 -4.081 1.00 88.25 292 ARG A N 1
ATOM 2172 C CA . ARG A 1 292 ? 8.693 -19.113 -4.509 1.00 88.25 292 ARG A CA 1
ATOM 2173 C C . ARG A 1 292 ? 8.398 -18.140 -3.366 1.00 88.25 292 ARG A C 1
ATOM 2175 O O . ARG A 1 292 ? 7.618 -18.462 -2.461 1.00 88.25 292 ARG A O 1
ATOM 2182 N N . MET A 1 293 ? 8.962 -16.939 -3.461 1.00 93.06 293 MET A N 1
ATOM 2183 C CA . MET A 1 293 ? 8.702 -15.812 -2.565 1.00 93.06 293 MET A CA 1
ATOM 2184 C C . MET A 1 293 ? 8.088 -14.630 -3.312 1.00 93.06 293 MET A C 1
ATOM 2186 O O . MET A 1 293 ? 8.390 -14.404 -4.482 1.00 93.06 293 MET A O 1
ATOM 2190 N N . ALA A 1 294 ? 7.249 -13.865 -2.623 1.00 96.25 294 ALA A N 1
ATOM 2191 C CA . ALA A 1 294 ? 6.745 -12.601 -3.132 1.00 96.25 294 ALA A CA 1
ATOM 2192 C C . ALA A 1 294 ? 7.730 -11.472 -2.830 1.00 96.25 294 ALA A C 1
ATOM 2194 O O . ALA A 1 294 ? 8.165 -11.303 -1.691 1.00 96.25 294 ALA A O 1
ATOM 2195 N N . LEU A 1 295 ? 8.046 -10.676 -3.843 1.00 97.69 295 LEU A N 1
ATOM 2196 C CA . LEU A 1 295 ? 8.855 -9.475 -3.698 1.00 97.69 295 LEU A CA 1
ATOM 2197 C C . LEU A 1 295 ? 8.038 -8.253 -4.112 1.00 97.69 295 LEU A C 1
ATOM 2199 O O . LEU A 1 295 ? 7.543 -8.181 -5.237 1.00 97.69 295 LEU A O 1
ATOM 2203 N N . GLY A 1 296 ? 7.874 -7.317 -3.190 1.00 98.00 296 GLY A N 1
ATOM 2204 C CA . GLY A 1 296 ? 7.317 -5.997 -3.433 1.00 98.00 296 GLY A CA 1
ATOM 2205 C C . GLY A 1 296 ? 8.418 -4.946 -3.476 1.00 98.00 296 GLY A C 1
ATOM 2206 O O . GLY A 1 296 ? 9.346 -5.031 -2.677 1.00 98.00 296 GLY A O 1
ATOM 2207 N N . LEU A 1 297 ? 8.301 -3.939 -4.339 1.00 98.06 297 LEU A N 1
ATOM 2208 C CA . LEU A 1 297 ? 9.237 -2.806 -4.376 1.00 98.06 297 LEU A CA 1
ATOM 2209 C C . LEU A 1 297 ? 8.503 -1.464 -4.289 1.00 98.06 297 LEU A C 1
ATOM 2211 O O . LEU A 1 297 ? 7.450 -1.315 -4.904 1.00 98.06 297 LEU A O 1
ATOM 2215 N N . ASP A 1 298 ? 9.073 -0.478 -3.596 1.00 97.31 298 ASP A N 1
ATOM 2216 C CA . ASP A 1 298 ? 8.716 0.933 -3.810 1.00 97.31 298 ASP A CA 1
ATOM 2217 C C . ASP A 1 298 ? 9.727 1.578 -4.761 1.00 97.31 298 ASP A C 1
ATOM 2219 O O . ASP A 1 298 ? 10.936 1.453 -4.553 1.00 97.31 298 ASP A O 1
ATOM 2223 N N . LEU A 1 299 ? 9.236 2.280 -5.783 1.00 97.81 299 LEU A N 1
ATOM 2224 C CA . LEU A 1 299 ? 10.032 2.986 -6.786 1.00 97.81 299 LEU A CA 1
ATOM 2225 C C . LEU A 1 299 ? 9.542 4.433 -6.944 1.00 97.81 299 LEU A C 1
ATOM 2227 O O . LEU A 1 299 ? 8.339 4.711 -6.895 1.00 97.81 299 LEU A O 1
ATOM 2231 N N . LEU A 1 300 ? 10.476 5.351 -7.180 1.00 96.88 300 LEU A N 1
ATOM 2232 C CA . LEU A 1 300 ? 10.228 6.776 -7.364 1.00 96.88 300 LEU A CA 1
ATOM 2233 C C . LEU A 1 300 ? 10.763 7.207 -8.732 1.00 96.88 300 LEU A C 1
ATOM 2235 O O . LEU A 1 300 ? 11.968 7.295 -8.924 1.00 96.88 300 LEU A O 1
ATOM 2239 N N . ALA A 1 301 ? 9.860 7.476 -9.673 1.00 97.69 301 ALA A N 1
ATOM 2240 C CA . ALA A 1 301 ? 10.206 7.767 -11.061 1.00 97.69 301 ALA A CA 1
ATOM 2241 C C . ALA A 1 301 ? 10.305 9.272 -11.344 1.00 97.69 301 ALA A C 1
ATOM 2243 O O . ALA A 1 301 ? 9.458 10.068 -10.917 1.00 97.69 301 ALA A O 1
ATOM 2244 N N . GLY A 1 302 ? 11.297 9.649 -12.143 1.00 97.19 302 GLY A N 1
ATOM 2245 C CA . GLY A 1 302 ? 11.574 11.012 -12.568 1.00 97.19 302 GLY A CA 1
ATOM 2246 C C . GLY A 1 302 ? 12.107 11.905 -11.445 1.00 97.19 302 GLY A C 1
ATOM 2247 O O . GLY A 1 302 ? 11.662 13.050 -11.294 1.00 97.19 302 GLY A O 1
ATOM 2248 N N . PHE A 1 303 ? 13.032 11.375 -10.645 1.00 98.12 303 PHE A N 1
ATOM 2249 C CA . PHE A 1 303 ? 13.779 12.141 -9.646 1.00 98.12 303 PHE A CA 1
ATOM 2250 C C . PHE A 1 303 ? 14.588 13.281 -10.313 1.00 98.12 303 PHE A C 1
ATOM 2252 O O . PHE A 1 303 ? 14.912 13.179 -11.500 1.00 98.12 303 PHE A O 1
ATOM 2259 N N . PRO A 1 304 ? 14.895 14.397 -9.618 1.00 98.00 304 PRO A N 1
ATOM 2260 C CA . PRO A 1 304 ? 15.707 15.468 -10.197 1.00 98.00 304 PRO A CA 1
ATOM 2261 C C . PRO A 1 304 ? 17.052 14.945 -10.722 1.00 98.00 304 PRO A C 1
ATOM 2263 O O . PRO A 1 304 ? 17.795 14.297 -9.990 1.00 98.00 304 PRO A O 1
ATOM 2266 N N . GLY A 1 305 ? 17.338 15.206 -12.000 1.00 95.88 305 GLY A N 1
ATOM 2267 C CA . GLY A 1 305 ? 18.536 14.728 -12.695 1.00 95.88 305 GLY A CA 1
ATOM 2268 C C . GLY A 1 305 ? 18.447 13.310 -13.276 1.00 95.88 305 GLY A C 1
ATOM 2269 O O . GLY A 1 305 ? 19.419 12.844 -13.859 1.00 95.88 305 GLY A O 1
ATOM 2270 N N . GLU A 1 306 ? 17.311 12.613 -13.163 1.00 98.00 306 GLU A N 1
ATOM 2271 C CA . GLU A 1 306 ? 17.164 11.250 -13.691 1.00 98.00 306 GLU A CA 1
ATOM 2272 C C . GLU A 1 306 ? 17.188 11.225 -15.233 1.00 98.00 306 GLU A C 1
ATOM 2274 O O . GLU A 1 306 ? 16.222 11.608 -15.904 1.00 98.00 306 GLU A O 1
ATOM 2279 N N . ALA A 1 307 ? 18.286 10.729 -15.803 1.00 96.88 307 ALA A N 1
ATOM 2280 C CA . ALA A 1 307 ? 18.446 10.542 -17.243 1.00 96.88 307 ALA A CA 1
ATOM 2281 C C . ALA A 1 307 ? 17.595 9.375 -17.784 1.00 96.88 307 ALA A C 1
ATOM 2283 O O . ALA A 1 307 ? 17.157 8.500 -17.036 1.00 96.88 307 ALA A O 1
ATOM 2284 N N . ASP A 1 308 ? 17.382 9.333 -19.103 1.00 97.12 308 ASP A N 1
ATOM 2285 C CA . ASP A 1 308 ? 16.666 8.219 -19.746 1.00 97.12 308 ASP A CA 1
ATOM 2286 C C . ASP A 1 308 ? 17.389 6.875 -19.554 1.00 97.12 308 ASP A C 1
ATOM 2288 O O . ASP A 1 308 ? 16.738 5.849 -19.359 1.00 97.12 308 ASP A O 1
ATOM 2292 N N . THR A 1 309 ? 18.724 6.880 -19.512 1.00 97.19 309 THR A N 1
ATOM 2293 C CA . THR A 1 309 ? 19.546 5.694 -19.220 1.00 97.19 309 THR A CA 1
ATOM 2294 C C . THR A 1 309 ? 19.338 5.171 -17.797 1.00 97.19 309 THR A C 1
ATOM 2296 O O . THR A 1 309 ? 19.202 3.964 -17.613 1.00 97.19 309 THR A O 1
ATOM 2299 N N . ALA A 1 310 ? 19.236 6.058 -16.802 1.00 97.62 310 ALA A N 1
ATOM 2300 C CA . ALA A 1 310 ? 18.973 5.696 -15.406 1.00 97.62 310 ALA A CA 1
ATOM 2301 C C . ALA A 1 310 ? 17.573 5.079 -15.224 1.00 97.62 310 ALA A C 1
ATOM 2303 O O . ALA A 1 310 ? 17.388 4.076 -14.523 1.00 97.62 310 ALA A O 1
ATOM 2304 N N . HIS A 1 311 ? 16.573 5.643 -15.909 1.00 98.12 311 HIS A N 1
ATOM 2305 C CA . HIS A 1 311 ? 15.224 5.075 -15.952 1.00 98.12 311 HIS A CA 1
ATOM 2306 C C . HIS A 1 311 ? 15.211 3.696 -16.626 1.00 98.12 311 HIS A C 1
ATOM 2308 O O . HIS A 1 311 ? 14.655 2.743 -16.075 1.00 98.12 311 HIS A O 1
ATOM 2314 N N . ALA A 1 312 ? 15.885 3.557 -17.772 1.00 96.81 312 ALA A N 1
ATOM 2315 C CA . ALA A 1 312 ? 16.017 2.280 -18.470 1.00 96.81 312 ALA A CA 1
ATOM 2316 C C . ALA A 1 312 ? 16.734 1.220 -17.614 1.00 96.81 312 ALA A C 1
ATOM 2318 O O . ALA A 1 312 ? 16.296 0.069 -17.579 1.00 96.81 312 ALA A O 1
ATOM 2319 N N . ALA A 1 313 ? 17.774 1.599 -16.863 1.00 94.38 313 ALA A N 1
ATOM 2320 C CA . ALA A 1 313 ? 18.464 0.713 -15.926 1.00 94.38 313 ALA A CA 1
ATOM 2321 C C . ALA A 1 313 ? 17.525 0.212 -14.816 1.00 94.38 313 ALA A C 1
ATOM 2323 O O . ALA A 1 313 ? 17.503 -0.982 -14.513 1.00 94.38 313 ALA A O 1
ATOM 2324 N N . THR A 1 314 ? 16.684 1.097 -14.273 1.00 97.25 314 THR A N 1
ATOM 2325 C CA . THR A 1 314 ? 15.663 0.737 -13.275 1.00 97.25 314 THR A CA 1
ATOM 2326 C C . THR A 1 314 ? 14.609 -0.210 -13.845 1.00 97.25 314 THR A C 1
ATOM 2328 O O . THR A 1 314 ? 14.280 -1.216 -13.213 1.00 97.25 314 THR A O 1
ATOM 2331 N N . ALA A 1 315 ? 14.124 0.044 -15.062 1.00 96.06 315 ALA A N 1
ATOM 2332 C CA . ALA A 1 315 ? 13.192 -0.851 -15.746 1.00 96.06 315 ALA A CA 1
ATOM 2333 C C . ALA A 1 315 ? 13.815 -2.234 -16.019 1.00 96.06 315 ALA A C 1
ATOM 2335 O O . ALA A 1 315 ? 13.182 -3.260 -15.768 1.00 96.06 315 ALA A O 1
ATOM 2336 N N . ALA A 1 316 ? 15.071 -2.279 -16.471 1.00 94.38 316 ALA A N 1
ATOM 2337 C CA . ALA A 1 316 ? 15.794 -3.525 -16.711 1.00 94.38 316 ALA A CA 1
ATOM 2338 C C . ALA A 1 316 ? 16.027 -4.316 -15.414 1.00 94.38 316 ALA A C 1
ATOM 2340 O O . ALA A 1 316 ? 15.861 -5.535 -15.397 1.00 94.38 316 ALA A O 1
ATOM 2341 N N . PHE A 1 317 ? 16.375 -3.635 -14.320 1.00 94.75 317 PHE A N 1
ATOM 2342 C CA . PHE A 1 317 ? 16.543 -4.247 -13.002 1.00 94.75 317 PHE A CA 1
ATOM 2343 C C . PHE A 1 317 ? 15.239 -4.884 -12.499 1.00 94.75 317 PHE A C 1
ATOM 2345 O O . PHE A 1 317 ? 15.231 -6.042 -12.076 1.00 94.75 317 PHE A O 1
ATOM 2352 N N . LEU A 1 318 ? 14.117 -4.172 -12.641 1.00 94.94 318 LEU A N 1
ATOM 2353 C CA . LEU A 1 318 ? 12.785 -4.662 -12.284 1.00 94.94 318 LEU A CA 1
ATOM 2354 C C . LEU A 1 318 ? 12.418 -5.959 -13.029 1.00 94.94 318 LEU A C 1
ATOM 2356 O O . LEU A 1 318 ? 11.858 -6.884 -12.437 1.00 94.94 318 LEU A O 1
ATOM 2360 N N . THR A 1 319 ? 12.780 -6.060 -14.310 1.00 93.38 319 THR A N 1
ATOM 2361 C CA . THR A 1 319 ? 12.538 -7.255 -15.132 1.00 93.38 319 THR A CA 1
ATOM 2362 C C . THR A 1 319 ? 13.326 -8.477 -14.650 1.00 93.38 319 THR A C 1
ATOM 2364 O O . THR A 1 319 ? 12.820 -9.599 -14.758 1.00 93.38 319 THR A O 1
ATOM 2367 N N . ARG A 1 320 ? 14.525 -8.300 -14.076 1.00 90.50 320 ARG A N 1
ATOM 2368 C CA . ARG A 1 320 ? 15.375 -9.413 -13.604 1.00 90.50 320 ARG A CA 1
ATOM 2369 C C . ARG A 1 320 ? 14.885 -10.034 -12.296 1.00 90.50 320 ARG A C 1
ATOM 2371 O O . ARG A 1 320 ? 14.916 -11.251 -12.153 1.00 90.50 320 ARG A O 1
ATOM 2378 N N . LEU A 1 321 ? 14.372 -9.229 -11.370 1.00 91.44 321 LEU A N 1
ATOM 2379 C CA . LEU A 1 321 ? 13.951 -9.703 -10.048 1.00 91.44 321 LEU A CA 1
ATOM 2380 C C . LEU A 1 321 ? 12.612 -10.460 -10.074 1.00 91.44 321 LEU A C 1
ATOM 2382 O O . LEU A 1 321 ? 11.771 -10.184 -10.927 1.00 91.44 321 LEU A O 1
ATOM 2386 N N . PRO A 1 322 ? 12.327 -11.376 -9.133 1.00 90.31 322 PRO A N 1
ATOM 2387 C CA . PRO A 1 322 ? 11.039 -12.067 -9.008 1.00 90.31 322 PRO A CA 1
ATOM 2388 C C . PRO A 1 322 ? 9.943 -11.165 -8.401 1.00 90.31 322 PRO A C 1
ATOM 2390 O O . PRO A 1 322 ? 9.280 -11.527 -7.432 1.00 90.31 322 PRO A O 1
ATOM 2393 N N . VAL A 1 323 ? 9.759 -9.965 -8.954 1.00 95.44 323 VAL A N 1
ATOM 2394 C CA . VAL A 1 323 ? 8.787 -8.989 -8.452 1.00 95.44 323 VAL A CA 1
ATOM 2395 C C . VAL A 1 323 ? 7.360 -9.499 -8.624 1.00 95.44 323 VAL A C 1
ATOM 2397 O O . VAL A 1 323 ? 6.960 -9.949 -9.694 1.00 95.44 323 VAL A O 1
ATOM 2400 N N . SER A 1 324 ? 6.600 -9.412 -7.539 1.00 96.31 324 SER A N 1
ATOM 2401 C CA . SER A 1 324 ? 5.189 -9.795 -7.439 1.00 96.31 324 SER A CA 1
ATOM 2402 C C . SER A 1 324 ? 4.249 -8.589 -7.424 1.00 96.31 324 SER A C 1
ATOM 2404 O O . SER A 1 324 ? 3.082 -8.728 -7.764 1.00 96.31 324 SER A O 1
ATOM 2406 N N . TYR A 1 325 ? 4.749 -7.410 -7.043 1.00 97.38 325 TYR A N 1
ATOM 2407 C CA . TYR A 1 325 ? 4.080 -6.117 -7.183 1.00 97.38 325 TYR A CA 1
ATOM 2408 C C . TYR A 1 325 ? 5.101 -4.986 -7.002 1.00 97.38 325 TYR A C 1
ATOM 2410 O O . TYR A 1 325 ? 6.151 -5.178 -6.390 1.00 97.38 325 TYR A O 1
ATOM 2418 N N . ALA A 1 326 ? 4.795 -3.782 -7.478 1.00 97.19 326 ALA A N 1
ATOM 2419 C CA . ALA A 1 326 ? 5.574 -2.596 -7.141 1.00 97.19 326 ALA A CA 1
ATOM 2420 C C . ALA A 1 326 ? 4.661 -1.388 -6.938 1.00 97.19 326 ALA A C 1
ATOM 2422 O O . ALA A 1 326 ? 3.697 -1.194 -7.681 1.00 97.19 326 ALA A O 1
ATOM 2423 N N . HIS A 1 327 ? 4.977 -0.552 -5.955 1.00 96.12 327 HIS A N 1
ATOM 2424 C CA . HIS A 1 327 ? 4.399 0.775 -5.845 1.00 96.12 327 HIS A CA 1
ATOM 2425 C C . HIS A 1 327 ? 5.322 1.760 -6.550 1.00 96.12 327 HIS A C 1
ATOM 2427 O O . HIS A 1 327 ? 6.425 2.034 -6.085 1.00 96.12 327 HIS A O 1
ATOM 2433 N N . VAL A 1 328 ? 4.873 2.296 -7.682 1.00 96.81 328 VAL A N 1
ATOM 2434 C CA . VAL A 1 328 ? 5.652 3.279 -8.436 1.00 96.81 328 VAL A CA 1
ATOM 2435 C C . VAL A 1 328 ? 4.987 4.641 -8.340 1.00 96.81 328 VAL A C 1
ATOM 2437 O O . VAL A 1 328 ? 3.887 4.858 -8.866 1.00 96.81 328 VAL A O 1
ATOM 2440 N N . PHE A 1 329 ? 5.685 5.580 -7.714 1.00 94.38 329 PHE A N 1
ATOM 2441 C CA . PHE A 1 329 ? 5.233 6.952 -7.555 1.00 94.38 329 PHE A CA 1
ATOM 2442 C C . PHE A 1 329 ? 6.028 7.878 -8.479 1.00 94.38 329 PHE A C 1
ATOM 2444 O O . PHE A 1 329 ? 7.248 7.760 -8.553 1.00 94.38 329 PHE A O 1
ATOM 2451 N N . PRO A 1 330 ? 5.389 8.829 -9.179 1.00 95.81 330 PRO A N 1
ATOM 2452 C CA . PRO A 1 330 ? 6.133 9.923 -9.785 1.00 95.81 330 PRO A CA 1
ATOM 2453 C C . PRO A 1 330 ? 6.715 10.816 -8.680 1.00 95.81 330 PRO A C 1
ATOM 2455 O O . PRO A 1 330 ? 6.042 11.093 -7.679 1.00 95.81 330 PRO A O 1
ATOM 2458 N N . TYR A 1 331 ? 7.941 11.305 -8.866 1.00 95.25 331 TYR A N 1
ATOM 2459 C CA . TYR A 1 331 ? 8.544 12.260 -7.944 1.00 95.25 331 TYR A CA 1
ATOM 2460 C C . TYR A 1 331 ? 7.659 13.505 -7.800 1.00 95.25 331 TYR A C 1
ATOM 2462 O O . TYR A 1 331 ? 7.313 14.183 -8.770 1.00 95.25 331 TYR A O 1
ATOM 2470 N N . SER A 1 332 ? 7.317 13.821 -6.553 1.00 90.62 332 SER A N 1
ATOM 2471 C CA . SER A 1 332 ? 6.545 15.002 -6.185 1.00 90.62 332 SER A CA 1
ATOM 2472 C C . SER A 1 332 ? 7.434 15.941 -5.389 1.00 90.62 332 SER A C 1
ATOM 2474 O O . SER A 1 332 ? 7.815 15.614 -4.263 1.00 90.62 332 SER A O 1
ATOM 2476 N N . ARG A 1 333 ? 7.695 17.122 -5.956 1.00 90.19 333 ARG A N 1
ATOM 2477 C CA . ARG A 1 333 ? 8.416 18.211 -5.290 1.00 90.19 333 ARG A CA 1
ATOM 2478 C C . ARG A 1 333 ? 7.708 18.581 -3.985 1.00 90.19 333 ARG A C 1
ATOM 2480 O O . ARG A 1 333 ? 6.488 18.746 -3.988 1.00 90.19 333 ARG A O 1
ATOM 2487 N N . ARG A 1 334 ? 8.462 18.690 -2.888 1.00 87.00 334 ARG A N 1
ATOM 2488 C CA . ARG A 1 334 ? 7.934 19.036 -1.559 1.00 87.00 334 ARG A CA 1
ATOM 2489 C C . ARG A 1 334 ? 8.752 20.140 -0.904 1.00 87.00 334 ARG A C 1
ATOM 2491 O O . ARG A 1 334 ? 9.938 19.912 -0.656 1.00 87.00 334 ARG A O 1
ATOM 2498 N N . PRO A 1 335 ? 8.146 21.299 -0.608 1.00 85.81 335 PRO A N 1
ATOM 2499 C CA . PRO A 1 335 ? 8.798 22.330 0.190 1.00 85.81 335 PRO A CA 1
ATOM 2500 C C . PRO A 1 335 ? 9.403 21.743 1.474 1.00 85.81 335 PRO A C 1
ATOM 2502 O O . PRO A 1 335 ? 8.826 20.840 2.075 1.00 85.81 335 PRO A O 1
ATOM 2505 N N . GLY A 1 336 ? 10.595 22.209 1.847 1.00 84.25 336 GLY A N 1
ATOM 2506 C CA . GLY A 1 336 ? 11.324 21.723 3.026 1.00 84.25 336 GLY A CA 1
ATOM 2507 C C . GLY A 1 336 ? 12.173 20.461 2.817 1.00 84.25 336 GLY A C 1
ATOM 2508 O O . GLY A 1 336 ? 12.915 20.091 3.718 1.00 84.25 336 GLY A O 1
ATOM 2509 N N . THR A 1 337 ? 12.126 19.815 1.645 1.00 92.50 337 THR A N 1
ATOM 2510 C CA . THR A 1 337 ? 13.015 18.678 1.324 1.00 92.50 337 THR A CA 1
ATOM 2511 C C . THR A 1 337 ? 14.220 19.123 0.483 1.00 92.50 337 THR A C 1
ATOM 2513 O O . THR A 1 337 ? 14.031 19.949 -0.417 1.00 92.50 337 THR A O 1
ATOM 2516 N N . PRO A 1 338 ? 15.434 18.567 0.685 1.00 95.75 338 PRO A N 1
ATOM 2517 C CA . PRO A 1 338 ? 16.597 18.891 -0.152 1.00 95.75 338 PRO A CA 1
ATOM 2518 C C . PRO A 1 338 ? 16.344 18.699 -1.655 1.00 95.75 338 PRO A C 1
ATOM 2520 O O . PRO A 1 338 ? 16.705 19.545 -2.469 1.00 95.75 338 PRO A O 1
ATOM 2523 N N . ALA A 1 339 ? 15.626 17.640 -2.042 1.00 96.19 339 ALA A N 1
ATOM 2524 C CA . ALA A 1 339 ? 15.308 17.354 -3.439 1.00 96.19 339 ALA A CA 1
ATOM 2525 C C . ALA A 1 339 ? 14.452 18.438 -4.107 1.00 96.19 339 ALA A C 1
ATOM 2527 O O . ALA A 1 339 ? 14.449 18.559 -5.333 1.00 96.19 339 ALA A O 1
ATOM 2528 N N . ALA A 1 340 ? 13.718 19.241 -3.332 1.00 94.25 340 ALA A N 1
ATOM 2529 C CA . ALA A 1 340 ? 12.890 20.293 -3.895 1.00 94.25 340 ALA A CA 1
ATOM 2530 C C . ALA A 1 340 ? 13.684 21.491 -4.414 1.00 94.25 340 ALA A C 1
ATOM 2532 O O . ALA A 1 340 ? 13.145 22.236 -5.230 1.00 94.25 340 ALA A O 1
ATOM 2533 N N . THR A 1 341 ? 14.927 21.692 -3.987 1.00 95.62 341 THR A N 1
ATOM 2534 C CA . THR A 1 341 ? 15.799 22.765 -4.492 1.00 95.62 341 THR A CA 1
ATOM 2535 C C . THR A 1 341 ? 16.865 22.253 -5.460 1.00 95.62 341 THR A C 1
ATOM 2537 O O . THR A 1 341 ? 17.565 23.060 -6.063 1.00 95.62 341 THR A O 1
ATOM 2540 N N . MET A 1 342 ? 16.953 20.935 -5.676 1.00 96.69 342 MET A N 1
ATOM 2541 C CA . MET A 1 342 ? 17.873 20.340 -6.647 1.00 96.69 342 MET A CA 1
ATOM 2542 C C . MET A 1 342 ? 17.569 20.792 -8.081 1.00 96.69 342 MET A C 1
ATOM 2544 O O . MET A 1 342 ? 16.403 20.860 -8.494 1.00 96.69 342 MET A O 1
ATOM 2548 N N . ALA A 1 343 ? 18.634 21.044 -8.845 1.00 95.44 343 ALA A N 1
ATOM 2549 C CA . ALA A 1 343 ? 18.579 21.280 -10.284 1.00 95.44 343 ALA A CA 1
ATOM 2550 C C . ALA A 1 343 ? 18.144 20.014 -11.053 1.00 95.44 343 ALA A C 1
ATOM 2552 O O . ALA A 1 343 ? 18.077 18.919 -10.497 1.00 95.44 343 ALA A O 1
ATOM 2553 N N . GLY A 1 344 ? 17.826 20.159 -12.344 1.00 95.06 344 GLY A N 1
ATOM 2554 C CA . GLY A 1 344 ? 17.437 19.021 -13.190 1.00 95.06 344 GLY A CA 1
ATOM 2555 C C . GLY A 1 344 ? 16.032 18.478 -12.904 1.00 95.06 344 GLY A C 1
ATOM 2556 O O . GLY A 1 344 ? 15.763 17.296 -13.109 1.00 95.06 344 GLY A O 1
ATOM 2557 N N . GLN A 1 345 ? 15.121 19.320 -12.408 1.00 97.12 345 GLN A N 1
ATOM 2558 C CA . GLN A 1 345 ? 13.718 18.943 -12.229 1.00 97.12 345 GLN A CA 1
ATOM 2559 C C . GLN A 1 345 ? 13.096 18.542 -13.570 1.00 97.12 345 GLN A C 1
ATOM 2561 O O . GLN A 1 345 ? 13.100 19.322 -14.518 1.00 97.12 345 GLN A O 1
ATOM 2566 N N . LEU A 1 346 ? 12.507 17.347 -13.631 1.00 96.69 346 LEU A N 1
ATOM 2567 C CA . LEU A 1 346 ? 11.857 16.876 -14.853 1.00 96.69 346 LEU A CA 1
ATOM 2568 C C . LEU A 1 346 ? 10.403 17.378 -14.968 1.00 96.69 346 LEU A C 1
ATOM 2570 O O . LEU A 1 346 ? 9.713 17.487 -13.939 1.00 96.69 346 LEU A O 1
ATOM 2574 N N . PRO A 1 347 ? 9.905 17.619 -16.198 1.00 96.62 347 PRO A N 1
ATOM 2575 C CA . PRO A 1 347 ? 8.494 17.876 -16.470 1.00 96.62 347 PRO A CA 1
ATOM 2576 C C . PRO A 1 347 ? 7.571 16.781 -15.923 1.00 96.62 347 PRO A C 1
ATOM 2578 O O . PRO A 1 347 ? 7.945 15.606 -15.806 1.00 96.62 347 PRO A O 1
ATOM 2581 N N . LYS A 1 348 ? 6.336 17.161 -15.586 1.00 94.88 348 LYS A N 1
ATOM 2582 C CA . LYS A 1 348 ? 5.335 16.258 -14.997 1.00 94.88 348 LYS A CA 1
ATOM 2583 C C . LYS A 1 348 ? 4.983 15.110 -15.944 1.00 94.88 348 LYS A C 1
ATOM 2585 O O . LYS A 1 348 ? 4.747 13.988 -15.494 1.00 94.88 348 LYS A O 1
ATOM 2590 N N . GLU A 1 349 ? 4.979 15.384 -17.238 1.00 96.94 349 GLU A N 1
ATOM 2591 C CA . GLU A 1 349 ? 4.650 14.466 -18.323 1.00 96.94 349 GLU A CA 1
ATOM 2592 C C . GLU A 1 349 ? 5.672 13.325 -18.366 1.00 96.94 349 GLU A C 1
ATOM 2594 O O . GLU A 1 349 ? 5.290 12.155 -18.381 1.00 96.94 349 GLU A O 1
ATOM 2599 N N . ILE A 1 350 ? 6.968 13.649 -18.246 1.00 97.31 350 ILE A N 1
ATOM 2600 C CA . ILE A 1 350 ? 8.056 12.661 -18.195 1.00 97.31 350 ILE A CA 1
ATOM 2601 C C . ILE A 1 350 ? 7.932 11.787 -16.946 1.00 97.31 350 ILE A C 1
ATOM 2603 O O . ILE A 1 350 ? 7.937 10.561 -17.058 1.00 97.31 350 ILE A O 1
ATOM 2607 N N . LYS A 1 351 ? 7.755 12.397 -15.766 1.00 96.75 351 LYS A N 1
ATOM 2608 C CA . LYS A 1 351 ? 7.576 11.674 -14.490 1.00 96.75 351 LYS A CA 1
ATOM 2609 C C . LYS A 1 351 ? 6.392 10.707 -14.553 1.00 96.75 351 LYS A C 1
ATOM 2611 O O . LYS A 1 351 ? 6.485 9.567 -14.104 1.00 96.75 351 LYS A O 1
ATOM 2616 N N . THR A 1 352 ? 5.280 11.157 -15.131 1.00 96.38 352 THR A N 1
ATOM 2617 C CA . THR A 1 352 ? 4.046 10.370 -15.262 1.00 96.38 352 THR A CA 1
ATOM 2618 C C . THR A 1 352 ? 4.228 9.209 -16.235 1.00 96.38 352 THR A C 1
ATOM 2620 O O . THR A 1 352 ? 3.870 8.080 -15.896 1.00 96.38 352 THR A O 1
ATOM 2623 N N . ARG A 1 353 ? 4.831 9.462 -17.404 1.00 98.00 353 ARG A N 1
ATOM 2624 C CA . ARG A 1 353 ? 5.150 8.437 -18.405 1.00 98.00 353 ARG A CA 1
ATOM 2625 C C . ARG A 1 353 ? 6.060 7.353 -17.823 1.00 98.00 353 ARG A C 1
ATOM 2627 O O . ARG A 1 353 ? 5.700 6.181 -17.868 1.00 98.00 353 ARG A O 1
ATOM 2634 N N . ARG A 1 354 ? 7.177 7.744 -17.201 1.00 98.25 354 ARG A N 1
ATOM 2635 C CA . ARG A 1 354 ? 8.141 6.817 -16.584 1.00 98.25 354 ARG A CA 1
ATOM 2636 C C . ARG A 1 354 ? 7.514 5.994 -15.460 1.00 98.25 354 ARG A C 1
ATOM 2638 O O . ARG A 1 354 ? 7.683 4.778 -15.409 1.00 98.25 354 ARG A O 1
ATOM 2645 N N . ALA A 1 355 ? 6.718 6.627 -14.595 1.00 97.69 355 ALA A N 1
ATOM 2646 C CA . ALA A 1 355 ? 5.995 5.904 -13.553 1.00 97.69 355 ALA A CA 1
ATOM 2647 C C . ALA A 1 355 ? 5.009 4.876 -14.139 1.00 97.69 355 ALA A C 1
ATOM 2649 O O . ALA A 1 355 ? 4.856 3.795 -13.578 1.00 97.69 355 ALA A O 1
ATOM 2650 N N . ALA A 1 356 ? 4.337 5.199 -15.250 1.00 98.12 356 ALA A N 1
ATOM 2651 C CA . ALA A 1 356 ? 3.435 4.275 -15.933 1.00 98.12 356 ALA A CA 1
ATOM 2652 C C . ALA A 1 356 ? 4.186 3.105 -16.592 1.00 98.12 356 ALA A C 1
ATOM 2654 O O . ALA A 1 356 ? 3.713 1.976 -16.529 1.00 98.12 356 ALA A O 1
ATOM 2655 N N . GLU A 1 357 ? 5.361 3.349 -17.176 1.00 98.00 357 GLU A N 1
ATOM 2656 C CA . GLU A 1 357 ? 6.225 2.304 -17.743 1.00 98.00 357 GLU A CA 1
ATOM 2657 C C . GLU A 1 357 ? 6.659 1.283 -16.689 1.00 98.00 357 GLU A C 1
ATOM 2659 O O . GLU A 1 357 ? 6.428 0.090 -16.871 1.00 98.00 357 GLU A O 1
ATOM 2664 N N . LEU A 1 358 ? 7.195 1.736 -15.551 1.00 98.00 358 LEU A N 1
ATOM 2665 C CA . LEU A 1 358 ? 7.604 0.829 -14.472 1.00 98.00 358 LEU A CA 1
ATOM 2666 C C . LEU A 1 358 ? 6.412 0.067 -13.871 1.00 98.00 358 LEU A C 1
ATOM 2668 O O . LEU A 1 358 ? 6.565 -1.095 -13.497 1.00 98.00 358 LEU A O 1
ATOM 2672 N N . ARG A 1 359 ? 5.218 0.682 -13.795 1.00 98.12 359 ARG A N 1
ATOM 2673 C CA . ARG A 1 359 ? 3.997 -0.026 -13.365 1.00 98.12 359 ARG A CA 1
ATOM 2674 C C . ARG A 1 359 ? 3.626 -1.149 -14.321 1.00 98.12 359 ARG A C 1
ATOM 2676 O O . ARG A 1 359 ? 3.372 -2.245 -13.841 1.00 98.12 359 ARG A O 1
ATOM 2683 N N . ARG A 1 360 ? 3.662 -0.911 -15.637 1.00 97.56 360 ARG A N 1
ATOM 2684 C CA . ARG A 1 360 ? 3.397 -1.962 -16.636 1.00 97.56 360 ARG A CA 1
ATOM 2685 C C . ARG A 1 360 ? 4.357 -3.138 -16.474 1.00 97.56 360 ARG A C 1
ATOM 2687 O O . ARG A 1 360 ? 3.910 -4.271 -16.347 1.00 97.56 360 ARG A O 1
ATOM 2694 N N . THR A 1 361 ? 5.658 -2.866 -16.347 1.00 96.00 361 THR A N 1
ATOM 2695 C CA . THR A 1 361 ? 6.654 -3.917 -16.089 1.00 96.00 361 THR A CA 1
ATOM 2696 C C . THR A 1 361 ? 6.344 -4.691 -14.803 1.00 96.00 361 THR A C 1
ATOM 2698 O O . THR A 1 361 ? 6.400 -5.920 -14.789 1.00 96.00 361 THR A O 1
ATOM 2701 N N . ALA A 1 362 ? 5.985 -4.003 -13.716 1.00 96.44 362 ALA A N 1
ATOM 2702 C CA . ALA A 1 362 ? 5.614 -4.656 -12.462 1.00 96.44 362 ALA A CA 1
ATOM 2703 C C . ALA A 1 362 ? 4.326 -5.492 -12.576 1.00 96.44 362 ALA A C 1
ATOM 2705 O O . ALA A 1 362 ? 4.256 -6.564 -11.979 1.00 96.44 362 ALA A O 1
ATOM 2706 N N . GLU A 1 363 ? 3.328 -5.039 -13.338 1.00 96.38 363 GLU A N 1
ATOM 2707 C CA . GLU A 1 363 ? 2.068 -5.754 -13.593 1.00 96.38 363 GLU A CA 1
ATOM 2708 C C . GLU A 1 363 ? 2.294 -7.044 -14.395 1.00 96.38 363 GLU A C 1
ATOM 2710 O O . GLU A 1 363 ? 1.742 -8.095 -14.052 1.00 96.38 363 GLU A O 1
ATOM 2715 N N . ASP A 1 364 ? 3.154 -7.007 -15.414 1.00 96.19 364 ASP A N 1
ATOM 2716 C CA . ASP A 1 364 ? 3.525 -8.193 -16.193 1.00 96.19 364 ASP A CA 1
ATOM 2717 C C . ASP A 1 364 ? 4.260 -9.221 -15.322 1.00 96.19 364 ASP A C 1
ATOM 2719 O O . ASP A 1 364 ? 3.950 -10.419 -15.334 1.00 96.19 364 ASP A O 1
ATOM 2723 N N . LYS A 1 365 ? 5.187 -8.749 -14.482 1.00 95.38 365 LYS A N 1
ATOM 2724 C CA . LYS A 1 365 ? 5.910 -9.578 -13.508 1.00 95.38 365 LYS A CA 1
ATOM 2725 C C . LYS A 1 365 ? 4.974 -10.171 -12.452 1.00 95.38 365 LYS A C 1
ATOM 2727 O O . LYS A 1 365 ? 5.068 -11.367 -12.168 1.00 95.38 365 LYS A O 1
ATOM 2732 N N . ALA A 1 366 ? 4.025 -9.385 -11.945 1.00 95.56 366 ALA A N 1
ATOM 2733 C CA . ALA A 1 366 ? 2.996 -9.831 -11.011 1.00 95.56 366 ALA A CA 1
ATOM 2734 C C . ALA A 1 366 ? 2.142 -10.959 -11.605 1.00 95.56 366 ALA A C 1
ATOM 2736 O O . ALA A 1 366 ? 1.912 -11.979 -10.957 1.00 95.56 366 ALA A O 1
ATOM 2737 N N . ARG A 1 367 ? 1.729 -10.833 -12.871 1.00 93.94 367 ARG A N 1
ATOM 2738 C CA . ARG A 1 367 ? 0.962 -11.872 -13.574 1.00 93.94 367 ARG A CA 1
ATOM 2739 C C . ARG A 1 367 ? 1.749 -13.169 -13.721 1.00 93.94 367 ARG A C 1
ATOM 2741 O O . ARG A 1 367 ? 1.214 -14.249 -13.459 1.00 93.94 367 ARG A O 1
ATOM 2748 N N . ALA A 1 368 ? 3.022 -13.072 -14.102 1.00 93.94 368 ALA A N 1
ATOM 2749 C CA . ALA A 1 368 ? 3.905 -14.231 -14.190 1.00 93.94 368 ALA A CA 1
ATOM 2750 C C . ALA A 1 368 ? 4.101 -14.897 -12.817 1.00 93.94 368 ALA A C 1
ATOM 2752 O O . ALA A 1 368 ? 4.100 -16.125 -12.719 1.00 93.94 368 ALA A O 1
ATOM 2753 N N . PHE A 1 369 ? 4.223 -14.102 -11.752 1.00 95.19 369 PHE A N 1
ATOM 2754 C CA . PHE A 1 369 ? 4.291 -14.598 -10.381 1.00 95.19 369 PHE A CA 1
ATOM 2755 C C . PHE A 1 369 ? 3.011 -15.340 -9.975 1.00 95.19 369 PHE A C 1
ATOM 2757 O O . PHE A 1 369 ? 3.101 -16.473 -9.510 1.00 95.19 369 PHE A O 1
ATOM 2764 N N . LEU A 1 370 ? 1.831 -14.755 -10.206 1.00 95.06 370 LEU A N 1
ATOM 2765 C CA . LEU A 1 370 ? 0.541 -15.373 -9.880 1.00 95.06 370 LEU A CA 1
ATOM 2766 C C . LEU A 1 370 ? 0.310 -16.675 -10.651 1.00 95.06 370 LEU A C 1
ATOM 2768 O O . LEU A 1 370 ? -0.102 -17.664 -10.056 1.00 95.06 370 LEU A O 1
ATOM 2772 N N . THR A 1 371 ? 0.643 -16.702 -11.943 1.00 94.75 371 THR A N 1
ATOM 2773 C CA . THR A 1 371 ? 0.532 -17.913 -12.779 1.00 94.75 371 THR A CA 1
ATOM 2774 C C . THR A 1 371 ? 1.384 -19.047 -12.214 1.00 94.75 371 THR A C 1
ATOM 2776 O O . THR A 1 371 ? 0.933 -20.182 -12.121 1.00 94.75 371 THR A O 1
ATOM 2779 N N . ARG A 1 372 ? 2.609 -18.735 -11.781 1.00 91.44 372 ARG A N 1
ATOM 2780 C CA . ARG A 1 372 ? 3.516 -19.699 -11.145 1.00 91.44 372 ARG A CA 1
ATOM 2781 C C . ARG A 1 372 ? 3.067 -20.104 -9.746 1.00 91.44 372 ARG A C 1
ATOM 2783 O O . ARG A 1 372 ? 3.315 -21.229 -9.340 1.00 91.44 372 ARG A O 1
ATOM 2790 N N . LEU A 1 373 ? 2.467 -19.187 -8.992 1.00 93.62 373 LEU A N 1
ATOM 2791 C CA . LEU A 1 373 ? 1.946 -19.469 -7.660 1.00 93.62 373 LEU A CA 1
ATOM 2792 C C . LEU A 1 373 ? 0.726 -20.393 -7.722 1.00 93.62 373 LEU A C 1
ATOM 2794 O O . LEU A 1 373 ? 0.570 -21.247 -6.859 1.00 93.62 373 LEU A O 1
ATOM 2798 N N . ALA A 1 374 ? -0.109 -20.243 -8.751 1.00 92.06 374 ALA A N 1
ATOM 2799 C CA . ALA A 1 374 ? -1.296 -21.062 -8.968 1.00 92.06 374 ALA A CA 1
ATOM 2800 C C . ALA A 1 374 ? -0.981 -22.541 -9.257 1.00 92.06 374 ALA A C 1
ATOM 2802 O O . ALA A 1 374 ? -1.879 -23.368 -9.165 1.00 92.06 374 ALA A O 1
ATOM 2803 N N . THR A 1 375 ? 0.272 -22.885 -9.583 1.00 93.19 375 THR A N 1
ATOM 2804 C CA . THR A 1 375 ? 0.700 -24.283 -9.763 1.00 93.19 375 THR A CA 1
ATOM 2805 C C . THR A 1 375 ? 1.100 -24.964 -8.451 1.00 93.19 375 THR A C 1
ATOM 2807 O O . THR A 1 375 ? 1.587 -26.087 -8.488 1.00 93.19 375 THR A O 1
ATOM 2810 N N . GLU A 1 376 ? 1.037 -24.275 -7.310 1.00 90.50 376 GLU A N 1
ATOM 2811 C CA . GLU A 1 376 ? 1.327 -24.881 -6.009 1.00 90.50 376 GLU A CA 1
ATOM 2812 C C . GLU A 1 376 ? 0.116 -25.688 -5.535 1.00 90.50 376 GLU A C 1
ATOM 2814 O O . GLU A 1 376 ? -0.980 -25.144 -5.408 1.00 90.50 376 GLU A O 1
ATOM 2819 N N . ASP A 1 377 ? 0.326 -26.956 -5.178 1.00 90.06 377 ASP A N 1
ATOM 2820 C CA . ASP A 1 377 ? -0.750 -27.833 -4.692 1.00 90.06 377 ASP A CA 1
ATOM 2821 C C . ASP A 1 377 ? -1.377 -27.333 -3.382 1.00 90.06 377 ASP A C 1
ATOM 2823 O O . ASP A 1 377 ? -2.512 -27.674 -3.040 1.00 90.06 377 ASP A O 1
ATOM 2827 N N . ARG A 1 378 ? -0.614 -26.563 -2.592 1.00 89.81 378 ARG A N 1
ATOM 2828 C CA . ARG A 1 378 ? -1.005 -26.114 -1.253 1.00 89.81 378 ARG A CA 1
ATOM 2829 C C . ARG A 1 378 ? -0.524 -24.700 -0.947 1.00 89.81 378 ARG A C 1
ATOM 2831 O O . ARG A 1 378 ? 0.658 -24.381 -1.071 1.00 89.81 378 ARG A O 1
ATOM 2838 N N . LEU A 1 379 ? -1.434 -23.880 -0.420 1.00 90.38 379 LEU A N 1
ATOM 2839 C CA . LEU A 1 379 ? -1.144 -22.549 0.111 1.00 90.38 379 LEU A CA 1
ATOM 2840 C C . LEU A 1 379 ? -1.697 -22.406 1.527 1.00 90.38 379 LEU A C 1
ATOM 2842 O O . LEU A 1 379 ? -2.847 -22.736 1.799 1.00 90.38 379 LEU A O 1
ATOM 2846 N N . GLU A 1 380 ? -0.881 -21.862 2.425 1.00 89.00 380 GLU A N 1
ATOM 2847 C CA . GLU A 1 380 ? -1.335 -21.474 3.757 1.00 89.00 380 GLU A CA 1
ATOM 2848 C C . GLU A 1 380 ? -1.970 -20.080 3.697 1.00 89.00 380 GLU A C 1
ATOM 2850 O O . GLU A 1 380 ? -1.333 -19.114 3.255 1.00 89.00 380 GLU A O 1
ATOM 2855 N N . VAL A 1 381 ? -3.214 -19.959 4.160 1.00 90.88 381 VAL A N 1
ATOM 2856 C CA . VAL A 1 381 ? -4.033 -18.744 4.060 1.00 90.88 381 VAL A CA 1
ATOM 2857 C C . VAL A 1 381 ? -4.479 -18.316 5.454 1.00 90.88 381 VAL A C 1
ATOM 2859 O O . VAL A 1 381 ? -5.051 -19.107 6.197 1.00 90.88 381 VAL A O 1
ATOM 2862 N N . ALA A 1 382 ? -4.233 -17.052 5.800 1.00 90.31 382 ALA A N 1
ATOM 2863 C CA . ALA A 1 382 ? -4.847 -16.434 6.968 1.00 90.31 382 ALA A CA 1
ATOM 2864 C C . ALA A 1 382 ? -6.234 -15.943 6.548 1.00 90.31 382 ALA A C 1
ATOM 2866 O O . ALA A 1 382 ? -6.337 -15.036 5.721 1.00 90.31 382 ALA A O 1
ATOM 2867 N N . VAL A 1 383 ? -7.270 -16.599 7.063 1.00 88.00 383 VAL A N 1
ATOM 2868 C CA . VAL A 1 383 ? -8.677 -16.339 6.729 1.00 88.00 383 VAL A CA 1
ATOM 2869 C C . VAL A 1 383 ? -9.137 -15.043 7.385 1.00 88.00 383 VAL A C 1
ATOM 2871 O O . VAL A 1 383 ? -8.864 -14.825 8.565 1.00 88.00 383 VAL A O 1
ATOM 2874 N N . GLU A 1 384 ? -9.846 -14.197 6.640 1.00 84.94 384 GLU A N 1
ATOM 2875 C CA . GLU A 1 384 ? -10.341 -12.923 7.147 1.00 84.94 384 GLU A CA 1
ATOM 2876 C C . GLU A 1 384 ? -11.322 -13.105 8.308 1.00 84.94 384 GLU A C 1
ATOM 2878 O O . GLU A 1 384 ? -12.171 -14.003 8.343 1.00 84.94 384 GLU A O 1
ATOM 2883 N N . CYS A 1 385 ? -11.210 -12.213 9.296 1.00 75.88 385 CYS A N 1
ATOM 2884 C CA . CYS A 1 385 ? -12.064 -12.275 10.477 1.00 75.88 385 CYS A CA 1
ATOM 2885 C C . CYS A 1 385 ? -13.539 -12.105 10.097 1.00 75.88 385 CYS A C 1
ATOM 2887 O O . CYS A 1 385 ? -14.370 -12.861 10.599 1.00 75.88 385 CYS A O 1
ATOM 2889 N N . ALA A 1 386 ? -13.825 -11.168 9.187 1.00 75.81 386 ALA A N 1
ATOM 2890 C CA . ALA A 1 386 ? -15.169 -10.804 8.746 1.00 75.81 386 ALA A CA 1
ATOM 2891 C C . ALA A 1 386 ? -15.713 -11.654 7.580 1.00 75.81 386 ALA A C 1
ATOM 2893 O O . ALA A 1 386 ? -16.921 -11.649 7.354 1.00 75.81 386 ALA A O 1
ATOM 2894 N N . ASP A 1 387 ? -14.853 -12.372 6.848 1.00 77.88 387 ASP A N 1
ATOM 2895 C CA . ASP A 1 387 ? -15.247 -13.191 5.695 1.00 77.88 387 ASP A CA 1
ATOM 2896 C C . ASP A 1 387 ? -14.494 -14.535 5.698 1.00 77.88 387 ASP A C 1
ATOM 2898 O O . ASP A 1 387 ? -13.319 -14.585 5.328 1.00 77.88 387 ASP A O 1
ATOM 2902 N N . PRO A 1 388 ? -15.145 -15.647 6.093 1.00 75.25 388 PRO A N 1
ATOM 2903 C CA . PRO A 1 388 ? -14.506 -16.958 6.122 1.00 75.25 388 PRO A CA 1
ATOM 2904 C C . PRO A 1 388 ? -14.198 -17.526 4.725 1.00 75.25 388 PRO A C 1
ATOM 2906 O O . PRO A 1 388 ? -13.470 -18.513 4.630 1.00 75.25 388 PRO A O 1
ATOM 2909 N N . ALA A 1 389 ? -14.726 -16.930 3.650 1.00 83.00 389 ALA A N 1
ATOM 2910 C CA . ALA A 1 389 ? -14.456 -17.333 2.272 1.00 83.00 389 ALA A CA 1
ATOM 2911 C C . ALA A 1 389 ? -13.280 -16.567 1.639 1.00 83.00 389 ALA A C 1
ATOM 2913 O O . ALA A 1 389 ? -12.892 -16.881 0.510 1.00 83.00 389 ALA A O 1
ATOM 2914 N N . ALA A 1 390 ? -12.681 -15.606 2.347 1.00 86.75 390 ALA A N 1
ATOM 2915 C CA . ALA A 1 390 ? -11.545 -14.820 1.877 1.00 86.75 390 ALA A CA 1
ATOM 2916 C C . ALA A 1 390 ? -10.362 -14.885 2.851 1.00 86.75 390 ALA A C 1
ATOM 2918 O O . ALA A 1 390 ? -10.509 -15.132 4.046 1.00 86.75 390 ALA A O 1
ATOM 2919 N N . GLY A 1 391 ? -9.158 -14.654 2.343 1.00 89.12 391 GLY A N 1
ATOM 2920 C CA . GLY A 1 391 ? -7.956 -14.583 3.162 1.00 89.12 391 GLY A CA 1
ATOM 2921 C C . GLY A 1 391 ? -6.744 -14.126 2.371 1.00 89.12 391 GLY A C 1
ATOM 2922 O O . GLY A 1 391 ? -6.829 -13.869 1.176 1.00 89.12 391 GLY A O 1
ATOM 2923 N N . SER A 1 392 ? -5.591 -14.060 3.027 1.00 92.25 392 SER A N 1
ATOM 2924 C CA . SER A 1 392 ? -4.319 -13.727 2.380 1.00 92.25 392 SER A CA 1
ATOM 2925 C C . SER A 1 392 ? -3.289 -14.815 2.649 1.00 92.25 392 SER A C 1
ATOM 2927 O O . SER A 1 392 ? -3.122 -15.275 3.787 1.00 92.25 392 SER A O 1
ATOM 2929 N N . CYS A 1 393 ? -2.577 -15.259 1.615 1.00 93.25 393 CYS A N 1
ATOM 2930 C CA . CYS A 1 393 ? -1.535 -16.264 1.783 1.00 93.25 393 CYS A CA 1
ATOM 2931 C C . CYS A 1 393 ? -0.203 -15.666 2.275 1.00 93.25 393 CYS A C 1
ATOM 2933 O O . CYS A 1 393 ? 0.047 -14.455 2.233 1.00 93.25 393 CYS A O 1
ATOM 2935 N N . GLY A 1 394 ? 0.715 -16.538 2.703 1.00 92.19 394 GLY A N 1
ATOM 2936 C CA . GLY A 1 394 ? 2.062 -16.143 3.145 1.00 92.19 394 GLY A CA 1
ATOM 2937 C C . GLY A 1 394 ? 2.888 -15.398 2.081 1.00 92.19 394 GLY A C 1
ATOM 2938 O O . GLY A 1 394 ? 3.873 -14.748 2.412 1.00 92.19 394 GLY A O 1
ATOM 2939 N N . ARG A 1 395 ? 2.463 -15.421 0.814 1.00 94.38 395 ARG A N 1
ATOM 2940 C CA . ARG A 1 395 ? 3.108 -14.746 -0.323 1.00 94.38 395 ARG A CA 1
ATOM 2941 C C . ARG A 1 395 ? 2.390 -13.456 -0.739 1.00 94.38 395 ARG A C 1
ATOM 2943 O O . ARG A 1 395 ? 2.539 -13.012 -1.864 1.00 94.38 395 ARG A O 1
ATOM 2950 N N . TYR A 1 396 ? 1.626 -12.849 0.173 1.00 93.75 396 TYR A N 1
ATOM 2951 C CA . TYR A 1 396 ? 0.982 -11.542 -0.035 1.00 93.75 396 TYR A CA 1
ATOM 2952 C C . TYR A 1 396 ? 0.039 -11.508 -1.250 1.00 93.75 396 TYR A C 1
ATOM 2954 O O . TYR A 1 396 ? -0.021 -10.528 -1.985 1.00 93.75 396 TYR A O 1
ATOM 2962 N N . VAL A 1 397 ? -0.690 -12.604 -1.455 1.00 93.06 397 VAL A N 1
ATOM 2963 C CA . VAL A 1 397 ? -1.726 -12.728 -2.484 1.00 93.06 397 VAL A CA 1
ATOM 2964 C C . VAL A 1 397 ? -3.038 -13.034 -1.788 1.00 93.06 397 VAL A C 1
ATOM 2966 O O . VAL A 1 397 ? -3.077 -13.898 -0.906 1.00 93.06 397 VAL A O 1
ATOM 2969 N N . ASP A 1 398 ? -4.084 -12.317 -2.180 1.00 92.00 398 ASP A N 1
ATOM 2970 C CA . ASP A 1 398 ? -5.435 -12.545 -1.688 1.00 92.00 398 ASP A CA 1
ATOM 2971 C C . ASP A 1 398 ? -6.003 -13.828 -2.302 1.00 92.00 398 ASP A C 1
ATOM 2973 O O . ASP A 1 398 ? -5.836 -14.116 -3.488 1.00 92.00 398 ASP A O 1
ATOM 2977 N N . CYS A 1 399 ? -6.659 -14.623 -1.472 1.00 90.94 399 CYS A N 1
ATOM 2978 C CA . CYS A 1 399 ? -7.205 -15.924 -1.808 1.00 90.94 399 CYS A CA 1
ATOM 2979 C C . CYS A 1 399 ? -8.700 -15.940 -1.498 1.00 90.94 399 CYS A C 1
ATOM 2981 O O . CYS A 1 399 ? -9.155 -15.338 -0.523 1.00 90.94 399 CYS A O 1
ATOM 2983 N N . ARG A 1 400 ? -9.457 -16.669 -2.318 1.00 89.75 400 ARG A N 1
ATOM 2984 C CA . ARG A 1 400 ? -10.855 -17.000 -2.048 1.00 89.75 400 ARG A CA 1
ATOM 2985 C C . ARG A 1 400 ? -11.037 -18.504 -2.083 1.00 89.75 400 ARG A C 1
ATOM 2987 O O . ARG A 1 400 ? -10.468 -19.173 -2.942 1.00 89.75 400 ARG A O 1
ATOM 2994 N N . PHE A 1 401 ? -11.829 -19.009 -1.153 1.00 85.88 401 PHE A N 1
ATOM 2995 C CA . PHE A 1 401 ? -12.186 -20.416 -1.090 1.00 85.88 401 PHE A CA 1
ATOM 2996 C C . PHE A 1 401 ? -13.437 -20.654 -1.937 1.00 85.88 401 PHE A C 1
ATOM 2998 O O . PHE A 1 401 ? -14.407 -19.906 -1.827 1.00 85.88 401 PHE A O 1
ATOM 3005 N N . VAL A 1 402 ? -13.404 -21.682 -2.790 1.00 83.94 402 VAL A N 1
ATOM 3006 C CA . VAL A 1 402 ? -14.593 -22.147 -3.526 1.00 83.94 402 VAL A CA 1
ATOM 3007 C C . VAL A 1 402 ? -15.555 -22.825 -2.551 1.00 83.94 402 VAL A C 1
ATOM 3009 O O . VAL A 1 402 ? -16.731 -22.477 -2.506 1.00 83.94 402 VAL A O 1
ATOM 3012 N N . ASP A 1 403 ? -15.009 -23.691 -1.696 1.00 77.44 403 ASP A N 1
ATOM 3013 C CA . ASP A 1 403 ? -15.704 -24.298 -0.567 1.00 77.44 403 ASP A CA 1
ATOM 3014 C C . ASP A 1 403 ? -15.135 -23.712 0.728 1.00 77.44 403 ASP A C 1
ATOM 3016 O O . ASP A 1 403 ? -13.968 -23.935 1.065 1.00 77.44 403 ASP A O 1
ATOM 3020 N N . ALA A 1 404 ? -15.928 -22.900 1.434 1.00 59.44 404 ALA A N 1
ATOM 3021 C CA . ALA A 1 404 ? -15.469 -22.252 2.659 1.00 59.44 404 ALA A CA 1
ATOM 3022 C C . ALA A 1 404 ? -15.106 -23.307 3.725 1.00 59.44 404 ALA A C 1
ATOM 3024 O O . ALA A 1 404 ? -15.888 -24.238 3.951 1.00 59.44 404 ALA A O 1
ATOM 3025 N N . PRO A 1 405 ? -13.954 -23.177 4.408 1.00 59.59 405 PRO A N 1
ATOM 3026 C CA . PRO A 1 405 ? -13.603 -24.089 5.487 1.00 59.59 405 PRO A CA 1
ATOM 3027 C C . PRO A 1 405 ? -14.660 -24.023 6.607 1.00 59.59 405 PRO A C 1
ATOM 3029 O O . PRO A 1 405 ? -15.225 -22.950 6.849 1.00 59.59 405 PRO A O 1
ATOM 3032 N N . PRO A 1 406 ? -14.937 -25.138 7.316 1.00 57.78 406 PRO A N 1
ATOM 3033 C CA . PRO A 1 406 ? -15.887 -25.148 8.422 1.00 57.78 406 PRO A CA 1
ATOM 3034 C C . PRO A 1 406 ? -15.561 -24.044 9.444 1.00 57.78 406 PRO A C 1
ATOM 3036 O O . PRO A 1 406 ? -14.376 -23.790 9.693 1.00 57.78 406 PRO A O 1
ATOM 3039 N N . PRO A 1 407 ? -16.568 -23.433 10.102 1.00 53.25 407 PRO A N 1
ATOM 3040 C CA . PRO A 1 407 ? -16.359 -22.350 11.072 1.00 53.25 407 PRO A CA 1
ATOM 3041 C C . PRO A 1 407 ? -15.369 -22.692 12.204 1.00 53.25 407 PRO A C 1
ATOM 3043 O O . PRO A 1 407 ? -14.764 -21.793 12.787 1.00 53.25 407 PRO A O 1
ATOM 3046 N N . ASP A 1 408 ? -15.169 -23.987 12.476 1.00 46.69 408 ASP A N 1
ATOM 3047 C CA . ASP A 1 408 ? -14.329 -24.527 13.551 1.00 46.69 408 ASP A CA 1
ATOM 3048 C C . ASP A 1 408 ? -12.835 -24.697 13.219 1.00 46.69 408 ASP A C 1
ATOM 3050 O O . ASP A 1 408 ? -12.047 -25.057 14.096 1.00 46.69 408 ASP A O 1
ATOM 3054 N N . ALA A 1 409 ? -12.378 -24.353 12.009 1.00 45.97 409 ALA A N 1
ATOM 3055 C CA . ALA A 1 409 ? -10.939 -24.335 11.709 1.00 45.97 409 ALA A CA 1
ATOM 3056 C C . ALA A 1 409 ? -10.149 -23.294 12.545 1.00 45.97 409 ALA A C 1
ATOM 3058 O O . ALA A 1 409 ? -8.921 -23.274 12.515 1.00 45.97 409 ALA A O 1
ATOM 3059 N N . ARG A 1 410 ? -10.838 -22.445 13.327 1.00 46.00 410 ARG A N 1
ATOM 3060 C CA . ARG A 1 410 ? -10.252 -21.408 14.195 1.00 46.00 410 ARG A CA 1
ATOM 3061 C C . ARG A 1 410 ? -9.783 -21.912 15.574 1.00 46.00 410 ARG A C 1
ATOM 3063 O O . ARG A 1 410 ? -9.292 -21.101 16.353 1.00 46.00 410 ARG A O 1
ATOM 3070 N N . ARG A 1 411 ? -9.947 -23.201 15.926 1.00 42.44 411 ARG A N 1
ATOM 3071 C CA . ARG A 1 411 ? -9.751 -23.687 17.316 1.00 42.44 411 ARG A CA 1
ATOM 3072 C C . ARG A 1 411 ? -9.019 -25.027 17.503 1.00 42.44 411 ARG A C 1
ATOM 3074 O O . ARG A 1 411 ? -9.212 -25.683 18.522 1.00 42.44 411 ARG A O 1
ATOM 3081 N N . SER A 1 412 ? -8.103 -25.431 16.624 1.00 33.50 412 SER A N 1
ATOM 3082 C CA . SER A 1 412 ? -7.239 -26.604 16.895 1.00 33.50 412 SER A CA 1
ATOM 3083 C C . SER A 1 412 ? -5.932 -26.259 17.636 1.00 33.50 412 SER A C 1
ATOM 3085 O O . SER A 1 412 ? -4.886 -26.849 17.369 1.00 33.50 412 SER A O 1
ATOM 3087 N N . GLY A 1 413 ? -5.984 -25.309 18.575 1.00 33.34 413 GLY A N 1
ATOM 3088 C CA . GLY A 1 413 ? -4.891 -24.947 19.482 1.00 33.34 413 GLY A CA 1
ATOM 3089 C C . GLY A 1 413 ? -5.435 -24.768 20.900 1.00 33.34 413 GLY A C 1
ATOM 3090 O O . GLY A 1 413 ? -6.107 -23.785 21.179 1.00 33.34 413 GLY A O 1
ATOM 3091 N N . ARG A 1 414 ? -5.213 -25.783 21.743 1.00 35.38 414 ARG A N 1
ATOM 3092 C CA . ARG A 1 414 ? -5.545 -25.919 23.180 1.00 35.38 414 ARG A CA 1
ATOM 3093 C C . ARG A 1 414 ? -6.021 -24.641 23.904 1.00 35.38 414 ARG A C 1
ATOM 3095 O O . ARG A 1 414 ? -5.220 -23.761 24.192 1.00 35.38 414 ARG A O 1
ATOM 3102 N N . GLY A 1 415 ? -7.285 -24.623 24.334 1.00 29.09 415 GLY A N 1
ATOM 3103 C CA . GLY A 1 415 ? -7.743 -23.769 25.440 1.00 29.09 415 GLY A CA 1
ATOM 3104 C C . GLY A 1 415 ? -7.573 -24.482 26.795 1.00 29.09 415 GLY A C 1
ATOM 3105 O O . GLY A 1 415 ? -7.720 -25.708 26.840 1.00 29.09 415 GLY A O 1
ATOM 3106 N N . PRO A 1 416 ? -7.258 -23.769 27.893 1.00 32.66 416 PRO A N 1
ATOM 3107 C CA . PRO A 1 416 ? -7.076 -24.372 29.207 1.00 32.66 416 PRO A CA 1
ATOM 3108 C C . PRO A 1 416 ? -8.420 -24.786 29.821 1.00 32.66 416 PRO A C 1
ATOM 3110 O O . PRO A 1 416 ? -9.459 -24.164 29.602 1.00 32.66 416 PRO A O 1
ATOM 3113 N N . ALA A 1 417 ? -8.376 -25.864 30.598 1.00 33.16 417 ALA A N 1
ATOM 3114 C CA . ALA A 1 417 ? -9.489 -26.385 31.375 1.00 33.16 417 ALA A CA 1
ATOM 3115 C C . ALA A 1 417 ? -9.921 -25.409 32.486 1.00 33.16 417 ALA A C 1
ATOM 3117 O O . ALA A 1 417 ? -9.073 -24.844 33.172 1.00 33.16 417 ALA A O 1
ATOM 3118 N N . GLY A 1 418 ? -11.234 -25.288 32.725 1.00 27.50 418 GLY A N 1
ATOM 3119 C CA . GLY A 1 418 ? -11.752 -24.770 33.997 1.00 27.50 418 GLY A CA 1
ATOM 3120 C C . GLY A 1 418 ? -13.140 -24.120 33.950 1.00 27.50 418 GLY A C 1
ATOM 3121 O O . GLY A 1 418 ? -13.282 -22.999 33.477 1.00 27.50 418 GLY A O 1
ATOM 3122 N N . GLY A 1 419 ? -14.137 -24.782 34.555 1.00 26.19 419 GLY A N 1
ATOM 3123 C CA . GLY A 1 419 ? -15.295 -24.117 35.179 1.00 26.19 419 GLY A CA 1
ATOM 3124 C C . GLY A 1 419 ? -16.687 -24.489 34.635 1.00 26.19 419 GLY A C 1
ATOM 3125 O O . GLY A 1 419 ? -16.989 -24.181 33.482 1.00 26.19 419 GLY A O 1
ATOM 3126 N N . PRO A 1 420 ? -17.586 -25.090 35.447 1.00 29.34 420 PRO A N 1
ATOM 3127 C CA . PRO A 1 420 ? -18.879 -25.584 34.984 1.00 29.34 420 PRO A CA 1
ATOM 3128 C C . PRO A 1 420 ? -19.914 -24.453 34.953 1.00 29.34 420 PRO A C 1
ATOM 3130 O O . PRO A 1 420 ? -20.202 -23.831 35.977 1.00 29.34 420 PRO A O 1
ATOM 3133 N N . ARG A 1 421 ? -20.536 -24.199 33.796 1.00 28.41 421 ARG A N 1
ATOM 3134 C CA . ARG A 1 421 ? -21.729 -23.342 33.730 1.00 28.41 421 ARG A CA 1
ATOM 3135 C C . ARG A 1 421 ? -22.995 -24.192 33.692 1.00 28.41 421 ARG A C 1
ATOM 3137 O O . ARG A 1 421 ? -23.235 -24.960 32.765 1.00 28.41 421 ARG A O 1
ATOM 3144 N N . ARG A 1 422 ? -23.772 -24.029 34.766 1.00 27.30 422 ARG A N 1
ATOM 3145 C CA . ARG A 1 422 ? -25.115 -24.562 35.009 1.00 27.30 422 ARG A CA 1
ATOM 3146 C C . ARG A 1 422 ? -26.036 -24.343 33.806 1.00 27.30 422 ARG A C 1
ATOM 3148 O O . ARG A 1 422 ? -26.141 -23.232 33.294 1.00 27.30 422 ARG A O 1
ATOM 3155 N N . ARG A 1 423 ? -26.758 -25.398 33.424 1.00 30.39 423 ARG A N 1
ATOM 3156 C CA . ARG A 1 423 ? -27.953 -25.320 32.576 1.00 30.39 423 ARG A CA 1
ATOM 3157 C C . ARG A 1 423 ? -29.151 -24.885 33.422 1.00 30.39 423 ARG A C 1
ATOM 3159 O O . ARG A 1 423 ? -29.404 -25.495 34.456 1.00 30.39 423 ARG A O 1
ATOM 3166 N N . GLN A 1 424 ? -29.917 -23.917 32.931 1.00 27.12 424 GLN A N 1
ATOM 3167 C CA . GLN A 1 424 ? -31.357 -23.798 33.183 1.00 27.12 424 GLN A CA 1
ATOM 3168 C C . GLN A 1 424 ? -32.072 -23.322 31.902 1.00 27.12 424 GLN A C 1
ATOM 3170 O O . GLN A 1 424 ? -31.403 -22.778 31.020 1.00 27.12 424 GLN A O 1
ATOM 3175 N N . PRO A 1 425 ? -33.377 -23.619 31.741 1.00 30.92 425 PRO A N 1
ATOM 3176 C CA . PRO A 1 425 ? -33.956 -23.891 30.429 1.00 30.92 425 PRO A CA 1
ATOM 3177 C C . PRO A 1 425 ? -34.975 -22.853 29.925 1.00 30.92 425 PRO A C 1
ATOM 3179 O O . PRO A 1 425 ? -35.577 -22.120 30.698 1.00 30.92 425 PRO A O 1
ATOM 3182 N N . ALA A 1 426 ? -35.220 -22.969 28.613 1.00 30.11 426 ALA A N 1
ATOM 3183 C CA . ALA A 1 426 ? -36.444 -22.678 27.856 1.00 30.11 426 ALA A CA 1
ATOM 3184 C C . ALA A 1 426 ? -36.874 -21.219 27.594 1.00 30.11 426 ALA A C 1
ATOM 3186 O O . ALA A 1 426 ? -36.991 -20.396 28.491 1.00 30.11 426 ALA A O 1
ATOM 3187 N N . GLY A 1 427 ? -37.267 -20.981 26.332 1.00 30.70 427 GLY A N 1
ATOM 3188 C CA . GLY A 1 427 ? -38.334 -20.030 26.002 1.00 30.70 427 GLY A CA 1
ATOM 3189 C C . GLY A 1 427 ? -37.976 -18.891 25.048 1.00 30.70 427 GLY A C 1
ATOM 3190 O O . GLY A 1 427 ? -38.029 -17.734 25.439 1.00 30.70 427 GLY A O 1
ATOM 3191 N N . GLY A 1 428 ? -37.688 -19.184 23.776 1.00 28.34 428 GLY A N 1
ATOM 3192 C CA . GLY A 1 428 ? -37.616 -18.156 22.732 1.00 28.34 428 GLY A CA 1
ATOM 3193 C C . GLY A 1 428 ? -37.808 -18.756 21.344 1.00 28.34 428 GLY A C 1
ATOM 3194 O O . GLY A 1 428 ? -36.999 -19.570 20.911 1.00 28.34 428 GLY A O 1
ATOM 3195 N N . ARG A 1 429 ? -38.903 -18.390 20.666 1.00 27.22 429 ARG A N 1
ATOM 3196 C CA . ARG A 1 429 ? -39.210 -18.782 19.278 1.00 27.22 429 ARG A CA 1
ATOM 3197 C C . ARG A 1 429 ? -38.012 -18.491 18.353 1.00 27.22 429 ARG A C 1
ATOM 3199 O O . ARG A 1 429 ? -37.472 -17.388 18.435 1.00 27.22 429 ARG A O 1
ATOM 3206 N N . PRO A 1 430 ? -37.623 -19.405 17.444 1.00 29.73 430 PRO A N 1
ATOM 3207 C CA . PRO A 1 430 ? -36.580 -19.109 16.476 1.00 29.73 430 PRO A CA 1
ATOM 3208 C C . PRO A 1 430 ? -37.094 -18.111 15.431 1.00 29.73 430 PRO A C 1
ATOM 3210 O O . PRO A 1 430 ? -38.170 -18.285 14.856 1.00 29.73 430 PRO A O 1
ATOM 3213 N N . ALA A 1 431 ? -36.302 -17.064 15.195 1.00 33.91 431 ALA A N 1
ATOM 3214 C CA . ALA A 1 431 ? -36.397 -16.203 14.020 1.00 33.91 431 ALA A CA 1
ATOM 3215 C C . ALA A 1 431 ? -36.222 -17.044 12.734 1.00 33.91 431 ALA A C 1
ATOM 3217 O O . ALA A 1 431 ? -35.556 -18.084 12.782 1.00 33.91 431 ALA A O 1
ATOM 3218 N N . PRO A 1 432 ? -36.815 -16.643 11.593 1.00 37.91 432 PRO A N 1
ATOM 3219 C CA . PRO A 1 432 ? -36.811 -17.458 10.383 1.00 37.91 432 PRO A CA 1
ATOM 3220 C C . PRO A 1 432 ? -35.373 -17.716 9.924 1.00 37.91 432 PRO A C 1
ATOM 3222 O O . PRO A 1 432 ? -34.588 -16.788 9.738 1.00 37.91 432 PRO A O 1
ATOM 3225 N N . GLY A 1 433 ? -35.035 -19.000 9.789 1.00 35.06 433 GLY A N 1
ATOM 3226 C CA . GLY A 1 433 ? -33.704 -19.462 9.417 1.00 35.06 433 GLY A CA 1
ATOM 3227 C C . GLY A 1 433 ? -33.227 -18.830 8.113 1.00 35.06 433 GLY A C 1
ATOM 3228 O O . GLY A 1 433 ? -33.953 -18.803 7.118 1.00 35.06 433 GLY A O 1
ATOM 3229 N N . GLY A 1 434 ? -31.987 -18.338 8.124 1.00 41.12 434 GLY A N 1
ATOM 3230 C CA . GLY A 1 434 ? -31.292 -17.890 6.926 1.00 41.12 434 GLY A CA 1
ATOM 3231 C C . GLY A 1 434 ? -31.179 -19.047 5.940 1.00 41.12 434 GLY A C 1
ATOM 3232 O O . GLY A 1 434 ? -30.365 -19.952 6.117 1.00 41.12 434 GLY A O 1
ATOM 3233 N N . GLN A 1 435 ? -32.028 -19.038 4.914 1.00 36.94 435 GLN A N 1
ATOM 3234 C CA . GLN A 1 435 ? -31.890 -19.930 3.774 1.00 36.94 435 GLN A CA 1
ATOM 3235 C C . GLN A 1 435 ? -30.535 -19.674 3.117 1.00 36.94 435 GLN A C 1
ATOM 3237 O O . GLN A 1 435 ? -30.241 -18.555 2.695 1.00 36.94 435 GLN A O 1
ATOM 3242 N N . MET A 1 436 ? -29.726 -20.728 3.002 1.00 40.16 436 MET A N 1
ATOM 3243 C CA . MET A 1 436 ? -28.573 -20.738 2.108 1.00 40.16 436 MET A CA 1
ATOM 3244 C C . MET A 1 436 ? -29.007 -20.263 0.716 1.00 40.16 436 MET A C 1
ATOM 3246 O O . MET A 1 436 ? -29.997 -20.755 0.164 1.00 40.16 436 MET A O 1
ATOM 3250 N N . SER A 1 437 ? -28.258 -19.318 0.148 1.00 42.06 437 SER A N 1
ATOM 3251 C CA . SER A 1 437 ? -28.402 -18.869 -1.237 1.00 42.06 437 SER A CA 1
ATOM 3252 C C . SER A 1 437 ? -28.186 -20.060 -2.175 1.00 42.06 437 SER A C 1
ATOM 3254 O O . SER A 1 437 ? -27.051 -20.411 -2.491 1.00 42.06 437 SER A O 1
ATOM 3256 N N . ARG A 1 438 ? -29.268 -20.705 -2.622 1.00 60.28 438 ARG A N 1
ATOM 3257 C CA . ARG A 1 438 ? -29.197 -21.691 -3.706 1.00 60.28 438 ARG A CA 1
ATOM 3258 C C . ARG A 1 438 ? -28.777 -20.959 -4.984 1.00 60.28 438 ARG A C 1
ATOM 3260 O O . ARG A 1 438 ? -29.437 -19.969 -5.308 1.00 60.28 438 ARG A O 1
ATOM 3267 N N . PRO A 1 439 ? -27.735 -21.415 -5.704 1.00 64.25 439 PRO A N 1
ATOM 3268 C CA . PRO A 1 439 ? -27.396 -20.867 -7.007 1.00 64.25 439 PRO A CA 1
ATOM 3269 C C . PRO A 1 439 ? -28.635 -20.867 -7.903 1.00 64.25 439 PRO A C 1
ATOM 3271 O O . PRO A 1 439 ? -29.325 -21.878 -8.034 1.00 64.25 439 PRO A O 1
ATOM 3274 N N . ARG A 1 440 ? -28.949 -19.703 -8.458 1.00 75.50 440 ARG A N 1
ATOM 3275 C CA . ARG A 1 440 ? -30.013 -19.515 -9.441 1.00 75.50 440 ARG A CA 1
ATOM 3276 C C . ARG A 1 440 ? -29.378 -18.893 -10.665 1.00 75.50 440 ARG A C 1
ATOM 3278 O O . ARG A 1 440 ? -28.469 -18.072 -10.521 1.00 75.50 440 ARG A O 1
ATOM 3285 N N . GLU A 1 441 ? -29.864 -19.266 -11.840 1.00 77.62 441 GLU A N 1
ATOM 3286 C CA . GLU A 1 441 ? -29.464 -18.574 -13.056 1.00 77.62 441 GLU A CA 1
ATOM 3287 C C . GLU A 1 441 ? -29.756 -17.075 -12.903 1.00 77.62 441 GLU A C 1
ATOM 3289 O O . GLU A 1 441 ? -30.841 -16.688 -12.440 1.00 77.62 441 GLU A O 1
ATOM 3294 N N . PRO A 1 442 ? -28.773 -16.212 -13.203 1.00 84.44 442 PRO A N 1
ATOM 3295 C CA . PRO A 1 442 ? -28.972 -14.783 -13.100 1.00 84.44 442 PRO A CA 1
ATOM 3296 C C . PRO A 1 442 ? -29.978 -14.328 -14.155 1.00 84.44 442 PRO A C 1
ATOM 3298 O O . PRO A 1 442 ? -30.057 -14.874 -15.254 1.00 84.44 442 PRO A O 1
ATOM 3301 N N . ARG A 1 443 ? -30.732 -13.274 -13.833 1.00 90.50 443 ARG A N 1
ATOM 3302 C CA . ARG A 1 443 ? -31.651 -12.666 -14.799 1.00 90.50 443 ARG A CA 1
ATOM 3303 C C . ARG A 1 443 ? -30.875 -12.170 -16.033 1.00 90.50 443 ARG A C 1
ATOM 3305 O O . ARG A 1 443 ? -29.794 -11.600 -15.855 1.00 90.50 443 ARG A O 1
ATOM 3312 N N . PRO A 1 444 ? -31.422 -12.338 -17.249 1.00 93.50 444 PRO A N 1
ATOM 3313 C CA . PRO A 1 444 ? -30.796 -11.871 -18.486 1.00 93.50 444 PRO A CA 1
ATOM 3314 C C . PRO A 1 444 ? -30.709 -10.337 -18.533 1.00 93.50 444 PRO A C 1
ATOM 3316 O O . PRO A 1 444 ? -31.383 -9.631 -17.777 1.00 93.50 444 PRO A O 1
ATOM 3319 N N . GLY A 1 445 ? -29.890 -9.822 -19.449 1.00 95.62 445 GLY A N 1
ATOM 3320 C CA . GLY A 1 445 ? -29.761 -8.391 -19.738 1.00 95.62 445 GLY A CA 1
ATOM 3321 C C . GLY A 1 445 ? -30.169 -8.048 -21.169 1.00 95.62 445 GLY A C 1
ATOM 3322 O O . GLY A 1 445 ? -30.475 -8.925 -21.972 1.00 95.62 445 GLY A O 1
ATOM 3323 N N . LYS A 1 446 ? -30.143 -6.763 -21.517 1.00 96.38 446 LYS A N 1
ATOM 3324 C CA . LYS A 1 446 ? -30.205 -6.306 -22.909 1.00 96.38 446 LYS A CA 1
ATOM 3325 C C . LYS A 1 446 ? -28.808 -6.293 -23.504 1.00 96.38 446 LYS A C 1
ATOM 3327 O O . LYS A 1 446 ? -27.929 -5.617 -22.970 1.00 96.38 446 LYS A O 1
ATOM 3332 N N . LEU A 1 447 ? -28.617 -7.010 -24.607 1.00 97.62 447 LEU A N 1
ATOM 3333 C CA . LEU A 1 447 ? -27.402 -6.891 -25.403 1.00 97.62 447 LEU A CA 1
ATOM 3334 C C . LEU A 1 447 ? -27.450 -5.582 -26.192 1.00 97.62 447 LEU A C 1
ATOM 3336 O O . LEU A 1 447 ? -28.455 -5.264 -26.832 1.00 97.62 447 LEU A O 1
ATOM 3340 N N . MET A 1 448 ? -26.348 -4.847 -26.154 1.00 97.50 448 MET A N 1
ATOM 3341 C CA . MET A 1 448 ? -26.082 -3.713 -27.024 1.00 97.50 448 MET A CA 1
ATOM 3342 C C . MET A 1 448 ? -24.723 -3.892 -27.691 1.00 97.50 448 MET A C 1
ATOM 3344 O O . MET A 1 448 ? -23.829 -4.506 -27.113 1.00 97.50 448 MET A O 1
ATOM 3348 N N . VAL A 1 449 ? -24.554 -3.338 -28.885 1.00 97.75 449 VAL A N 1
ATOM 3349 C CA . VAL A 1 449 ? -23.271 -3.293 -29.589 1.00 97.75 449 VAL A CA 1
ATOM 3350 C C . VAL A 1 449 ? -23.002 -1.854 -30.000 1.00 97.75 449 VAL A C 1
ATOM 3352 O O . VAL A 1 449 ? -23.818 -1.229 -30.679 1.00 97.75 449 VAL A O 1
ATOM 3355 N N . SER A 1 450 ? -21.854 -1.332 -29.572 1.00 96.31 450 SER A N 1
ATOM 3356 C CA . SER A 1 450 ? -21.329 -0.039 -30.006 1.00 96.31 450 SER A CA 1
ATOM 3357 C C . SER A 1 450 ? -20.367 -0.243 -31.174 1.00 96.31 450 SER A C 1
ATOM 3359 O O . SER A 1 450 ? -19.479 -1.082 -31.092 1.00 96.31 450 SER A O 1
ATOM 3361 N N . CYS A 1 451 ? -20.508 0.539 -32.238 1.00 95.75 451 CYS A N 1
ATOM 3362 C CA . CYS A 1 451 ? -19.660 0.520 -33.424 1.00 95.75 451 CYS A CA 1
ATOM 3363 C C . CYS A 1 451 ? -18.944 1.860 -33.576 1.00 95.75 451 CYS A C 1
ATOM 3365 O O . CYS A 1 451 ? -19.599 2.897 -33.679 1.00 95.75 451 CYS A O 1
ATOM 3367 N N . LEU A 1 452 ? -17.615 1.829 -33.635 1.00 94.75 452 LEU A N 1
ATOM 3368 C CA . LEU A 1 452 ? -16.768 2.980 -33.949 1.00 94.75 452 LEU A CA 1
ATOM 3369 C C . LEU A 1 452 ? -16.234 2.851 -35.373 1.00 94.75 452 LEU A C 1
ATOM 3371 O O . LEU A 1 452 ? -15.676 1.811 -35.719 1.00 94.75 452 LEU A O 1
ATOM 3375 N N . SER A 1 453 ? -16.391 3.890 -36.191 1.00 94.12 453 SER A N 1
ATOM 3376 C CA . SER A 1 453 ? -15.809 3.941 -37.536 1.00 94.12 453 SER A CA 1
ATOM 3377 C C . SER A 1 453 ? -15.732 5.374 -38.057 1.00 94.12 453 SER A C 1
ATOM 3379 O O . SER A 1 453 ? -16.633 6.171 -37.790 1.00 94.12 453 SER A O 1
ATOM 3381 N N . ALA A 1 454 ? -14.697 5.687 -38.839 1.00 92.88 454 ALA A N 1
ATOM 3382 C CA . ALA A 1 454 ? -14.653 6.915 -39.635 1.00 92.88 454 ALA A CA 1
ATOM 3383 C C . ALA A 1 454 ? -15.445 6.805 -40.953 1.00 92.88 454 ALA A C 1
ATOM 3385 O O . ALA A 1 454 ? -15.781 7.808 -41.570 1.00 92.88 454 ALA A O 1
ATOM 3386 N N . GLU A 1 455 ? -15.810 5.587 -41.365 1.00 92.12 455 GLU A N 1
ATOM 3387 C CA . GLU A 1 455 ? -16.625 5.299 -42.554 1.00 92.12 455 GLU A CA 1
ATOM 3388 C C . GLU A 1 455 ? -18.069 4.915 -42.162 1.00 92.12 455 GLU A C 1
ATOM 3390 O O . GLU A 1 455 ? -18.728 4.123 -42.842 1.00 92.12 455 GLU A O 1
ATOM 3395 N N . SER A 1 456 ? -18.551 5.444 -41.028 1.00 88.88 456 SER A N 1
ATOM 3396 C CA . SER A 1 456 ? -19.777 4.994 -40.352 1.00 88.88 456 SER A CA 1
ATOM 3397 C C . SER A 1 456 ? -21.004 4.984 -41.266 1.00 88.88 456 SER A C 1
ATOM 3399 O O . SER A 1 456 ? -21.699 3.976 -41.325 1.00 88.88 456 SER A O 1
ATOM 3401 N N . ASP A 1 457 ? -21.249 6.045 -42.037 1.00 89.31 457 ASP A N 1
ATOM 3402 C CA . ASP A 1 457 ? -22.446 6.137 -42.888 1.00 89.31 457 ASP A CA 1
ATOM 3403 C C . ASP A 1 457 ? -22.467 5.098 -44.013 1.00 89.31 457 ASP A C 1
ATOM 3405 O O . ASP A 1 457 ? -23.530 4.601 -44.384 1.00 89.31 457 ASP A O 1
ATOM 3409 N N . ARG A 1 458 ? -21.288 4.718 -44.516 1.00 92.06 458 ARG A N 1
ATOM 3410 C CA . ARG A 1 458 ? -21.147 3.695 -45.554 1.00 92.06 458 ARG A CA 1
ATOM 3411 C C . ARG A 1 458 ? -21.279 2.284 -44.984 1.00 92.06 458 ARG A C 1
ATOM 3413 O O . ARG A 1 458 ? -21.880 1.427 -45.623 1.00 92.06 458 ARG A O 1
ATOM 3420 N N . LEU A 1 459 ? -20.673 2.022 -43.825 1.00 93.00 459 LEU A N 1
ATOM 3421 C CA . LEU A 1 459 ? -20.556 0.669 -43.268 1.00 93.00 459 LEU A CA 1
ATOM 3422 C C . LEU A 1 459 ? -21.718 0.280 -42.352 1.00 93.00 459 LEU A C 1
ATOM 3424 O O . LEU A 1 459 ? -22.056 -0.900 -42.269 1.00 93.00 459 LEU A O 1
ATOM 3428 N N . TRP A 1 460 ? -22.345 1.243 -41.677 1.00 95.00 460 TRP A N 1
ATOM 3429 C CA . TRP A 1 460 ? -23.346 0.968 -40.650 1.00 95.00 460 TRP A CA 1
ATOM 3430 C C . TRP A 1 460 ? -24.560 0.166 -41.128 1.00 95.00 460 TRP A C 1
ATOM 3432 O O . TRP A 1 460 ? -24.935 -0.747 -40.399 1.00 95.00 460 TRP A O 1
ATOM 3442 N N . PRO A 1 461 ? -25.166 0.412 -42.309 1.00 94.81 461 PRO A N 1
ATOM 3443 C CA . PRO A 1 461 ? -26.307 -0.390 -42.755 1.00 94.81 461 PRO A CA 1
ATOM 3444 C C . PRO A 1 461 ? -25.979 -1.887 -42.862 1.00 94.81 461 PRO A C 1
ATOM 3446 O O . PRO A 1 461 ? -26.751 -2.722 -42.395 1.00 94.81 461 PRO A O 1
ATOM 3449 N N . GLY A 1 462 ? -24.802 -2.223 -43.404 1.00 94.56 462 GLY A N 1
ATOM 3450 C CA . GLY A 1 462 ? -24.336 -3.609 -43.512 1.00 94.56 462 GLY A CA 1
ATOM 3451 C C . GLY A 1 462 ? -23.949 -4.211 -42.160 1.00 94.56 462 GLY A C 1
ATOM 3452 O O . GLY A 1 462 ? -24.333 -5.338 -41.856 1.00 94.56 462 GLY A O 1
ATOM 3453 N N . VAL A 1 463 ? -23.252 -3.443 -41.313 1.00 96.00 463 VAL A N 1
ATOM 3454 C CA . VAL A 1 463 ? -22.912 -3.860 -39.941 1.00 96.00 463 VAL A CA 1
ATOM 3455 C C . VAL A 1 463 ? -24.177 -4.137 -39.132 1.00 96.00 463 VAL A C 1
ATOM 3457 O O . VAL A 1 463 ? -24.261 -5.165 -38.469 1.00 96.00 463 VAL A O 1
ATOM 3460 N N . LEU A 1 464 ? -25.173 -3.253 -39.199 1.00 96.56 464 LEU A N 1
ATOM 3461 C CA . LEU A 1 464 ? -26.437 -3.412 -38.491 1.00 96.56 464 LEU A CA 1
ATOM 3462 C C . LEU A 1 464 ? -27.185 -4.661 -38.968 1.00 96.56 464 LEU A C 1
ATOM 3464 O O . LEU A 1 464 ? -27.635 -5.426 -38.122 1.00 96.56 464 LEU A O 1
ATOM 3468 N N . CYS A 1 465 ? -27.249 -4.908 -40.281 1.00 95.81 465 CYS A N 1
ATOM 3469 C CA . CYS A 1 465 ? -27.846 -6.127 -40.831 1.00 95.81 465 CYS A CA 1
ATOM 3470 C C . CYS A 1 465 ? -27.165 -7.388 -40.271 1.00 95.81 465 CYS A C 1
ATOM 3472 O O . CYS A 1 465 ? -27.828 -8.230 -39.673 1.00 95.81 465 CYS A O 1
ATOM 3474 N N . ALA A 1 466 ? -25.830 -7.460 -40.337 1.00 94.75 466 ALA A N 1
ATOM 3475 C CA . ALA A 1 466 ? -25.069 -8.601 -39.824 1.00 94.75 466 ALA A CA 1
ATOM 3476 C C . ALA A 1 466 ? -25.236 -8.801 -38.306 1.00 94.75 466 ALA A C 1
ATOM 3478 O O . ALA A 1 466 ? -25.284 -9.930 -37.815 1.00 94.75 466 ALA A O 1
ATOM 3479 N N . LEU A 1 467 ? -25.336 -7.711 -37.541 1.00 95.81 467 LEU A N 1
ATOM 3480 C CA . LEU A 1 467 ? -25.623 -7.776 -36.110 1.00 95.81 467 LEU A CA 1
ATOM 3481 C C . LEU A 1 467 ? -27.057 -8.254 -35.833 1.00 95.81 467 LEU A C 1
ATOM 3483 O O . LEU A 1 467 ? -27.271 -8.974 -34.858 1.00 95.81 467 LEU A O 1
ATOM 3487 N N . GLN A 1 468 ? -28.029 -7.883 -36.671 1.00 94.88 468 GLN A N 1
ATOM 3488 C CA . GLN A 1 468 ? -29.407 -8.357 -36.551 1.00 94.88 468 GLN A CA 1
ATOM 3489 C C . GLN A 1 468 ? -29.549 -9.842 -36.901 1.00 94.88 468 GLN A C 1
ATOM 3491 O O . GLN A 1 468 ? -30.348 -10.536 -36.273 1.00 94.88 468 GLN A O 1
ATOM 3496 N N . ASP A 1 469 ? -28.740 -10.353 -37.827 1.00 92.75 469 ASP A N 1
ATOM 3497 C CA . ASP A 1 469 ? -28.674 -11.789 -38.117 1.00 92.75 469 ASP A CA 1
ATOM 3498 C C . ASP A 1 469 ? -28.084 -12.581 -36.941 1.00 92.75 469 ASP A C 1
ATOM 3500 O O . ASP A 1 469 ? -28.531 -13.689 -36.642 1.00 92.75 469 ASP A O 1
ATOM 3504 N N . LEU A 1 470 ? -27.102 -12.001 -36.241 1.00 91.38 470 LEU A N 1
ATOM 3505 C CA . LEU A 1 470 ? -26.448 -12.613 -35.081 1.00 91.38 470 LEU A CA 1
ATOM 3506 C C . LEU A 1 470 ? -27.310 -12.602 -33.813 1.00 91.38 470 LEU A C 1
ATOM 3508 O O . LEU A 1 470 ? -27.312 -13.579 -33.063 1.00 91.38 470 LEU A O 1
ATOM 3512 N N . PHE A 1 471 ? -27.984 -11.484 -33.538 1.00 94.31 471 PHE A N 1
ATOM 3513 C CA . PHE A 1 471 ? -28.601 -11.210 -32.234 1.00 94.31 471 PHE A CA 1
ATOM 3514 C C . PHE A 1 471 ? -30.120 -10.982 -32.299 1.00 94.31 471 PHE A C 1
ATOM 3516 O O . PHE A 1 471 ? -30.763 -10.715 -31.277 1.00 94.31 471 PHE A O 1
ATOM 3523 N N . GLY A 1 472 ? -30.717 -11.104 -33.485 1.00 93.06 472 GLY A N 1
ATOM 3524 C CA . GLY A 1 472 ? -32.125 -10.823 -33.743 1.00 93.06 472 GLY A CA 1
ATOM 3525 C C . GLY A 1 472 ? -32.406 -9.340 -34.022 1.00 93.06 472 GLY A C 1
ATOM 3526 O O . GLY A 1 472 ? -31.495 -8.520 -34.100 1.00 93.06 472 GLY A O 1
ATOM 3527 N N . PRO A 1 473 ? -33.682 -8.948 -34.178 1.00 94.62 473 PRO A N 1
ATOM 3528 C CA . PRO A 1 473 ? -34.030 -7.585 -34.569 1.00 94.62 473 PRO A CA 1
ATOM 3529 C C . PRO A 1 473 ? -33.551 -6.547 -33.542 1.00 94.62 473 PRO A C 1
ATOM 3531 O O . PRO A 1 473 ? -33.688 -6.740 -32.329 1.00 94.62 473 PRO A O 1
ATOM 3534 N N . ALA A 1 474 ? -33.014 -5.426 -34.033 1.00 95.19 474 ALA A N 1
ATOM 3535 C CA . ALA A 1 474 ? -32.674 -4.282 -33.198 1.00 95.19 474 ALA A CA 1
ATOM 3536 C C . ALA A 1 474 ? -33.963 -3.589 -32.731 1.00 95.19 474 ALA A C 1
ATOM 3538 O O . ALA A 1 474 ? -34.844 -3.287 -33.532 1.00 95.19 474 ALA A O 1
ATOM 3539 N N . GLU A 1 475 ? -34.080 -3.344 -31.430 1.00 94.19 475 GLU A N 1
ATOM 3540 C CA . GLU A 1 475 ? -35.201 -2.610 -30.830 1.00 94.19 475 GLU A CA 1
ATOM 3541 C C . GLU A 1 475 ? -34.895 -1.113 -30.705 1.00 94.19 475 GLU A C 1
ATOM 3543 O O . GLU A 1 475 ? -35.797 -0.278 -30.700 1.00 94.19 475 GLU A O 1
ATOM 3548 N N . LEU A 1 476 ? -33.610 -0.774 -30.594 1.00 95.00 476 LEU A N 1
ATOM 3549 C CA . LEU A 1 476 ? -33.124 0.596 -30.555 1.00 95.00 476 LEU A CA 1
ATOM 3550 C C . LEU A 1 476 ? -31.901 0.712 -31.461 1.00 95.00 476 LEU A C 1
ATOM 3552 O O . LEU A 1 476 ? -30.968 -0.080 -31.345 1.00 95.00 476 LEU A O 1
ATOM 3556 N N . VAL A 1 477 ? -31.899 1.730 -32.316 1.00 95.00 477 VAL A N 1
ATOM 3557 C CA . VAL A 1 477 ? -30.744 2.151 -33.114 1.00 95.00 477 VAL A CA 1
ATOM 3558 C C . VAL A 1 477 ? -30.537 3.634 -32.850 1.00 95.00 477 VAL A C 1
ATOM 3560 O O . VAL A 1 477 ? -31.411 4.451 -33.134 1.00 95.00 477 VAL A O 1
ATOM 3563 N N . CYS A 1 478 ? -29.405 3.979 -32.253 1.00 89.31 478 CYS A N 1
ATOM 3564 C CA . CYS A 1 478 ? -29.097 5.351 -31.878 1.00 89.31 478 CYS A CA 1
ATOM 3565 C C . CYS A 1 478 ? -28.593 6.161 -33.085 1.00 89.31 478 CYS A C 1
ATOM 3567 O O . CYS A 1 478 ? -27.987 5.590 -34.001 1.00 89.31 478 CYS A O 1
ATOM 3569 N N . PRO A 1 479 ? -28.796 7.492 -33.084 1.00 85.19 479 PRO A N 1
ATOM 3570 C CA . PRO A 1 479 ? -28.157 8.368 -34.056 1.00 85.19 479 PRO A CA 1
ATOM 3571 C C . PRO A 1 479 ? -26.627 8.322 -33.920 1.00 85.19 479 PRO A C 1
ATOM 3573 O O . PRO A 1 479 ? -26.082 7.865 -32.914 1.00 85.19 479 PRO A O 1
ATOM 3576 N N . ALA A 1 480 ? -25.941 8.799 -34.957 1.00 89.75 480 ALA A N 1
ATOM 3577 C CA . ALA A 1 480 ? -24.496 8.980 -34.949 1.00 89.75 480 ALA A CA 1
ATOM 3578 C C . ALA A 1 480 ? -24.074 9.947 -33.829 1.00 89.75 480 ALA A C 1
ATOM 3580 O O . ALA A 1 480 ? -24.566 11.072 -33.761 1.00 89.75 480 ALA A O 1
ATOM 3581 N N . LEU A 1 481 ? -23.151 9.510 -32.974 1.00 90.75 481 LEU A N 1
ATOM 3582 C CA . LEU A 1 481 ? -22.549 10.310 -31.911 1.00 90.75 481 LEU A CA 1
ATOM 3583 C C . LEU A 1 481 ? -21.077 10.579 -32.258 1.00 90.75 481 LEU A C 1
ATOM 3585 O O . LEU A 1 481 ? -20.368 9.627 -32.604 1.00 90.75 481 LEU A O 1
ATOM 3589 N N . PRO A 1 482 ? -20.583 11.825 -32.171 1.00 88.62 482 PRO A N 1
ATOM 3590 C CA . PRO A 1 482 ? -19.158 12.105 -32.326 1.00 88.62 482 PRO A CA 1
ATOM 3591 C C . PRO A 1 482 ? -18.312 11.308 -31.324 1.00 88.62 482 PRO A C 1
ATOM 3593 O O . PRO A 1 482 ? -18.710 11.107 -30.178 1.00 88.62 482 PRO A O 1
ATOM 3596 N N . PHE A 1 483 ? -17.140 10.841 -31.755 1.00 86.44 483 PHE A N 1
ATOM 3597 C CA . PHE A 1 483 ? -16.154 10.205 -30.882 1.00 86.44 483 PHE A CA 1
ATOM 3598 C C . PHE A 1 483 ? -14.841 11.000 -30.930 1.00 86.44 483 PHE A C 1
ATOM 3600 O O . PHE A 1 483 ? -13.897 10.637 -31.625 1.00 86.44 483 PHE A O 1
ATOM 3607 N N . ASP A 1 484 ? -14.800 12.116 -30.203 1.00 81.06 484 ASP A N 1
ATOM 3608 C CA . ASP A 1 484 ? -13.718 13.114 -30.212 1.00 81.06 484 ASP A CA 1
ATOM 3609 C C . ASP A 1 484 ? -12.923 13.185 -28.891 1.00 81.06 484 ASP A C 1
ATOM 3611 O O . ASP A 1 484 ? -11.936 13.911 -28.782 1.00 81.06 484 ASP A O 1
ATOM 3615 N N . HIS A 1 485 ? -13.288 12.373 -27.895 1.00 69.38 485 HIS A N 1
ATOM 3616 C CA . HIS A 1 485 ? -12.621 12.333 -26.589 1.00 69.38 485 HIS A CA 1
ATOM 3617 C C . HIS A 1 485 ? -11.205 11.723 -26.609 1.00 69.38 485 HIS A C 1
ATOM 3619 O O . HIS A 1 485 ? -10.485 11.810 -25.610 1.00 69.38 485 HIS A O 1
ATOM 3625 N N . THR A 1 486 ? -10.791 11.070 -27.701 1.00 69.31 486 THR A N 1
ATOM 3626 C CA . THR A 1 486 ? -9.450 10.485 -27.851 1.00 69.31 486 THR A CA 1
ATOM 3627 C C . THR A 1 486 ? -9.051 10.327 -29.317 1.00 69.31 486 THR A C 1
ATOM 3629 O O . THR A 1 486 ? -9.872 9.962 -30.149 1.00 69.31 486 THR A O 1
ATOM 3632 N N . ALA A 1 487 ? -7.765 10.531 -29.618 1.00 74.00 487 ALA A N 1
ATOM 3633 C CA . ALA A 1 487 ? -7.183 10.276 -30.939 1.00 74.00 487 ALA A CA 1
ATOM 3634 C C . ALA A 1 487 ? -6.645 8.840 -31.104 1.00 74.00 487 ALA A C 1
ATOM 3636 O O . ALA A 1 487 ? -6.088 8.505 -32.145 1.00 74.00 487 ALA A O 1
ATOM 3637 N N . TYR A 1 488 ? -6.792 7.989 -30.080 1.00 69.81 488 TYR A N 1
ATOM 3638 C CA . TYR A 1 488 ? -6.174 6.658 -30.005 1.00 69.81 488 TYR A CA 1
ATOM 3639 C C . TYR A 1 488 ? -6.497 5.741 -31.195 1.00 69.81 488 TYR A C 1
ATOM 3641 O O . TYR A 1 488 ? -5.654 4.943 -31.586 1.00 69.81 488 TYR A O 1
ATOM 3649 N N . TYR A 1 489 ? -7.697 5.850 -31.767 1.00 74.50 489 TYR A N 1
ATOM 3650 C CA . TYR A 1 489 ? -8.126 5.012 -32.889 1.00 74.50 489 TYR A CA 1
ATOM 3651 C C . TYR A 1 489 ? -7.930 5.675 -34.260 1.00 74.50 489 TYR A C 1
ATOM 3653 O O . TYR A 1 489 ? -8.230 5.046 -35.269 1.00 74.50 489 TYR A O 1
ATOM 3661 N N . ASN A 1 490 ? -7.441 6.918 -34.323 1.00 83.25 490 ASN A N 1
ATOM 3662 C CA . ASN A 1 490 ? -7.435 7.695 -35.566 1.00 83.25 490 ASN A CA 1
ATOM 3663 C C . ASN A 1 490 ? -6.514 7.097 -36.633 1.00 83.25 490 ASN A C 1
ATOM 3665 O O . ASN A 1 490 ? -6.866 7.097 -37.809 1.00 83.25 490 ASN A O 1
ATOM 3669 N N . GLU A 1 491 ? -5.354 6.578 -36.226 1.00 78.25 491 GLU A N 1
ATOM 3670 C CA . GLU A 1 491 ? -4.393 5.948 -37.141 1.00 78.25 491 GLU A CA 1
ATOM 3671 C C . GLU A 1 491 ? -4.930 4.635 -37.729 1.00 78.25 491 GLU A C 1
ATOM 3673 O O . GLU A 1 491 ? -4.611 4.288 -38.860 1.00 78.25 491 GLU A O 1
ATOM 3678 N N . GLU A 1 492 ? -5.773 3.920 -36.980 1.00 81.81 492 GLU A N 1
ATOM 3679 C CA . GLU A 1 492 ? -6.272 2.597 -37.361 1.00 81.81 492 GLU A CA 1
ATOM 3680 C C . GLU A 1 492 ? -7.630 2.664 -38.081 1.00 81.81 492 GLU A C 1
ATOM 3682 O O . GLU A 1 492 ? -7.811 2.079 -39.150 1.00 81.81 492 GLU A O 1
ATOM 3687 N N . LEU A 1 493 ? -8.595 3.399 -37.520 1.00 85.31 493 LEU A N 1
ATOM 3688 C CA . LEU A 1 493 ? -9.966 3.495 -38.033 1.00 85.31 493 LEU A CA 1
ATOM 3689 C C . LEU A 1 493 ? -10.166 4.667 -39.006 1.00 85.31 493 LEU A C 1
ATOM 3691 O O . LEU A 1 493 ? -11.133 4.645 -39.769 1.00 85.31 493 LEU A O 1
ATOM 3695 N N . GLY A 1 494 ? -9.271 5.660 -39.006 1.00 86.12 494 GLY A N 1
ATOM 3696 C CA . GLY A 1 494 ? -9.428 6.942 -39.701 1.00 86.12 494 GLY A CA 1
ATOM 3697 C C . GLY A 1 494 ? -10.012 8.042 -38.803 1.00 86.12 494 GLY A C 1
ATOM 3698 O O . GLY A 1 494 ? -10.269 7.828 -37.622 1.00 86.12 494 GLY A O 1
ATOM 3699 N N . SER A 1 495 ? -10.240 9.235 -39.359 1.00 86.38 495 SER A N 1
ATOM 3700 C CA . SER A 1 495 ? -10.822 10.392 -38.657 1.00 86.38 495 SER A CA 1
ATOM 3701 C C . SER A 1 495 ? -11.693 11.221 -39.617 1.00 86.38 495 SER A C 1
ATOM 3703 O O . SER A 1 495 ? -11.313 11.340 -40.784 1.00 86.38 495 SER A O 1
ATOM 3705 N N . PRO A 1 496 ? -12.823 11.812 -39.173 1.00 88.19 496 PRO A N 1
ATOM 3706 C CA . PRO A 1 496 ? -13.375 11.780 -37.812 1.00 88.19 496 PRO A CA 1
ATOM 3707 C C . PRO A 1 496 ? -14.102 10.467 -37.496 1.00 88.19 496 PRO A C 1
ATOM 3709 O O . PRO A 1 496 ? -14.805 9.923 -38.342 1.00 88.19 496 PRO A O 1
ATOM 3712 N N . ILE A 1 497 ? -13.962 9.964 -36.265 1.00 91.69 497 ILE A N 1
ATOM 3713 C CA . ILE A 1 497 ? -14.630 8.731 -35.823 1.00 91.69 497 ILE A CA 1
ATOM 3714 C C . ILE A 1 497 ? -16.023 9.055 -35.291 1.00 91.69 497 ILE A C 1
ATOM 3716 O O . ILE A 1 497 ? -16.212 9.965 -34.482 1.00 91.69 497 ILE A O 1
ATOM 3720 N N . VAL A 1 498 ? -16.995 8.250 -35.709 1.00 92.62 498 VAL A N 1
ATOM 3721 C CA . VAL A 1 498 ? -18.375 8.305 -35.236 1.00 92.62 498 VAL A CA 1
ATOM 3722 C C . VAL A 1 498 ? -18.724 7.004 -34.528 1.00 92.62 498 VAL A C 1
ATOM 3724 O O . VAL A 1 498 ? -18.359 5.909 -34.969 1.00 92.62 498 VAL A O 1
ATOM 3727 N N . ARG A 1 499 ? -19.475 7.130 -33.436 1.00 93.81 499 ARG A N 1
ATOM 3728 C CA . ARG A 1 499 ? -20.106 6.026 -32.728 1.00 93.81 499 ARG A CA 1
ATOM 3729 C C . ARG A 1 499 ? -21.549 5.847 -33.172 1.00 93.81 499 ARG A C 1
ATOM 3731 O O . ARG A 1 499 ? -22.333 6.791 -33.171 1.00 93.81 499 ARG A O 1
ATOM 3738 N N . ARG A 1 500 ? -21.924 4.604 -33.448 1.00 94.50 500 ARG A N 1
ATOM 3739 C CA . ARG A 1 500 ? -23.320 4.166 -33.553 1.00 94.50 500 ARG A CA 1
ATOM 3740 C C . ARG A 1 500 ? -23.571 3.025 -32.582 1.00 94.50 500 ARG A C 1
ATOM 3742 O O . ARG A 1 500 ? -22.652 2.282 -32.254 1.00 94.50 500 ARG A O 1
ATOM 3749 N N . LEU A 1 501 ? -24.797 2.905 -32.089 1.00 95.75 501 LEU A N 1
ATOM 3750 C CA . LEU A 1 501 ? -25.161 1.899 -31.095 1.00 95.75 501 LEU A CA 1
ATOM 3751 C C . LEU A 1 501 ? -26.487 1.252 -31.479 1.00 95.75 501 LEU A C 1
ATOM 3753 O O . LEU A 1 501 ? -27.426 1.948 -31.863 1.00 95.75 501 LEU A O 1
ATOM 3757 N N . ALA A 1 502 ? -26.560 -0.070 -31.351 1.00 97.06 502 ALA A N 1
ATOM 3758 C CA . ALA A 1 502 ? -27.799 -0.826 -31.477 1.00 97.06 502 ALA A CA 1
ATOM 3759 C C . ALA A 1 502 ? -28.027 -1.694 -30.233 1.00 97.06 502 ALA A C 1
ATOM 3761 O O . ALA A 1 502 ? -27.079 -2.284 -29.712 1.00 97.06 502 ALA A O 1
ATOM 3762 N N . ALA A 1 503 ? -29.273 -1.781 -29.766 1.00 97.25 503 ALA A N 1
ATOM 3763 C CA . ALA A 1 503 ? -29.699 -2.703 -28.714 1.00 97.25 503 ALA A CA 1
ATOM 3764 C C . ALA A 1 503 ? -30.790 -3.646 -29.238 1.00 97.25 503 ALA A C 1
ATOM 3766 O O . ALA A 1 503 ? -31.673 -3.227 -29.989 1.00 97.25 503 ALA A O 1
ATOM 3767 N N . PHE A 1 504 ? -30.733 -4.918 -28.846 1.00 97.06 504 PHE A N 1
ATOM 3768 C CA . PHE A 1 504 ? -31.514 -5.991 -29.476 1.00 97.06 504 PHE A CA 1
ATOM 3769 C C . PHE A 1 504 ? -32.788 -6.347 -28.701 1.00 97.06 504 PHE A C 1
ATOM 3771 O O . PHE A 1 504 ? -32.858 -6.244 -27.472 1.00 97.06 504 PHE A O 1
ATOM 3778 N N . ALA A 1 505 ? -33.823 -6.768 -29.430 1.00 93.12 505 ALA A N 1
ATOM 3779 C CA . ALA A 1 505 ? -35.169 -6.964 -28.893 1.00 93.12 505 ALA A CA 1
ATOM 3780 C C . ALA A 1 505 ? -35.279 -8.119 -27.892 1.00 93.12 505 ALA A C 1
ATOM 3782 O O . ALA A 1 505 ? -36.052 -8.027 -26.945 1.00 93.12 505 ALA A O 1
ATOM 3783 N N . ARG A 1 506 ? -34.498 -9.191 -28.049 1.00 92.19 506 ARG A N 1
ATOM 3784 C CA . ARG A 1 506 ? -34.564 -10.343 -27.139 1.00 92.19 506 ARG A CA 1
ATOM 3785 C C . ARG A 1 506 ? -33.586 -10.177 -25.971 1.00 92.19 506 ARG A C 1
ATOM 3787 O O . ARG A 1 506 ? -32.428 -9.832 -26.216 1.00 92.19 506 ARG A O 1
ATOM 3794 N N . PRO A 1 507 ? -33.997 -10.441 -24.715 1.00 92.62 507 PRO A N 1
ATOM 3795 C CA . PRO A 1 507 ? -33.061 -10.505 -23.601 1.00 92.62 507 PRO A CA 1
ATOM 3796 C C . PRO A 1 507 ? -31.996 -11.575 -23.843 1.00 92.62 507 PRO A C 1
ATOM 3798 O O . PRO A 1 507 ? -32.275 -12.652 -24.374 1.00 92.62 507 PRO A O 1
ATOM 3801 N N . TYR A 1 508 ? -30.772 -11.269 -23.438 1.00 93.62 508 TYR A N 1
ATOM 3802 C CA . TYR A 1 508 ? -29.586 -12.058 -23.716 1.00 93.62 508 TYR A CA 1
ATOM 3803 C C . TYR A 1 508 ? -28.978 -12.579 -22.403 1.00 93.62 508 TYR A C 1
ATOM 3805 O O . TYR A 1 508 ? -28.903 -11.825 -21.420 1.00 93.62 508 TYR A O 1
ATOM 3813 N N . PRO A 1 509 ? -28.575 -13.860 -22.339 1.00 92.31 509 PRO A N 1
ATOM 3814 C CA . PRO A 1 509 ? -28.041 -14.453 -21.117 1.00 92.31 509 PRO A CA 1
ATOM 3815 C C . PRO A 1 509 ? -26.678 -13.846 -20.755 1.00 92.31 509 PRO A C 1
ATOM 3817 O O . PRO A 1 509 ? -25.888 -13.479 -21.629 1.00 92.31 509 PRO A O 1
ATOM 3820 N N . LEU A 1 510 ? -26.403 -13.699 -19.453 1.00 91.75 510 LEU A N 1
ATOM 3821 C CA . LEU A 1 510 ? -25.228 -12.943 -18.996 1.00 91.75 510 LEU A CA 1
ATOM 3822 C C . LEU A 1 510 ? -23.895 -13.637 -19.301 1.00 91.75 510 LEU A C 1
ATOM 3824 O O . LEU A 1 510 ? -22.892 -12.973 -19.558 1.00 91.75 510 LEU A O 1
ATOM 3828 N N . ASP A 1 511 ? -23.884 -14.963 -19.290 1.00 88.94 511 ASP A N 1
ATOM 3829 C CA . ASP A 1 511 ? -22.745 -15.802 -19.662 1.00 88.94 511 ASP A CA 1
ATOM 3830 C C . ASP A 1 511 ? -22.514 -15.862 -21.184 1.00 88.94 511 ASP A C 1
ATOM 3832 O O . ASP A 1 511 ? -21.435 -16.249 -21.633 1.00 88.94 511 ASP A O 1
ATOM 3836 N N . GLY A 1 512 ? -23.468 -15.384 -21.990 1.00 91.94 512 GLY A N 1
ATOM 3837 C CA . GLY A 1 512 ? -23.332 -15.282 -23.442 1.00 91.94 512 GLY A CA 1
ATOM 3838 C C . GLY A 1 512 ? -22.428 -14.142 -23.927 1.00 91.94 512 GLY A C 1
ATOM 3839 O O . GLY A 1 512 ? -22.138 -14.066 -25.123 1.00 91.94 512 GLY A O 1
ATOM 3840 N N . LEU A 1 513 ? -21.972 -13.248 -23.040 1.00 94.25 513 LEU A N 1
ATOM 3841 C CA . LEU A 1 513 ? -21.188 -12.060 -23.410 1.00 94.25 513 LEU A CA 1
ATOM 3842 C C . LEU A 1 513 ? -19.867 -12.405 -24.123 1.00 94.25 513 LEU A C 1
ATOM 3844 O O . LEU A 1 513 ? -19.442 -11.683 -25.024 1.00 94.25 513 LEU A O 1
ATOM 3848 N N . VAL A 1 514 ? -19.243 -13.532 -23.761 1.00 93.94 514 VAL A N 1
ATOM 3849 C CA . VAL A 1 514 ? -18.026 -14.034 -24.426 1.00 93.94 514 VAL A CA 1
ATOM 3850 C C . VAL A 1 514 ? -18.308 -14.363 -25.888 1.00 93.94 514 VAL A C 1
ATOM 3852 O O . VAL A 1 514 ? -17.597 -13.884 -26.767 1.00 93.94 514 VAL A O 1
ATOM 3855 N N . ALA A 1 515 ? -19.373 -15.122 -26.157 1.00 93.69 515 ALA A N 1
ATOM 3856 C CA . ALA A 1 515 ? -19.753 -15.485 -27.519 1.00 93.69 515 ALA A CA 1
ATOM 3857 C C . ALA A 1 515 ? -20.103 -14.247 -28.351 1.00 93.69 515 ALA A C 1
ATOM 3859 O O . ALA A 1 515 ? -19.694 -14.155 -29.505 1.00 93.69 515 ALA A O 1
ATOM 3860 N N . ALA A 1 516 ? -20.788 -13.265 -27.751 1.00 95.06 516 ALA A N 1
ATOM 3861 C CA . ALA A 1 516 ? -21.079 -12.002 -28.418 1.00 95.06 516 ALA A CA 1
ATOM 3862 C C . ALA A 1 516 ? -19.790 -11.281 -28.846 1.00 95.06 516 ALA A C 1
ATOM 3864 O O . ALA A 1 516 ? -19.702 -10.855 -29.994 1.00 95.06 516 ALA A O 1
ATOM 3865 N N . LYS A 1 517 ? -18.763 -11.207 -27.980 1.00 96.44 517 LYS A N 1
ATOM 3866 C CA . LYS A 1 517 ? -17.481 -10.574 -28.342 1.00 96.44 517 LYS A CA 1
ATOM 3867 C C . LYS A 1 517 ? -16.720 -11.338 -29.417 1.00 96.44 517 LYS A C 1
ATOM 3869 O O . LYS A 1 517 ? -16.162 -10.714 -30.312 1.00 96.44 517 LYS A O 1
ATOM 3874 N N . LEU A 1 518 ? -16.712 -12.667 -29.361 1.00 93.81 518 LEU A N 1
ATOM 3875 C CA . LEU A 1 518 ? -16.072 -13.485 -30.394 1.00 93.81 518 LEU A CA 1
ATOM 3876 C C . LEU A 1 518 ? -16.771 -13.322 -31.753 1.00 93.81 518 LEU A C 1
ATOM 3878 O O . LEU A 1 518 ? -16.098 -13.133 -32.763 1.00 93.81 518 LEU A O 1
ATOM 3882 N N . ALA A 1 519 ? -18.107 -13.302 -31.777 1.00 94.12 519 ALA A N 1
ATOM 3883 C CA . ALA A 1 519 ? -18.881 -13.076 -32.997 1.00 94.12 519 ALA A CA 1
ATOM 3884 C C . ALA A 1 519 ? -18.656 -11.671 -33.580 1.00 94.12 519 ALA A C 1
ATOM 3886 O O . ALA A 1 519 ? -18.490 -11.529 -34.793 1.00 94.12 519 ALA A O 1
ATOM 3887 N N . THR A 1 520 ? -18.595 -10.633 -32.735 1.00 96.00 520 THR A N 1
ATOM 3888 C CA . THR A 1 520 ? -18.284 -9.274 -33.199 1.00 96.00 520 THR A CA 1
ATOM 3889 C C . THR A 1 520 ? -16.841 -9.143 -33.676 1.00 96.00 520 THR A C 1
ATOM 3891 O O . THR A 1 520 ? -16.626 -8.490 -34.687 1.00 96.00 520 THR A O 1
ATOM 3894 N N . ASN A 1 521 ? -15.868 -9.804 -33.037 1.00 93.94 521 ASN A N 1
ATOM 3895 C CA . ASN A 1 521 ? -14.479 -9.819 -33.516 1.00 93.94 521 ASN A CA 1
ATOM 3896 C C . ASN A 1 521 ? -14.381 -10.469 -34.905 1.00 93.94 521 ASN A C 1
ATOM 3898 O O . ASN A 1 521 ? -13.793 -9.895 -35.810 1.00 93.94 521 ASN A O 1
ATOM 3902 N N . ALA A 1 522 ? -15.047 -11.608 -35.119 1.00 93.69 522 ALA A N 1
ATOM 3903 C CA . ALA A 1 522 ? -15.082 -12.254 -36.432 1.00 93.69 522 ALA A CA 1
ATOM 3904 C C . ALA A 1 522 ? -15.773 -11.391 -37.509 1.00 93.69 522 ALA A C 1
ATOM 3906 O O . ALA A 1 522 ? -15.535 -11.561 -38.706 1.00 93.69 522 ALA A O 1
ATOM 3907 N N . LEU A 1 523 ? -16.683 -10.492 -37.119 1.00 94.12 523 LEU A N 1
ATOM 3908 C CA . LEU A 1 523 ? -17.258 -9.493 -38.021 1.00 94.12 523 LEU A CA 1
ATOM 3909 C C . LEU A 1 523 ? -16.280 -8.336 -38.289 1.00 94.12 523 LEU A C 1
ATOM 3911 O O . LEU A 1 523 ? -16.168 -7.923 -39.440 1.00 94.12 523 LEU A O 1
ATOM 3915 N N . GLU A 1 524 ? -15.547 -7.855 -37.278 1.00 94.44 524 GLU A N 1
ATOM 3916 C CA . GLU A 1 524 ? -14.460 -6.874 -37.454 1.00 94.44 524 GLU A CA 1
ATOM 3917 C C . GLU A 1 524 ? -13.407 -7.390 -38.443 1.00 94.44 524 GLU A C 1
ATOM 3919 O O . GLU A 1 524 ? -13.074 -6.681 -39.391 1.00 94.44 524 GLU A O 1
ATOM 3924 N N . ASP A 1 525 ? -12.952 -8.637 -38.280 1.00 91.69 525 ASP A N 1
ATOM 3925 C CA . ASP A 1 525 ? -11.919 -9.257 -39.120 1.00 91.69 525 ASP A CA 1
ATOM 3926 C C . ASP A 1 525 ? -12.357 -9.365 -40.588 1.00 91.69 525 ASP A C 1
ATOM 3928 O O . ASP A 1 525 ? -11.580 -9.097 -41.502 1.00 91.69 525 ASP A O 1
ATOM 3932 N N . ARG A 1 526 ? -13.631 -9.696 -40.839 1.00 90.44 526 ARG A N 1
ATOM 3933 C CA . ARG A 1 526 ? -14.191 -9.751 -42.203 1.00 90.44 526 ARG A CA 1
ATOM 3934 C C . ARG A 1 526 ? -14.328 -8.381 -42.855 1.00 90.44 526 ARG A C 1
ATOM 3936 O O . ARG A 1 526 ? -14.309 -8.282 -44.078 1.00 90.44 526 ARG A O 1
ATOM 3943 N N . LEU A 1 527 ? -14.504 -7.340 -42.048 1.00 91.75 527 LEU A N 1
ATOM 3944 C CA . LEU A 1 527 ? -14.613 -5.959 -42.502 1.00 91.75 527 LEU A CA 1
ATOM 3945 C C . LEU A 1 527 ? -13.258 -5.240 -42.510 1.00 91.75 527 LEU A C 1
ATOM 3947 O O . LEU A 1 527 ? -13.219 -4.056 -42.846 1.00 91.75 527 LEU A O 1
ATOM 3951 N N . ALA A 1 528 ? -12.161 -5.907 -42.144 1.00 91.19 528 ALA A N 1
ATOM 3952 C CA . ALA A 1 528 ? -10.825 -5.329 -42.174 1.00 91.19 528 ALA A CA 1
ATOM 3953 C C . ALA A 1 528 ? -10.402 -4.952 -43.605 1.00 91.19 528 ALA A C 1
ATOM 3955 O O . ALA A 1 528 ? -10.910 -5.466 -44.606 1.00 91.19 528 ALA A O 1
ATOM 3956 N N . ARG A 1 529 ? -9.476 -4.001 -43.714 1.00 88.19 529 ARG A N 1
ATOM 3957 C CA . ARG A 1 529 ? -8.863 -3.618 -44.990 1.00 88.19 529 ARG A CA 1
ATOM 3958 C C . ARG A 1 529 ? -7.927 -4.735 -45.482 1.00 88.19 529 ARG A C 1
ATOM 3960 O O . ARG A 1 529 ? -7.483 -5.554 -44.679 1.00 88.19 529 ARG A O 1
ATOM 3967 N N . PRO A 1 530 ? -7.561 -4.753 -46.778 1.00 85.81 530 PRO A N 1
ATOM 3968 C CA . PRO A 1 530 ? -6.612 -5.735 -47.313 1.00 85.81 530 PRO A CA 1
ATOM 3969 C C . PRO A 1 530 ? -5.239 -5.743 -46.622 1.00 85.81 530 PRO A C 1
ATOM 3971 O O . PRO A 1 530 ? -4.554 -6.758 -46.649 1.00 85.81 530 PRO A O 1
ATOM 3974 N N . ASP A 1 531 ? -4.842 -4.628 -46.000 1.00 84.94 531 ASP A N 1
ATOM 3975 C CA . ASP A 1 531 ? -3.604 -4.495 -45.220 1.00 84.94 531 ASP A CA 1
ATOM 3976 C C . ASP A 1 531 ? -3.724 -5.005 -43.768 1.00 84.94 531 ASP A C 1
ATOM 3978 O O . ASP A 1 531 ? -2.765 -4.925 -43.001 1.00 84.94 531 ASP A O 1
ATOM 3982 N N . GLY A 1 532 ? -4.892 -5.528 -43.381 1.00 80.88 532 GLY A N 1
ATOM 3983 C CA . GLY A 1 532 ? -5.186 -6.030 -42.040 1.00 80.88 532 GLY A CA 1
ATOM 3984 C C . GLY A 1 532 ? -5.631 -4.963 -41.036 1.00 80.88 532 GLY A C 1
ATOM 3985 O O . GLY A 1 532 ? -5.975 -5.310 -39.907 1.00 80.88 532 GLY A O 1
ATOM 3986 N N . SER A 1 533 ? -5.668 -3.679 -41.407 1.00 85.62 533 SER A N 1
ATOM 3987 C CA . SER A 1 533 ? -6.156 -2.620 -40.517 1.00 85.62 533 SER A CA 1
ATOM 3988 C C . SER A 1 533 ? -7.681 -2.661 -40.362 1.00 85.62 533 SER A C 1
ATOM 3990 O O . SER A 1 533 ? -8.431 -2.936 -41.305 1.00 85.62 533 SER A O 1
ATOM 3992 N N . ARG A 1 534 ? -8.176 -2.369 -39.155 1.00 89.00 534 ARG A N 1
ATOM 3993 C CA . ARG A 1 534 ? -9.614 -2.411 -38.858 1.00 89.00 534 ARG A CA 1
ATOM 3994 C C . ARG A 1 534 ? -10.345 -1.215 -39.477 1.00 89.00 534 ARG A C 1
ATOM 3996 O O . ARG A 1 534 ? -9.884 -0.082 -39.402 1.00 89.00 534 ARG A O 1
ATOM 4003 N N . ARG A 1 535 ? -11.528 -1.451 -40.057 1.00 92.44 535 ARG A N 1
ATOM 4004 C CA . ARG A 1 535 ? -12.441 -0.377 -40.522 1.00 92.44 535 ARG A CA 1
ATOM 4005 C C . ARG A 1 535 ? -13.512 -0.020 -39.497 1.00 92.44 535 ARG A C 1
ATOM 4007 O O . ARG A 1 535 ? -14.062 1.083 -39.518 1.00 92.44 535 ARG A O 1
ATOM 4014 N N . VAL A 1 536 ? -13.822 -0.967 -38.617 1.00 94.00 536 VAL A N 1
ATOM 4015 C CA . VAL A 1 536 ? -14.810 -0.839 -37.547 1.00 94.00 536 VAL A CA 1
ATOM 4016 C C . VAL A 1 536 ? -14.251 -1.452 -36.266 1.00 94.00 536 VAL A C 1
ATOM 4018 O O . VAL A 1 536 ? -13.476 -2.403 -36.323 1.00 94.00 536 VAL A O 1
ATOM 4021 N N . ASN A 1 537 ? -14.660 -0.924 -35.117 1.00 94.56 537 ASN A N 1
ATOM 4022 C CA . ASN A 1 537 ? -14.447 -1.548 -33.811 1.00 94.56 537 ASN A CA 1
ATOM 4023 C C . ASN A 1 537 ? -15.813 -1.747 -33.139 1.00 94.56 537 ASN A C 1
ATOM 4025 O O . ASN A 1 537 ? -16.538 -0.771 -32.923 1.00 94.56 537 ASN A O 1
ATOM 4029 N N . LEU A 1 538 ? -16.158 -2.997 -32.837 1.00 96.38 538 LEU A N 1
ATOM 4030 C CA . LEU A 1 538 ? -17.450 -3.451 -32.336 1.00 96.38 538 LEU A CA 1
ATOM 4031 C C . LEU A 1 538 ? -17.327 -3.910 -30.877 1.00 96.38 538 LEU A C 1
ATOM 4033 O O . LEU A 1 538 ? -16.730 -4.939 -30.554 1.00 96.38 538 LEU A O 1
ATOM 4037 N N . ASP A 1 539 ? -17.960 -3.168 -29.977 1.00 95.38 539 ASP A N 1
ATOM 4038 C CA . ASP A 1 539 ? -17.930 -3.421 -28.539 1.00 95.38 539 ASP A CA 1
ATOM 4039 C C . ASP A 1 539 ? -19.311 -3.863 -28.036 1.00 95.38 539 ASP A C 1
ATOM 4041 O O . ASP A 1 539 ? -20.175 -3.015 -27.777 1.00 95.38 539 ASP A O 1
ATOM 4045 N N . PRO A 1 540 ? -19.554 -5.183 -27.903 1.00 97.62 540 PRO A N 1
ATOM 4046 C CA . PRO A 1 540 ? -20.751 -5.697 -27.261 1.00 97.62 540 PRO A CA 1
ATOM 4047 C C . PRO A 1 540 ? -20.727 -5.457 -25.751 1.00 97.62 540 PRO A C 1
ATOM 4049 O O . PRO A 1 540 ? -19.689 -5.547 -25.090 1.00 97.62 540 PRO A O 1
ATOM 4052 N N . GLY A 1 541 ? -21.907 -5.224 -25.188 1.00 97.44 541 GLY A N 1
ATOM 4053 C CA . GLY A 1 541 ? -22.122 -5.089 -23.757 1.00 97.44 541 GLY A CA 1
ATOM 4054 C C . GLY A 1 541 ? -23.524 -5.485 -23.327 1.00 97.44 541 GLY A C 1
ATOM 4055 O O . GLY A 1 541 ? -24.462 -5.496 -24.120 1.00 97.44 541 GLY A O 1
ATOM 4056 N N . LEU A 1 542 ? -23.667 -5.799 -22.045 1.00 97.62 542 LEU A N 1
ATOM 4057 C CA . LEU A 1 542 ? -24.937 -6.135 -21.418 1.00 97.62 542 LEU A CA 1
ATOM 4058 C C . LEU A 1 542 ? -25.369 -5.035 -20.458 1.00 97.62 542 LEU A C 1
ATOM 4060 O O . LEU A 1 542 ? -24.649 -4.689 -19.519 1.00 97.62 542 LEU A O 1
ATOM 4064 N N . VAL A 1 543 ? -26.583 -4.538 -20.669 1.00 97.50 543 VAL A N 1
ATOM 4065 C CA . VAL A 1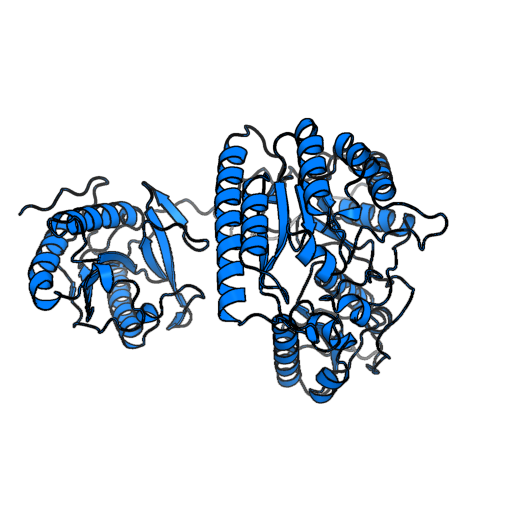 543 ? -27.279 -3.630 -19.758 1.00 97.50 543 VAL A CA 1
ATOM 4066 C C . VAL A 1 543 ? -28.277 -4.440 -18.939 1.00 97.50 543 VAL A C 1
ATOM 4068 O O . VAL A 1 543 ? -29.208 -5.029 -19.488 1.00 97.50 543 VAL A O 1
ATOM 4071 N N . THR A 1 544 ? -28.103 -4.466 -17.620 1.00 96.38 544 THR A N 1
ATOM 4072 C CA . THR A 1 544 ? -29.071 -5.043 -16.673 1.00 96.38 544 THR A CA 1
ATOM 4073 C C . THR A 1 544 ? -29.788 -3.941 -15.889 1.00 96.38 544 THR A C 1
ATOM 4075 O O . THR A 1 544 ? -29.556 -2.746 -16.087 1.00 96.38 544 THR A O 1
ATOM 4078 N N . CYS A 1 545 ? -30.663 -4.320 -14.953 1.00 92.94 545 CYS A N 1
ATOM 4079 C CA . CYS A 1 545 ? -31.294 -3.362 -14.041 1.00 92.94 545 CYS A CA 1
ATOM 4080 C C . CYS A 1 545 ? -30.283 -2.628 -13.142 1.00 92.94 545 CYS A C 1
ATOM 4082 O O . CYS A 1 545 ? -30.611 -1.568 -12.602 1.00 92.94 545 CYS A O 1
ATOM 4084 N N . GLU A 1 546 ? -29.098 -3.199 -12.949 1.00 95.19 546 GLU A N 1
ATOM 4085 C CA . GLU A 1 546 ? -28.121 -2.797 -11.942 1.00 95.19 546 GLU A CA 1
ATOM 4086 C C . GLU A 1 546 ? -26.820 -2.253 -12.547 1.00 95.19 546 GLU A C 1
ATOM 4088 O O . GLU A 1 546 ? -26.092 -1.547 -11.854 1.00 95.19 546 GLU A O 1
ATOM 4093 N N . ARG A 1 547 ? -26.481 -2.583 -13.801 1.00 96.62 547 ARG A N 1
ATOM 4094 C CA . ARG A 1 547 ? -25.155 -2.278 -14.367 1.00 96.62 547 ARG A CA 1
ATOM 4095 C C . ARG A 1 547 ? -25.100 -2.331 -15.892 1.00 96.62 547 ARG A C 1
ATOM 4097 O O . ARG A 1 547 ? -25.907 -3.007 -16.524 1.00 96.62 547 ARG A O 1
ATOM 4104 N N . LEU A 1 548 ? -24.087 -1.668 -16.444 1.00 97.62 548 LEU A N 1
ATOM 4105 C CA . LEU A 1 548 ? -23.574 -1.885 -17.794 1.00 97.62 548 LEU A CA 1
ATOM 4106 C C . LEU A 1 548 ? -22.243 -2.636 -17.698 1.00 97.62 548 LEU A C 1
ATOM 4108 O O . LEU A 1 548 ? -21.346 -2.215 -16.963 1.00 97.62 548 LEU A O 1
ATOM 4112 N N . VAL A 1 549 ? -22.109 -3.716 -18.466 1.00 97.31 549 VAL A N 1
ATOM 4113 C CA . VAL A 1 549 ? -20.879 -4.506 -18.568 1.00 97.31 549 VAL A CA 1
ATOM 4114 C C . VAL A 1 549 ? -20.481 -4.649 -20.035 1.00 97.31 549 VAL A C 1
ATOM 4116 O O . VAL A 1 549 ? -21.233 -5.240 -20.804 1.00 97.31 549 VAL A O 1
ATOM 4119 N N . LEU A 1 550 ? -19.314 -4.136 -20.426 1.00 97.38 550 LEU A N 1
ATOM 4120 C CA . LEU A 1 550 ? -18.761 -4.292 -21.777 1.00 97.38 550 LEU A CA 1
ATOM 4121 C C . LEU A 1 550 ? -17.853 -5.524 -21.864 1.00 97.38 550 LEU A C 1
ATOM 4123 O O . LEU A 1 550 ? -17.235 -5.926 -20.877 1.00 97.38 550 LEU A O 1
ATOM 4127 N N . ALA A 1 551 ? -17.736 -6.111 -23.051 1.00 96.25 551 ALA A N 1
ATOM 4128 C CA . ALA A 1 551 ? -16.780 -7.176 -23.324 1.00 96.25 551 ALA A CA 1
ATOM 4129 C C . ALA A 1 551 ? -15.487 -6.624 -23.932 1.00 96.25 551 ALA A C 1
ATOM 4131 O O . ALA A 1 551 ? -15.507 -5.762 -24.809 1.00 96.25 551 ALA A O 1
ATOM 4132 N N . THR A 1 552 ? -14.339 -7.150 -23.515 1.00 91.12 552 THR A N 1
ATOM 4133 C CA . THR A 1 552 ? -13.039 -6.664 -23.991 1.00 91.12 552 THR A CA 1
ATOM 4134 C C . THR A 1 552 ? -11.964 -7.744 -23.947 1.00 91.12 552 THR A C 1
ATOM 4136 O O . THR A 1 552 ? -11.948 -8.571 -23.043 1.00 91.12 552 THR A O 1
ATOM 4139 N N . GLY A 1 553 ? -11.032 -7.725 -24.903 1.00 85.00 553 GLY A N 1
ATOM 4140 C CA . GLY A 1 553 ? -9.851 -8.602 -24.890 1.00 85.00 553 GLY A CA 1
ATOM 4141 C C . GLY A 1 553 ? -8.676 -8.062 -24.062 1.00 85.00 553 GLY A C 1
ATOM 4142 O O . GLY A 1 553 ? -7.675 -8.749 -23.881 1.00 85.00 553 GLY A O 1
ATOM 4143 N N . LYS A 1 554 ? -8.754 -6.818 -23.562 1.00 79.38 554 LYS A N 1
ATOM 4144 C CA . LYS A 1 554 ? -7.653 -6.178 -22.821 1.00 79.38 554 LYS A CA 1
ATOM 4145 C C . LYS A 1 554 ? -7.812 -6.414 -21.315 1.00 79.38 554 LYS A C 1
ATOM 4147 O O . LYS A 1 554 ? -8.835 -6.033 -20.739 1.00 79.38 554 LYS A O 1
ATOM 4152 N N . ASN A 1 555 ? -6.780 -6.964 -20.677 1.00 81.31 555 ASN A N 1
ATOM 4153 C CA . ASN A 1 555 ? -6.762 -7.241 -19.239 1.00 81.31 555 ASN A CA 1
ATOM 4154 C C . ASN A 1 555 ? -6.310 -6.013 -18.424 1.00 81.31 555 ASN A C 1
ATOM 4156 O O . ASN A 1 555 ? -5.128 -5.671 -18.444 1.00 81.31 555 ASN A O 1
ATOM 4160 N N . PHE A 1 556 ? -7.243 -5.401 -17.689 1.00 68.50 556 PHE A N 1
ATOM 4161 C CA . PHE A 1 556 ? -6.996 -4.327 -16.720 1.00 68.50 556 PHE A CA 1
ATOM 4162 C C . PHE A 1 556 ? -7.550 -4.716 -15.345 1.00 68.50 556 PHE A C 1
ATOM 4164 O O . PHE A 1 556 ? -8.429 -5.563 -15.234 1.00 68.50 556 PHE A O 1
ATOM 4171 N N . THR A 1 557 ? -7.086 -4.037 -14.298 1.00 57.34 557 THR A N 1
ATOM 4172 C CA . THR A 1 557 ? -7.357 -4.357 -12.883 1.00 57.34 557 THR A CA 1
ATOM 4173 C C . THR A 1 557 ? -8.833 -4.434 -12.478 1.00 57.34 557 THR A C 1
ATOM 4175 O O . THR A 1 557 ? -9.166 -5.177 -11.562 1.00 57.34 557 THR A O 1
ATOM 4178 N N . HIS A 1 558 ? -9.722 -3.687 -13.134 1.00 80.00 558 HIS A N 1
ATOM 4179 C CA . HIS A 1 558 ? -11.165 -3.675 -12.851 1.00 80.00 558 HIS A CA 1
ATOM 4180 C C . HIS A 1 558 ? -11.962 -4.685 -13.691 1.00 80.00 558 HIS A C 1
ATOM 4182 O O . HIS A 1 558 ? -13.181 -4.784 -13.544 1.00 80.00 558 HIS A O 1
ATOM 4188 N N . ARG A 1 559 ? -11.295 -5.404 -14.600 1.00 88.88 559 ARG A N 1
ATOM 4189 C CA . ARG A 1 559 ? -11.936 -6.281 -15.576 1.00 88.88 559 ARG A CA 1
ATOM 4190 C C . ARG A 1 559 ? -11.851 -7.721 -15.115 1.00 88.88 559 ARG A C 1
ATOM 4192 O O . ARG A 1 559 ? -10.781 -8.224 -14.784 1.00 88.88 559 ARG A O 1
ATOM 4199 N N . VAL A 1 560 ? -12.990 -8.391 -15.102 1.00 90.19 560 VAL A N 1
ATOM 4200 C CA . VAL A 1 560 ? -13.103 -9.762 -14.608 1.00 90.19 560 VAL A CA 1
ATOM 4201 C C . VAL A 1 560 ? -12.967 -10.711 -15.786 1.00 90.19 560 VAL A C 1
ATOM 4203 O O . VAL A 1 560 ? -13.697 -10.583 -16.763 1.00 90.19 560 VAL A O 1
ATOM 4206 N N . TYR A 1 561 ? -12.035 -11.657 -15.716 1.00 92.00 561 TYR A N 1
ATOM 4207 C CA . TYR A 1 561 ? -11.910 -12.679 -16.752 1.00 92.00 561 TYR A CA 1
ATOM 4208 C C . TYR A 1 561 ? -13.198 -13.507 -16.847 1.00 92.00 561 TYR A C 1
ATOM 4210 O O . TYR A 1 561 ? -13.709 -13.965 -15.825 1.00 92.00 561 TYR A O 1
ATOM 4218 N N . LEU A 1 562 ? -13.711 -13.687 -18.065 1.00 91.19 562 LEU A N 1
ATOM 4219 C CA . LEU A 1 562 ? -14.852 -14.554 -18.340 1.00 91.19 562 LEU A CA 1
ATOM 4220 C C . LEU A 1 562 ? -14.358 -15.904 -18.872 1.00 91.19 562 LEU A C 1
ATOM 4222 O O . LEU A 1 562 ? -14.293 -16.878 -18.130 1.00 91.19 562 LEU A O 1
ATOM 4226 N N . ALA A 1 563 ? -13.991 -15.955 -20.154 1.00 92.25 563 ALA A N 1
ATOM 4227 C CA . ALA A 1 563 ? -13.451 -17.129 -20.837 1.00 92.25 563 ALA A CA 1
ATOM 4228 C C . ALA A 1 563 ? -12.819 -16.714 -22.178 1.00 92.25 563 ALA A C 1
ATOM 4230 O O . ALA A 1 563 ? -13.099 -15.628 -22.681 1.00 92.25 563 ALA A O 1
ATOM 4231 N N . GLN A 1 564 ? -12.005 -17.589 -22.781 1.00 90.69 564 GLN A N 1
ATOM 4232 C CA . GLN A 1 564 ? -11.473 -17.435 -24.149 1.00 90.69 564 GLN A CA 1
ATOM 4233 C C . GLN A 1 564 ? -10.759 -16.091 -24.400 1.00 90.69 564 GLN A C 1
ATOM 4235 O O . GLN A 1 564 ? -10.896 -15.476 -25.453 1.00 90.69 564 GLN A O 1
ATOM 4240 N N . GLY A 1 565 ? -10.024 -15.599 -23.398 1.00 88.75 565 GLY A N 1
ATOM 4241 C CA . GLY A 1 565 ? -9.329 -14.307 -23.477 1.00 88.75 565 GLY A CA 1
ATOM 4242 C C . GLY A 1 565 ? -10.238 -13.073 -23.381 1.00 88.75 565 GLY A C 1
ATOM 4243 O O . GLY A 1 565 ? -9.740 -11.953 -23.479 1.00 88.75 565 GLY A O 1
ATOM 4244 N N . ILE A 1 566 ? -11.545 -13.248 -23.157 1.00 93.38 566 ILE A N 1
ATOM 4245 C CA . ILE A 1 566 ? -12.511 -12.159 -23.001 1.00 93.38 566 ILE A CA 1
ATOM 4246 C C . ILE A 1 566 ? -12.711 -11.832 -21.520 1.00 93.38 566 ILE A C 1
ATOM 4248 O O . ILE A 1 566 ? -12.889 -12.709 -20.673 1.00 93.38 566 ILE A O 1
ATOM 4252 N N . PHE A 1 567 ? -12.712 -10.539 -21.220 1.00 94.38 567 PHE A N 1
ATOM 4253 C CA . PHE A 1 567 ? -12.935 -9.963 -19.905 1.00 94.38 567 PHE A CA 1
ATOM 4254 C C . PHE A 1 567 ? -14.227 -9.138 -19.902 1.00 94.38 567 PHE A C 1
ATOM 4256 O O . PHE A 1 567 ? -14.587 -8.512 -20.901 1.00 94.38 567 PHE A O 1
ATOM 4263 N N . ALA A 1 568 ? -14.900 -9.117 -18.758 1.00 95.88 568 ALA A N 1
ATOM 4264 C CA . ALA A 1 568 ? -16.009 -8.235 -18.438 1.00 95.88 568 ALA A CA 1
ATOM 4265 C C . ALA A 1 568 ? -15.475 -6.930 -17.840 1.00 95.88 568 ALA A C 1
ATOM 4267 O O . ALA A 1 568 ? -14.830 -6.941 -16.791 1.00 95.88 568 ALA A O 1
ATOM 4268 N N . ASP A 1 569 ? -15.775 -5.807 -18.475 1.00 95.06 569 ASP A N 1
ATOM 4269 C CA . ASP A 1 569 ? -15.527 -4.462 -17.969 1.00 95.06 569 ASP A CA 1
ATOM 4270 C C . ASP A 1 569 ? -16.813 -3.944 -17.318 1.00 95.06 569 ASP A C 1
ATOM 4272 O O . ASP A 1 569 ? -17.798 -3.674 -18.006 1.00 95.06 569 ASP A O 1
ATOM 4276 N N . LEU A 1 570 ? -16.837 -3.849 -15.984 1.00 95.62 570 LEU A N 1
ATOM 4277 C CA . LEU A 1 570 ? -17.929 -3.186 -15.273 1.00 95.62 570 LEU A CA 1
ATOM 4278 C C . LEU A 1 570 ? -17.830 -1.681 -15.528 1.00 95.62 570 LEU A C 1
ATOM 4280 O O . LEU A 1 570 ? -17.108 -0.983 -14.821 1.00 95.62 570 LEU A O 1
ATOM 4284 N N . THR A 1 571 ? -18.556 -1.190 -16.526 1.00 94.56 571 THR A N 1
ATOM 4285 C CA . THR A 1 571 ? -18.388 0.177 -17.027 1.00 94.56 571 THR A CA 1
ATOM 4286 C C . THR A 1 571 ? -19.219 1.193 -16.247 1.00 94.56 571 THR A C 1
ATOM 4288 O O . THR A 1 571 ? -18.720 2.279 -15.966 1.00 94.56 571 THR A O 1
ATOM 4291 N N . LEU A 1 572 ? -20.457 0.863 -15.862 1.00 96.06 572 LEU A N 1
ATOM 4292 C CA . LEU A 1 572 ? -21.333 1.727 -15.054 1.00 96.06 572 LEU A CA 1
ATOM 4293 C C . LEU A 1 572 ? -22.187 0.891 -14.092 1.00 96.06 572 LEU A C 1
ATOM 4295 O O . LEU A 1 572 ? -22.584 -0.230 -14.414 1.00 96.06 572 LEU A O 1
ATOM 4299 N N . VAL A 1 573 ? -22.534 1.464 -12.937 1.00 95.94 573 VAL A N 1
ATOM 4300 C CA . VAL A 1 573 ? -23.475 0.877 -11.962 1.00 95.94 573 VAL A CA 1
ATOM 4301 C C . VAL A 1 573 ? -24.687 1.792 -11.823 1.00 95.94 573 VAL A C 1
ATOM 4303 O O . VAL A 1 573 ? -24.529 2.998 -11.694 1.00 95.94 573 VAL A O 1
ATOM 4306 N N . PHE A 1 574 ? -25.903 1.249 -11.836 1.00 94.44 574 PHE A N 1
ATOM 4307 C CA . PHE A 1 574 ? -27.125 2.024 -11.623 1.00 94.44 574 PHE A CA 1
ATOM 4308 C C . PHE A 1 574 ? -27.533 1.970 -10.148 1.00 94.44 574 PHE A C 1
ATOM 4310 O O . PHE A 1 574 ? -27.952 0.924 -9.649 1.00 94.44 574 PHE A O 1
ATOM 4317 N N . GLN A 1 575 ? -27.446 3.100 -9.448 1.00 90.56 575 GLN A N 1
ATOM 4318 C CA . GLN A 1 575 ? -27.764 3.204 -8.023 1.00 90.56 575 GLN A CA 1
ATOM 4319 C C . GLN A 1 575 ? -28.402 4.561 -7.723 1.00 90.56 575 GLN A C 1
ATOM 4321 O O . GLN A 1 575 ? -28.004 5.576 -8.283 1.00 90.56 575 GLN A O 1
ATOM 4326 N N . GLY A 1 576 ? -29.410 4.583 -6.845 1.00 83.62 576 GLY A N 1
ATOM 4327 C CA . GLY A 1 576 ? -30.044 5.838 -6.420 1.00 83.62 576 GLY A CA 1
ATOM 4328 C C . GLY A 1 576 ? -30.803 6.580 -7.528 1.00 83.62 576 GLY A C 1
ATOM 4329 O O . GLY A 1 576 ? -31.006 7.781 -7.418 1.00 83.62 576 GLY A O 1
ATOM 4330 N N . GLY A 1 577 ? -31.218 5.885 -8.595 1.00 89.94 577 GLY A N 1
ATOM 4331 C CA . GLY A 1 577 ? -31.958 6.486 -9.712 1.00 89.94 577 GLY A CA 1
ATOM 4332 C C . GLY A 1 577 ? -31.089 7.044 -10.843 1.00 89.94 577 GLY A C 1
ATOM 4333 O O . GLY A 1 577 ? -31.644 7.531 -11.823 1.00 89.94 577 GLY A O 1
ATOM 4334 N N . SER A 1 578 ? -29.762 6.927 -10.759 1.00 92.94 578 SER A N 1
ATOM 4335 C CA . SER A 1 578 ? -28.831 7.393 -11.791 1.00 92.94 578 SER A CA 1
ATOM 4336 C C . SER A 1 578 ? -27.677 6.414 -12.035 1.00 92.94 578 SER A C 1
ATOM 4338 O O . SER A 1 578 ? -27.413 5.504 -11.241 1.00 92.94 578 SER A O 1
ATOM 4340 N N . TRP A 1 579 ? -26.991 6.591 -13.167 1.00 95.25 579 TRP A N 1
ATOM 4341 C CA . TRP A 1 579 ? -25.752 5.884 -13.482 1.00 95.25 579 TRP A CA 1
ATOM 4342 C C . TRP A 1 579 ? -24.578 6.489 -12.707 1.00 95.25 579 TRP A C 1
ATOM 4344 O O . TRP A 1 579 ? -24.337 7.691 -12.760 1.00 95.25 579 TRP A O 1
ATOM 4354 N N . GLN A 1 580 ? -23.835 5.640 -12.005 1.00 96.06 580 GLN A N 1
ATOM 4355 C CA . GLN A 1 580 ? -22.623 5.988 -11.279 1.00 96.06 580 GLN A CA 1
ATOM 4356 C C . GLN A 1 580 ? -21.412 5.804 -12.195 1.00 96.06 580 GLN A C 1
ATOM 4358 O O . GLN A 1 580 ? -21.159 4.696 -12.680 1.00 96.06 580 GLN A O 1
ATOM 4363 N N . ILE A 1 581 ? -20.669 6.891 -12.406 1.00 92.31 581 ILE A N 1
ATOM 4364 C CA . ILE A 1 581 ? -19.417 6.898 -13.167 1.00 92.31 581 ILE A CA 1
ATOM 4365 C C . ILE A 1 581 ? -18.319 6.310 -12.278 1.00 92.31 581 ILE A C 1
ATOM 4367 O O . ILE A 1 581 ? -18.059 6.801 -11.178 1.00 92.31 581 ILE A O 1
ATOM 4371 N N . LEU A 1 582 ? -17.678 5.246 -12.748 1.00 87.31 582 LEU A N 1
ATOM 4372 C CA . LEU A 1 582 ? -16.588 4.571 -12.054 1.00 87.31 582 LEU A CA 1
ATOM 4373 C C . LEU A 1 582 ? -15.240 5.193 -12.455 1.00 87.31 582 LEU A C 1
ATOM 4375 O O . LEU A 1 582 ? -15.132 5.790 -13.527 1.00 87.31 582 LEU A O 1
ATOM 4379 N N . PRO A 1 583 ? -14.171 5.035 -11.647 1.00 77.50 583 PRO A N 1
ATOM 4380 C CA . PRO A 1 583 ? -12.868 5.652 -11.927 1.00 77.50 583 PRO A CA 1
ATOM 4381 C C . PRO A 1 583 ? -12.232 5.271 -13.275 1.00 77.50 583 PRO A C 1
ATOM 4383 O O . PRO A 1 583 ? -11.282 5.921 -13.703 1.00 77.50 583 PRO A O 1
ATOM 4386 N N . TRP A 1 584 ? -12.717 4.201 -13.906 1.00 80.50 584 TRP A N 1
ATOM 4387 C CA . TRP A 1 584 ? -12.244 3.660 -15.181 1.00 80.50 584 TRP A CA 1
ATOM 4388 C C . TRP A 1 584 ? -13.294 3.726 -16.300 1.00 80.50 584 TRP A C 1
ATOM 4390 O O . TRP A 1 584 ? -13.022 3.249 -17.399 1.00 80.50 584 TRP A O 1
ATOM 4400 N N . THR A 1 585 ? -14.482 4.290 -16.049 1.00 86.75 585 THR A N 1
ATOM 4401 C CA . THR A 1 585 ? -15.494 4.496 -17.093 1.00 86.75 585 THR A CA 1
ATOM 4402 C C . THR A 1 585 ? -14.907 5.382 -18.189 1.00 86.75 585 THR A C 1
ATOM 4404 O O . THR A 1 585 ? -14.377 6.458 -17.90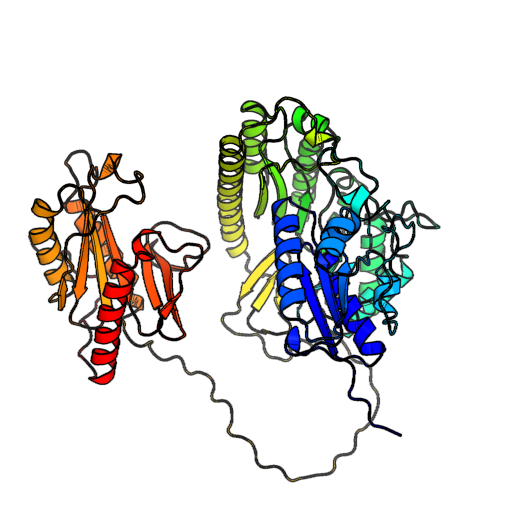4 1.00 86.75 585 THR A O 1
ATOM 4407 N N . PHE A 1 586 ? -15.002 4.942 -19.444 1.00 82.62 586 PHE A N 1
ATOM 4408 C CA . PHE A 1 586 ? -14.526 5.744 -20.566 1.00 82.62 586 PHE A CA 1
ATOM 4409 C C . PHE A 1 586 ? -15.315 7.068 -20.671 1.00 82.62 586 PHE A C 1
ATOM 4411 O O . PHE A 1 586 ? -16.535 7.046 -20.479 1.00 82.62 586 PHE A O 1
ATOM 4418 N N . PRO A 1 587 ? -14.665 8.212 -20.971 1.00 81.75 587 PRO A N 1
ATOM 4419 C CA . PRO A 1 587 ? -15.321 9.525 -20.991 1.00 81.75 587 PRO A CA 1
ATOM 4420 C C . PRO A 1 587 ? -16.576 9.604 -21.872 1.00 81.75 587 PRO A C 1
ATOM 4422 O O . PRO A 1 587 ? -17.568 10.203 -21.473 1.00 81.75 587 PRO A O 1
ATOM 4425 N N . ASP A 1 588 ? -16.570 8.928 -23.018 1.00 85.19 588 ASP A N 1
ATOM 4426 C CA . ASP A 1 588 ? -17.704 8.808 -23.941 1.00 85.19 588 ASP A CA 1
ATOM 4427 C C . ASP A 1 588 ? -18.897 8.047 -23.342 1.00 85.19 588 ASP A C 1
ATOM 4429 O O . ASP A 1 588 ? -20.047 8.373 -23.623 1.00 85.19 588 ASP A O 1
ATOM 4433 N N . TYR A 1 589 ? -18.650 7.065 -22.470 1.00 90.38 589 TYR A N 1
ATOM 4434 C CA . TYR A 1 589 ? -19.710 6.377 -21.728 1.00 90.38 589 TYR A CA 1
ATOM 4435 C C . TYR A 1 589 ? -20.226 7.183 -20.531 1.00 90.38 589 TYR A C 1
ATOM 4437 O O . TYR A 1 589 ? -21.321 6.911 -20.041 1.00 90.38 589 TYR A O 1
ATOM 4445 N N . ALA A 1 590 ? -19.465 8.179 -20.076 1.00 89.81 590 ALA A N 1
ATOM 4446 C CA . ALA A 1 590 ? -19.875 9.124 -19.042 1.00 89.81 590 ALA A CA 1
ATOM 4447 C C . ALA A 1 590 ? -20.621 10.353 -19.604 1.00 89.81 590 ALA A C 1
ATOM 4449 O O . ALA A 1 590 ? -21.145 11.147 -18.821 1.00 89.81 590 ALA A O 1
ATOM 4450 N N . ALA A 1 591 ? -20.678 10.516 -20.931 1.00 91.00 591 ALA A N 1
ATOM 4451 C CA . ALA A 1 591 ? -21.331 11.648 -21.580 1.00 91.00 591 ALA A CA 1
ATOM 4452 C C . ALA A 1 591 ? -22.859 11.647 -21.345 1.00 91.00 591 ALA A C 1
ATOM 4454 O O . ALA A 1 591 ? -23.483 10.578 -21.378 1.00 91.00 591 ALA A O 1
ATOM 4455 N N . PRO A 1 592 ? -23.495 12.819 -21.144 1.00 91.81 592 PRO A N 1
ATOM 4456 C CA . PRO A 1 592 ? -24.930 12.909 -20.871 1.00 91.81 592 PRO A CA 1
ATOM 4457 C C . PRO A 1 592 ? -25.819 12.222 -21.916 1.00 91.81 592 PRO A C 1
ATOM 4459 O O . PRO A 1 592 ? -26.774 11.545 -21.526 1.00 91.81 592 PRO A O 1
ATOM 4462 N N . GLU A 1 593 ? -25.508 12.326 -23.217 1.00 91.88 593 GLU A N 1
ATOM 4463 C CA . GLU A 1 593 ? -26.310 11.655 -24.251 1.00 91.88 593 GLU A CA 1
ATOM 4464 C C . GLU A 1 593 ? -26.222 10.128 -24.132 1.00 91.88 593 GLU A C 1
ATOM 4466 O O . GLU A 1 593 ? -27.236 9.434 -24.234 1.00 91.88 593 GLU A O 1
ATOM 4471 N N . MET A 1 594 ? -25.029 9.594 -23.843 1.00 94.00 594 MET A N 1
ATOM 4472 C CA . MET A 1 594 ? -24.834 8.156 -23.658 1.00 94.00 594 MET A CA 1
ATOM 4473 C C . MET A 1 594 ? -25.563 7.644 -22.412 1.00 94.00 594 MET A C 1
ATOM 4475 O O . MET A 1 594 ? -26.227 6.608 -22.461 1.00 94.00 594 MET A O 1
ATOM 4479 N N . LEU A 1 595 ? -25.517 8.383 -21.300 1.00 95.44 595 LEU A N 1
ATOM 4480 C CA . LEU A 1 595 ? -26.249 8.022 -20.082 1.00 95.44 595 LEU A CA 1
ATOM 4481 C C . LEU A 1 595 ? -27.773 8.027 -20.295 1.00 95.44 595 LEU A C 1
ATOM 4483 O O . LEU A 1 595 ? -28.472 7.173 -19.736 1.00 95.44 595 LEU A O 1
ATOM 4487 N N . ALA A 1 596 ? -28.299 8.939 -21.118 1.00 94.81 596 ALA A N 1
ATOM 4488 C CA . ALA A 1 596 ? -29.713 8.960 -21.493 1.00 94.81 596 ALA A CA 1
ATOM 4489 C C . ALA A 1 596 ? -30.096 7.722 -22.324 1.00 94.81 596 ALA A C 1
ATOM 4491 O O . ALA A 1 596 ? -31.072 7.042 -21.998 1.00 94.81 596 ALA A O 1
ATOM 4492 N N . ILE A 1 597 ? -29.278 7.364 -23.320 1.00 95.38 597 ILE A N 1
ATOM 4493 C CA . ILE A 1 597 ? -29.456 6.152 -24.138 1.00 95.38 597 ILE A CA 1
ATOM 4494 C C . ILE A 1 597 ? -29.455 4.893 -23.262 1.00 95.38 597 ILE A C 1
ATOM 4496 O O . ILE A 1 597 ? -30.364 4.067 -23.344 1.00 95.38 597 ILE A O 1
ATOM 4500 N N . LEU A 1 598 ? -28.472 4.754 -22.371 1.00 96.81 598 LEU A N 1
ATOM 4501 C CA . LEU A 1 598 ? -28.376 3.606 -21.466 1.00 96.81 598 LEU A CA 1
ATOM 4502 C C . LEU A 1 598 ? -29.569 3.526 -20.507 1.00 96.81 598 LEU A C 1
ATOM 4504 O O . LEU A 1 598 ? -30.007 2.432 -20.148 1.00 96.81 598 LEU A O 1
ATOM 4508 N N . THR A 1 599 ? -30.123 4.672 -20.108 1.00 96.50 599 THR A N 1
ATOM 4509 C CA . THR A 1 599 ? -31.340 4.730 -19.290 1.00 96.50 599 THR A CA 1
ATOM 4510 C C . THR A 1 599 ? -32.559 4.189 -20.043 1.00 96.50 599 THR A C 1
ATOM 4512 O O . THR A 1 599 ? -33.324 3.427 -19.446 1.00 96.50 599 THR A O 1
ATOM 4515 N N . ASP A 1 600 ? -32.707 4.485 -21.340 1.00 96.31 600 ASP A N 1
ATOM 4516 C CA . ASP A 1 600 ? -33.767 3.904 -22.183 1.00 96.31 600 ASP A CA 1
ATOM 4517 C C . ASP A 1 600 ? -33.583 2.387 -22.363 1.00 96.31 600 ASP A C 1
ATOM 4519 O O . ASP A 1 600 ? -34.497 1.604 -22.094 1.00 96.31 600 ASP A O 1
ATOM 4523 N N . ILE A 1 601 ? -32.367 1.934 -22.695 1.00 96.44 601 ILE A N 1
ATOM 4524 C CA . ILE A 1 601 ? -32.056 0.496 -22.823 1.00 96.44 601 ILE A CA 1
ATOM 4525 C C . ILE A 1 601 ? -32.370 -0.243 -21.515 1.00 96.44 601 ILE A C 1
ATOM 4527 O O . ILE A 1 601 ? -32.964 -1.326 -21.519 1.00 96.44 601 ILE A O 1
ATOM 4531 N N . ARG A 1 602 ?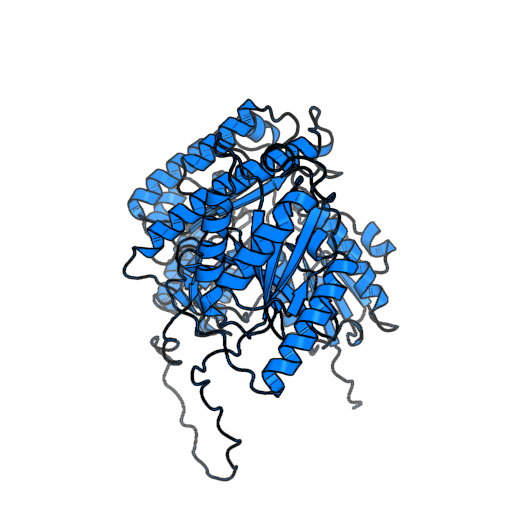 -32.037 0.355 -20.368 1.00 96.31 602 ARG A N 1
ATOM 4532 C CA . ARG A 1 602 ? -32.367 -0.196 -19.051 1.00 96.31 602 ARG A CA 1
ATOM 4533 C C . ARG A 1 602 ? -33.876 -0.237 -18.797 1.00 96.31 602 ARG A C 1
ATOM 4535 O O . ARG A 1 602 ? -34.356 -1.202 -18.198 1.00 96.31 602 ARG A O 1
ATOM 4542 N N . ALA A 1 603 ? -34.633 0.779 -19.210 1.00 95.12 603 ALA A N 1
ATOM 4543 C CA . ALA A 1 603 ? -36.090 0.784 -19.085 1.00 95.12 603 ALA A CA 1
ATOM 4544 C C . ALA A 1 603 ? -36.722 -0.371 -19.881 1.00 95.12 603 ALA A C 1
ATOM 4546 O O . ALA A 1 603 ? -37.574 -1.081 -19.342 1.00 95.12 603 ALA A O 1
ATOM 4547 N N . ARG A 1 604 ? -36.220 -0.633 -21.093 1.00 95.12 604 ARG A N 1
ATOM 4548 C CA . ARG A 1 604 ? -36.606 -1.783 -21.930 1.00 95.12 604 ARG A CA 1
ATOM 4549 C C . ARG A 1 604 ? -36.222 -3.114 -21.289 1.00 95.12 604 ARG A C 1
ATOM 4551 O O . ARG A 1 604 ? -37.072 -3.984 -21.151 1.00 95.12 604 ARG A O 1
ATOM 4558 N N . CYS A 1 605 ? -34.998 -3.245 -20.767 1.00 93.69 605 CYS A N 1
ATOM 4559 C CA . CYS A 1 605 ? -34.580 -4.429 -20.002 1.00 93.69 605 CYS A CA 1
ATOM 4560 C C . CYS A 1 605 ? -35.524 -4.707 -18.818 1.00 93.69 605 CYS A C 1
ATOM 4562 O O . CYS A 1 605 ? -35.902 -5.849 -18.567 1.00 93.69 605 CYS A O 1
ATOM 4564 N N . ARG A 1 606 ? -35.947 -3.662 -18.095 1.00 93.75 606 ARG A N 1
ATOM 4565 C CA . ARG A 1 606 ? -36.908 -3.777 -16.987 1.00 93.75 606 ARG A CA 1
ATOM 4566 C C . ARG A 1 606 ? -38.318 -4.155 -17.432 1.00 93.75 606 ARG A C 1
ATOM 4568 O O . ARG A 1 606 ? -39.057 -4.675 -16.597 1.00 93.75 606 ARG A O 1
ATOM 4575 N N . ARG A 1 607 ? -38.726 -3.803 -18.651 1.00 94.38 607 ARG A N 1
ATOM 4576 C CA . ARG A 1 607 ? -40.021 -4.179 -19.232 1.00 94.38 607 ARG A CA 1
ATOM 4577 C C . ARG A 1 607 ? -40.000 -5.661 -19.601 1.00 94.38 607 ARG A C 1
ATOM 4579 O O . ARG A 1 607 ? -40.806 -6.415 -19.075 1.00 94.38 607 ARG A O 1
ATOM 4586 N N . ASP A 1 608 ? -38.990 -6.097 -20.345 1.00 90.81 608 ASP A N 1
ATOM 4587 C CA . ASP A 1 608 ? -38.858 -7.487 -20.790 1.00 90.81 608 ASP A CA 1
ATOM 4588 C C . ASP A 1 608 ? -38.759 -8.481 -19.620 1.00 90.81 608 ASP A C 1
ATOM 4590 O O . ASP A 1 608 ? -39.369 -9.548 -19.647 1.00 90.81 608 ASP A O 1
ATOM 4594 N N . LEU A 1 609 ? -38.043 -8.110 -18.549 1.00 89.38 609 LEU A N 1
ATOM 4595 C CA . LEU A 1 609 ? -37.973 -8.909 -17.320 1.00 89.38 609 LEU A CA 1
ATOM 4596 C C . LEU A 1 609 ? -39.309 -8.982 -16.563 1.00 89.38 609 LEU A C 1
ATOM 4598 O O . LEU A 1 609 ? -39.519 -9.933 -15.814 1.00 89.38 609 LEU A O 1
ATOM 4602 N N . ARG A 1 610 ? -40.186 -7.979 -16.708 1.00 88.81 610 ARG A N 1
ATOM 4603 C CA . ARG A 1 610 ? -41.533 -7.981 -16.112 1.00 88.81 610 ARG A CA 1
ATOM 4604 C C . ARG A 1 610 ? -42.519 -8.801 -16.938 1.00 88.81 610 ARG A C 1
ATOM 4606 O O . ARG A 1 610 ? -43.366 -9.466 -16.360 1.00 88.81 610 ARG A O 1
ATOM 4613 N N . GLU A 1 611 ? -42.393 -8.747 -18.257 1.00 87.94 611 GLU A N 1
ATOM 4614 C CA . GLU A 1 611 ? -43.281 -9.424 -19.210 1.00 87.94 611 GLU A CA 1
ATOM 4615 C C . GLU A 1 611 ? -42.877 -10.882 -19.477 1.00 87.94 611 GLU A C 1
ATOM 4617 O O . GLU A 1 611 ? -43.621 -11.614 -20.120 1.00 87.94 611 GLU A O 1
ATOM 4622 N N . GLY A 1 612 ? -41.718 -11.324 -18.974 1.00 82.19 612 GLY A N 1
ATOM 4623 C CA . GLY A 1 612 ? -41.230 -12.687 -19.190 1.00 82.19 612 GLY A CA 1
ATOM 4624 C C . GLY A 1 612 ? -40.859 -12.947 -20.650 1.00 82.19 612 GLY A C 1
ATOM 4625 O O . GLY A 1 612 ? -41.135 -14.025 -21.172 1.00 82.19 612 GLY A O 1
ATOM 4626 N N . ALA A 1 613 ? -40.271 -11.949 -21.317 1.00 81.19 613 ALA A N 1
ATOM 4627 C CA . ALA A 1 613 ? -39.947 -12.019 -22.737 1.00 81.19 613 ALA A CA 1
ATOM 4628 C C . ALA A 1 613 ? -39.062 -13.231 -23.075 1.00 81.19 613 ALA A C 1
ATOM 4630 O O . ALA A 1 613 ? -38.166 -13.611 -22.316 1.00 81.19 613 ALA A O 1
ATOM 4631 N N . VAL A 1 614 ? -39.300 -13.812 -24.253 1.00 81.94 614 VAL A N 1
ATOM 4632 C CA . VAL A 1 614 ? -38.563 -14.983 -24.739 1.00 81.94 614 VAL A CA 1
ATOM 4633 C C . VAL A 1 614 ? -37.079 -14.642 -24.887 1.00 81.94 614 VAL A C 1
ATOM 4635 O O . VAL A 1 614 ? -36.712 -13.704 -25.600 1.00 81.94 614 VAL A O 1
ATOM 4638 N N . LEU A 1 615 ? -36.230 -15.424 -24.215 1.00 81.44 615 LEU A N 1
ATOM 4639 C CA . LEU A 1 615 ? -34.776 -15.304 -24.290 1.00 81.44 615 LEU A CA 1
ATOM 4640 C C . LEU A 1 615 ? -34.274 -15.498 -25.722 1.00 81.44 615 LEU A C 1
ATOM 4642 O O . LEU A 1 615 ? -34.838 -16.259 -26.511 1.00 81.44 615 LEU A O 1
ATOM 4646 N N . HIS A 1 616 ? -33.163 -14.844 -26.049 1.00 82.38 616 HIS A N 1
ATOM 4647 C CA . HIS A 1 616 ? -32.437 -15.150 -27.272 1.00 82.38 616 HIS A CA 1
ATOM 4648 C C . HIS A 1 616 ? -32.049 -16.645 -27.293 1.00 82.38 616 HIS A C 1
ATOM 4650 O O . HIS A 1 616 ? -31.518 -17.127 -26.288 1.00 82.38 616 HIS A O 1
ATOM 4656 N N . PRO A 1 617 ? -32.272 -17.380 -28.406 1.00 67.12 617 PRO A N 1
ATOM 4657 C CA . PRO A 1 617 ? -31.846 -18.770 -28.556 1.00 67.12 617 PRO A CA 1
ATOM 4658 C C . PRO A 1 617 ? -30.318 -18.811 -28.680 1.00 67.12 617 PRO A C 1
ATOM 4660 O O . PRO A 1 617 ? -29.742 -18.805 -29.762 1.00 67.12 617 PRO A O 1
ATOM 4663 N N . PHE A 1 618 ? -29.652 -18.714 -27.538 1.00 62.50 618 PHE A N 1
ATOM 4664 C CA . PHE A 1 618 ? -28.207 -18.665 -27.405 1.00 62.50 618 PHE A CA 1
ATOM 4665 C C . PHE A 1 618 ? -27.597 -20.068 -27.537 1.00 62.50 618 PHE A C 1
ATOM 4667 O O . PHE A 1 618 ? -28.079 -21.022 -26.931 1.00 62.50 618 PHE A O 1
ATOM 4674 N N . SER A 1 619 ? -26.502 -20.167 -28.292 1.00 60.91 619 SER A N 1
ATOM 4675 C CA . SER A 1 619 ? -25.599 -21.320 -28.346 1.00 60.91 619 SER A CA 1
ATOM 4676 C C . SER A 1 619 ? -24.192 -20.851 -27.976 1.00 60.91 619 SER A C 1
ATOM 4678 O O . SER A 1 619 ? -23.814 -19.722 -28.292 1.00 60.91 619 SER A O 1
ATOM 4680 N N . LYS A 1 620 ? -23.394 -21.718 -27.335 1.00 55.59 620 LYS A N 1
ATOM 4681 C CA . LYS A 1 620 ? -21.981 -21.429 -27.014 1.00 55.59 620 LYS A CA 1
ATOM 4682 C C . LYS A 1 620 ? -21.121 -21.210 -28.266 1.00 55.59 620 LYS A C 1
ATOM 4684 O O . LYS A 1 620 ? -20.075 -20.576 -28.170 1.00 55.59 620 LYS A O 1
ATOM 4689 N N . GLU A 1 621 ? -21.597 -21.677 -29.417 1.00 51.47 621 GLU A N 1
ATOM 4690 C CA . GLU A 1 621 ? -21.056 -21.397 -30.744 1.00 51.47 621 GLU A CA 1
ATOM 4691 C C . GLU A 1 621 ? -22.122 -20.631 -31.535 1.00 51.47 621 GLU A C 1
ATOM 4693 O O . GLU A 1 621 ? -23.127 -21.205 -31.963 1.00 51.47 621 GLU A O 1
ATOM 4698 N N . LEU A 1 622 ? -21.943 -19.314 -31.676 1.00 55.28 622 LEU A N 1
ATOM 4699 C CA . LEU A 1 622 ? -22.774 -18.520 -32.578 1.00 55.28 622 LEU A CA 1
ATOM 4700 C C . LEU A 1 622 ? -22.311 -18.789 -34.018 1.00 55.28 622 LEU A C 1
ATOM 4702 O O . LEU A 1 622 ? -21.107 -18.730 -34.280 1.00 55.28 622 LEU A O 1
ATOM 4706 N N . PRO A 1 623 ? -23.227 -19.084 -34.956 1.00 50.28 623 PRO A N 1
ATOM 4707 C CA . PRO A 1 623 ? -22.853 -19.306 -36.344 1.00 50.28 623 PRO A CA 1
ATOM 4708 C C . PRO A 1 623 ? -22.222 -18.044 -36.940 1.00 50.28 623 PRO A C 1
ATOM 4710 O O . PRO A 1 623 ? -22.628 -16.920 -36.641 1.00 50.28 623 PRO A O 1
ATOM 4713 N N . CYS A 1 624 ? -21.239 -18.233 -37.820 1.00 46.69 624 CYS A N 1
ATOM 4714 C CA . CYS A 1 624 ? -20.717 -17.146 -38.640 1.00 46.69 624 CYS A CA 1
ATOM 4715 C C . CYS A 1 624 ? -21.866 -16.616 -39.531 1.00 46.69 624 CYS A C 1
ATOM 4717 O O . CYS A 1 624 ? -22.491 -17.426 -40.225 1.00 46.69 624 CYS A O 1
ATOM 4719 N N . PRO A 1 625 ? -22.199 -15.310 -39.505 1.00 47.62 625 PRO A N 1
ATOM 4720 C CA . PRO A 1 625 ? -23.339 -14.779 -40.243 1.00 47.62 625 PRO A CA 1
ATOM 4721 C C . PRO A 1 625 ? -23.118 -14.942 -41.747 1.00 47.62 625 PRO A C 1
ATOM 4723 O O . PRO A 1 625 ? -21.983 -14.817 -42.224 1.00 47.62 625 PRO A O 1
ATOM 4726 N N . ARG A 1 626 ? -24.200 -15.267 -42.465 1.00 44.19 626 ARG A N 1
ATOM 4727 C CA . ARG A 1 626 ? -24.194 -15.437 -43.923 1.00 44.19 626 ARG A CA 1
ATOM 4728 C C . ARG A 1 626 ? -24.052 -14.075 -44.608 1.00 44.19 626 ARG A C 1
ATOM 4730 O O . ARG A 1 626 ? -24.443 -13.064 -44.038 1.00 44.19 626 ARG A O 1
ATOM 4737 N N . ALA A 1 627 ? -23.405 -14.112 -45.772 1.00 40.81 627 ALA A N 1
ATOM 4738 C CA . ALA A 1 627 ? -23.021 -12.956 -46.578 1.00 40.81 627 ALA A CA 1
ATOM 4739 C C . ALA A 1 627 ? -24.208 -12.102 -47.032 1.00 40.81 627 ALA A C 1
ATOM 4741 O O . ALA A 1 627 ? -25.269 -12.703 -47.324 1.00 40.81 627 ALA A O 1
#

Radius of gyration: 28.97 Å; chains: 1; bounding box: 68×56×86 Å

Organism: Solidesulfovibrio magneticus (strain ATCC 700980 / DSM 13731 / RS-1) (NCBI:txid573370)